Protein AF-0000000074484016 (afdb_homodimer)

Radius of gyration: 25.8 Å; Cα contacts (8 Å, |Δi|>4): 922; chains: 2; bounding box: 66×77×49 Å

Solvent-accessible surface area (backbone atoms only — not comparable to full-atom values): 30500 Å² total; per-residue (Å²): 128,86,54,65,68,58,22,50,50,40,34,50,52,52,45,61,74,54,37,78,45,64,72,58,32,52,52,45,52,52,47,50,52,52,46,57,72,77,42,86,49,60,53,10,48,40,12,19,45,34,20,42,73,56,28,94,66,66,83,58,30,49,55,48,12,16,20,46,39,34,34,49,49,16,49,50,49,50,48,40,62,68,56,61,40,65,56,92,44,71,57,68,70,39,58,68,61,57,36,49,52,42,22,54,44,28,43,40,46,18,52,38,50,53,57,65,46,99,59,62,38,57,27,40,31,49,20,49,42,43,45,35,53,22,50,37,37,18,50,43,14,46,50,47,52,76,66,47,71,57,84,45,69,70,49,39,49,52,33,34,31,27,30,39,4,23,49,42,27,26,25,36,44,36,13,22,23,62,30,67,42,62,90,50,46,66,58,48,42,54,22,22,28,26,42,17,36,18,52,49,44,51,48,52,57,52,39,66,75,36,54,89,39,38,39,49,68,82,66,55,45,57,45,68,39,51,47,50,52,60,68,42,89,60,89,51,66,64,45,34,39,79,67,62,74,40,52,66,71,60,48,58,75,38,44,68,57,46,52,49,51,34,55,75,73,36,22,58,57,52,42,51,51,51,22,49,52,27,42,50,51,18,52,57,42,49,68,67,52,92,62,64,63,71,57,47,51,52,54,47,59,72,73,105,129,85,54,66,68,59,24,52,50,42,36,50,52,53,45,62,74,55,36,77,44,65,72,59,32,52,52,45,53,52,46,51,53,53,47,57,73,76,41,87,49,62,53,10,48,42,12,19,47,33,20,43,74,55,27,94,65,65,84,56,30,48,54,47,12,16,20,44,39,35,35,50,49,16,48,51,50,49,48,40,63,67,55,62,41,64,55,93,44,71,56,70,70,40,57,70,62,56,36,49,52,42,22,54,44,28,44,39,44,16,51,39,52,53,57,66,45,98,59,62,38,55,27,41,30,49,19,48,42,44,44,35,54,22,51,37,39,18,50,41,15,45,51,48,52,76,67,48,72,56,84,46,69,68,49,38,51,54,32,33,31,27,30,40,4,23,50,42,25,27,25,36,43,36,12,22,22,62,30,69,44,61,88,48,48,67,57,47,41,53,22,22,27,25,43,18,36,20,51,48,46,51,48,50,56,51,39,66,75,35,52,90,39,37,39,48,68,82,65,56,43,59,45,68,38,52,46,49,52,60,68,44,91,60,89,52,65,64,46,34,39,79,68,63,74,39,51,65,70,61,48,60,74,38,45,69,58,47,52,49,50,36,54,75,73,35,21,58,56,50,40,50,50,51,24,49,50,28,43,50,50,17,52,56,42,50,69,68,52,94,64,63,63,72,57,47,52,52,54,46,59,70,74,105

InterPro domains:
  IPR000092 Polyprenyl synthetase-like [PF00348] (51-244)
  IPR008949 Isoprenoid synthase domain superfamily [G3DSA:1.10.600.10] (2-304)
  IPR008949 Isoprenoid synthase domain superfamily [SSF48576] (42-303)
  IPR033965 Tryptophan prenyltransferase ComQ [SFLDG01211] (3-303)

Organism: Parageobacillus thermoglucosidasius (NCBI:txid1426)

Secondary structure (DSSP, 8-state):
---HHHHHHHHHHHHHHH--SHHHHHHHHHHHHHHHHH---HHHHHHHHHHHHH-S--TTHHHHHHHHHHHHHHHHHHHHHHHT-----HHHHS-HHHHHHHHHHHHHHHHHHHHTSSS-HHHHHHHHHHHHHHHHHHHHHHHHHHTT---SHHHHHHHHIIIIIHHHHHHHHHHHHHTT-GGGHHHHHHHHHHHHHHHHHHHHHHHHHTTTT--TTTTT---HHHHHHHT-SS--HHHHHHTTSS-HHHHHHTHHHHHHHHHHHTHHHHHHHHHHHHHHHHHHHHTTS-S-HHHHHHHHHHH-/---HHHHHHHHHHHHHHH--SHHHHHHHHHHHHHHHHH---HHHHHHHHHHHHH-S--TTHHHHHHHHHHHHHHHHHHHHHHHT-----HHHHS-HHHHHHHHHHHHHHHHHHHHTSSS-HHHHHHHHHHHHHHHHHHHHHHHHHHTT---SHHHHHHHHIIIIIHHHHHHHHHHHHHTT-GGGHHHHHHHHHHHHHHHHHHHHHHHHHTTTT--TTTTT---HHHHHHHT-SS--HHHHHHTTSS-HHHHHHTHHHHHHHHHHHTHHHHHHHHHHHHHHHHHHHHTTS-S-HHHHHHHHHHH-

pLDDT: mean 94.8, std 5.14, range [60.5, 98.88]

Structure (mmCIF, N/CA/C/O backbone):
data_AF-0000000074484016-model_v1
#
loop_
_entity.id
_entity.type
_entity.pdbx_description
1 polymer 'Polyprenyl synthetase'
#
loop_
_atom_site.group_PDB
_atom_site.id
_atom_site.type_symbol
_atom_site.label_atom_id
_atom_site.label_alt_id
_atom_site.label_comp_id
_atom_site.label_asym_id
_atom_site.label_entity_id
_atom_site.label_seq_id
_atom_site.pdbx_PDB_ins_code
_atom_site.Cartn_x
_atom_site.Cartn_y
_atom_site.Cartn_z
_atom_site.occupancy
_atom_site.B_iso_or_equiv
_atom_site.auth_seq_id
_atom_site.auth_comp_id
_atom_site.auth_asym_id
_atom_site.auth_atom_id
_atom_site.pdbx_PDB_model_num
ATOM 1 N N . MET A 1 1 ? 3.537 28.281 -13.789 1 60.5 1 MET A N 1
ATOM 2 C CA . MET A 1 1 ? 2.729 27.234 -13.164 1 60.5 1 MET A CA 1
ATOM 3 C C . MET A 1 1 ? 2.682 26 -14.047 1 60.5 1 MET A C 1
ATOM 5 O O . MET A 1 1 ? 2.686 26.094 -15.273 1 60.5 1 MET A O 1
ATOM 9 N N . MET A 1 2 ? 2.928 24.891 -13.398 1 76.56 2 MET A N 1
ATOM 10 C CA . MET A 1 2 ? 2.932 23.641 -14.156 1 76.56 2 MET A CA 1
ATOM 11 C C . MET A 1 2 ? 1.596 23.422 -14.859 1 76.56 2 MET A C 1
ATOM 13 O O . MET A 1 2 ? 0.542 23.734 -14.305 1 76.56 2 MET A O 1
ATOM 17 N N . GLU A 1 3 ? 1.635 23.094 -16.109 1 84.88 3 GLU A N 1
ATOM 18 C CA . GLU A 1 3 ? 0.415 22.859 -16.875 1 84.88 3 GLU A CA 1
ATOM 19 C C . GLU A 1 3 ? -0.27 21.562 -16.422 1 84.88 3 GLU A C 1
ATOM 21 O O . GLU A 1 3 ? 0.321 20.484 -16.5 1 84.88 3 GLU A O 1
ATOM 26 N N . LYS A 1 4 ? -1.465 21.75 -16 1 91.88 4 LYS A N 1
ATOM 27 C CA . LYS A 1 4 ? -2.244 20.625 -15.477 1 91.88 4 LYS A CA 1
ATOM 28 C C . LYS A 1 4 ? -2.336 19.5 -16.5 1 91.88 4 LYS A C 1
ATOM 30 O O . LYS A 1 4 ? -2.217 18.328 -16.141 1 91.88 4 LYS A O 1
ATOM 35 N N . GLU A 1 5 ? -2.48 19.906 -17.75 1 94.38 5 GLU A N 1
ATOM 36 C CA . GLU A 1 5 ? -2.623 18.906 -18.797 1 94.38 5 GLU A CA 1
ATOM 37 C C . GLU A 1 5 ? -1.345 18.078 -18.953 1 94.38 5 GLU A C 1
ATOM 39 O O . GLU A 1 5 ? -1.399 16.891 -19.234 1 94.38 5 GLU A O 1
ATOM 44 N N . THR A 1 6 ? -0.254 18.719 -18.828 1 95.75 6 THR A N 1
ATOM 45 C CA . THR A 1 6 ? 1.024 18.031 -18.953 1 95.75 6 THR A CA 1
ATOM 46 C C . THR A 1 6 ? 1.216 17.047 -17.797 1 95.75 6 THR A C 1
ATOM 48 O O . THR A 1 6 ? 1.682 15.922 -18 1 95.75 6 THR A O 1
ATOM 51 N N . VAL A 1 7 ? 0.88 17.469 -16.609 1 97 7 VAL A N 1
ATOM 52 C CA . VAL A 1 7 ? 0.979 16.609 -15.43 1 97 7 VAL A CA 1
ATOM 53 C C . VAL A 1 7 ? 0.065 15.391 -15.609 1 97 7 VAL A C 1
ATOM 55 O O . VAL A 1 7 ? 0.462 14.266 -15.32 1 97 7 VAL A O 1
ATOM 58 N N . LYS A 1 8 ? -1.169 15.609 -16.125 1 97.56 8 LYS A N 1
ATOM 59 C CA . LYS A 1 8 ? -2.115 14.531 -16.391 1 97.56 8 LYS A CA 1
ATOM 60 C C . LYS A 1 8 ? -1.543 13.516 -17.375 1 97.56 8 LYS A C 1
ATOM 62 O O . LYS A 1 8 ? -1.675 12.305 -17.188 1 97.56 8 LYS A O 1
ATOM 67 N N . MET A 1 9 ? -0.909 14.016 -18.391 1 97.62 9 MET A N 1
ATOM 68 C CA . MET A 1 9 ? -0.308 13.148 -19.406 1 97.62 9 MET A CA 1
ATOM 69 C C . MET A 1 9 ? 0.804 12.305 -18.797 1 97.62 9 MET A C 1
ATOM 71 O O . MET A 1 9 ? 0.935 11.117 -19.125 1 97.62 9 MET A O 1
ATOM 75 N N . LYS A 1 10 ? 1.601 12.93 -17.953 1 98 10 LYS A N 1
ATOM 76 C CA . LYS A 1 10 ? 2.662 12.188 -17.281 1 98 10 LYS A CA 1
ATOM 77 C C . LYS A 1 10 ? 2.086 11.125 -16.344 1 98 10 LYS A C 1
ATOM 79 O O . LYS A 1 10 ? 2.65 10.039 -16.219 1 98 10 LYS A O 1
ATOM 84 N N . MET A 1 11 ? 0.996 11.469 -15.688 1 98.56 11 MET A N 1
ATOM 85 C CA . MET A 1 11 ? 0.323 10.469 -14.852 1 98.56 11 MET A CA 1
ATOM 86 C C . MET A 1 11 ? -0.096 9.266 -15.68 1 98.56 11 MET A C 1
ATOM 88 O O . MET A 1 11 ? 0.131 8.117 -15.281 1 98.56 11 MET A O 1
ATOM 92 N N . ARG A 1 12 ? -0.662 9.5 -16.828 1 98.5 12 ARG A N 1
ATOM 93 C CA . ARG A 1 12 ? -1.106 8.422 -17.719 1 98.5 12 ARG A CA 1
ATOM 94 C C . ARG A 1 12 ? 0.065 7.551 -18.156 1 98.5 12 ARG A C 1
ATOM 96 O O . ARG A 1 12 ? -0.053 6.324 -18.203 1 98.5 12 ARG A O 1
ATOM 103 N N . GLU A 1 13 ? 1.125 8.18 -18.422 1 98.62 13 GLU A N 1
ATOM 104 C CA . GLU A 1 13 ? 2.316 7.449 -18.844 1 98.62 13 GLU A CA 1
ATOM 105 C C . GLU A 1 13 ? 2.809 6.516 -17.75 1 98.62 13 GLU A C 1
ATOM 107 O O . GLU A 1 13 ? 3.172 5.371 -18.016 1 98.62 13 GLU A O 1
ATOM 112 N N . ILE A 1 14 ? 2.836 7.027 -16.547 1 98.62 14 ILE A N 1
ATOM 113 C CA . ILE A 1 14 ? 3.279 6.23 -15.406 1 98.62 14 ILE A CA 1
ATOM 114 C C . ILE A 1 14 ? 2.336 5.047 -15.203 1 98.62 14 ILE A C 1
ATOM 116 O O . ILE A 1 14 ? 2.783 3.916 -15 1 98.62 14 ILE A O 1
ATOM 120 N N . VAL A 1 15 ? 1.062 5.281 -15.312 1 98.75 15 VAL A N 1
ATOM 121 C CA . VAL A 1 15 ? 0.054 4.246 -15.117 1 98.75 15 VAL A CA 1
ATOM 122 C C . VAL A 1 15 ? 0.233 3.148 -16.156 1 98.75 15 VAL A C 1
ATOM 124 O O . VAL A 1 15 ? 0.24 1.961 -15.828 1 98.75 15 VAL A O 1
ATOM 127 N N . LYS A 1 16 ? 0.42 3.514 -17.375 1 98.38 16 LYS A N 1
ATOM 128 C CA . LYS A 1 16 ? 0.553 2.551 -18.469 1 98.38 16 LYS A CA 1
ATOM 129 C C . LYS A 1 16 ? 1.811 1.702 -18.312 1 98.38 16 LYS A C 1
ATOM 131 O O . LYS A 1 16 ? 1.838 0.538 -18.703 1 98.38 16 LYS A O 1
ATOM 136 N N . SER A 1 17 ? 2.762 2.234 -17.656 1 98.12 17 SER A N 1
ATOM 137 C CA . SER A 1 17 ? 4.02 1.518 -17.484 1 98.12 17 SER A CA 1
ATOM 138 C C . SER A 1 17 ? 3.961 0.597 -16.266 1 98.12 17 SER A C 1
ATOM 140 O O . SER A 1 17 ? 4.805 -0.288 -16.109 1 98.12 17 SER A O 1
ATOM 142 N N . CYS A 1 18 ? 2.98 0.743 -15.406 1 98.31 18 CYS A N 1
ATOM 143 C CA . CYS A 1 18 ? 2.982 0.023 -14.133 1 98.31 18 CYS A CA 1
ATOM 144 C C . CYS A 1 18 ? 1.834 -0.978 -14.078 1 98.31 18 CYS A C 1
ATOM 146 O O . CYS A 1 18 ? 1.891 -1.947 -13.32 1 98.31 18 CYS A O 1
ATOM 148 N N . PHE A 1 19 ? 0.792 -0.709 -14.781 1 98.12 19 PHE A N 1
ATOM 149 C CA . PHE A 1 19 ? -0.392 -1.56 -14.789 1 98.12 19 PHE A CA 1
ATOM 150 C C . PHE A 1 19 ? -0.544 -2.264 -16.125 1 98.12 19 PHE A C 1
ATOM 152 O O . PHE A 1 19 ? -0.818 -1.622 -17.141 1 98.12 19 PHE A O 1
ATOM 159 N N . PHE A 1 20 ? -0.499 -3.625 -16.078 1 95.12 20 PHE A N 1
ATOM 160 C CA . PHE A 1 20 ? -0.406 -4.34 -17.344 1 95.12 20 PHE A CA 1
ATOM 161 C C . PHE A 1 20 ? -1.658 -5.176 -17.594 1 95.12 20 PHE A C 1
ATOM 163 O O . PHE A 1 20 ? -1.855 -5.699 -18.688 1 95.12 20 PHE A O 1
ATOM 170 N N . VAL A 1 21 ? -2.436 -5.367 -16.594 1 95.62 21 VAL A N 1
ATOM 171 C CA . VAL A 1 21 ? -3.721 -6.035 -16.766 1 95.62 21 VAL A CA 1
ATOM 172 C C . VAL A 1 21 ? -4.742 -5.047 -17.328 1 95.62 21 VAL A C 1
ATOM 174 O O . VAL A 1 21 ? -5.074 -4.055 -16.672 1 95.62 21 VAL A O 1
ATOM 177 N N . PRO A 1 22 ? -5.262 -5.285 -18.484 1 95.12 22 PRO A N 1
ATOM 178 C CA . PRO A 1 22 ? -6.07 -4.289 -19.188 1 95.12 22 PRO A CA 1
ATOM 179 C C . PRO A 1 22 ? -7.219 -3.754 -18.344 1 95.12 22 PRO A C 1
ATOM 181 O O . PRO A 1 22 ? -7.438 -2.541 -18.281 1 95.12 22 PRO A O 1
ATOM 184 N N . SER A 1 23 ? -7.988 -4.586 -17.688 1 93.75 23 SER A N 1
ATOM 185 C CA . SER A 1 23 ? -9.133 -4.148 -16.891 1 93.75 23 SER A CA 1
ATOM 186 C C . SER A 1 23 ? -8.688 -3.232 -15.75 1 93.75 23 SER A C 1
ATOM 188 O O . SER A 1 23 ? -9.344 -2.227 -15.469 1 93.75 23 SER A O 1
ATOM 190 N N . LEU A 1 24 ? -7.586 -3.586 -15.148 1 96.75 24 LEU A N 1
ATOM 191 C CA . LEU A 1 24 ? -7.066 -2.775 -14.055 1 96.75 24 LEU A CA 1
ATOM 192 C C . LEU A 1 24 ? -6.5 -1.458 -14.578 1 96.75 24 LEU A C 1
ATOM 194 O O . LEU A 1 24 ? -6.734 -0.4 -13.984 1 96.75 24 LEU A O 1
ATOM 198 N N . GLN A 1 25 ? -5.742 -1.538 -15.672 1 98 25 GLN A N 1
ATOM 199 C CA . GLN A 1 25 ? -5.172 -0.334 -16.266 1 98 25 GLN A CA 1
ATOM 200 C C . GLN A 1 25 ? -6.262 0.665 -16.641 1 98 25 GLN A C 1
ATOM 202 O O . GLN A 1 25 ? -6.133 1.861 -16.375 1 98 25 GLN A O 1
ATOM 207 N N . GLU A 1 26 ? -7.297 0.165 -17.25 1 97.38 26 GLU A N 1
ATOM 208 C CA . GLU A 1 26 ? -8.406 1.023 -17.656 1 97.38 26 GLU A CA 1
ATOM 209 C C . GLU A 1 26 ? -9.086 1.666 -16.453 1 97.38 26 GLU A C 1
ATOM 211 O O . GLU A 1 26 ? -9.453 2.842 -16.5 1 97.38 26 GLU A O 1
ATOM 216 N N . ALA A 1 27 ? -9.273 0.874 -15.438 1 97.25 27 ALA A N 1
ATOM 217 C CA . ALA A 1 27 ? -9.891 1.394 -14.219 1 97.25 27 ALA A CA 1
ATOM 218 C C . ALA A 1 27 ? -9.047 2.51 -13.609 1 97.25 27 ALA A C 1
ATOM 220 O O . ALA A 1 27 ? -9.578 3.535 -13.18 1 97.25 27 ALA A O 1
ATOM 221 N N . VAL A 1 28 ? -7.707 2.336 -13.586 1 98.44 28 VAL A N 1
ATOM 222 C CA . VAL A 1 28 ? -6.809 3.328 -13.008 1 98.44 28 VAL A CA 1
ATOM 223 C C . VAL A 1 28 ? -6.797 4.586 -13.867 1 98.44 28 VAL A C 1
ATOM 225 O O . VAL A 1 28 ? -6.836 5.703 -13.352 1 98.44 28 VAL A O 1
ATOM 228 N N . LEU A 1 29 ? -6.746 4.402 -15.18 1 98.38 29 LEU A N 1
ATOM 229 C CA . LEU A 1 29 ? -6.742 5.543 -16.078 1 98.38 29 LEU A CA 1
ATOM 230 C C . LEU A 1 29 ? -8.023 6.359 -15.938 1 98.38 29 LEU A C 1
ATOM 232 O O . LEU A 1 29 ? -7.988 7.59 -15.961 1 98.38 29 LEU A O 1
ATOM 236 N N . THR A 1 30 ? -9.156 5.672 -15.797 1 97.81 30 THR A N 1
ATOM 237 C CA . THR A 1 30 ? -10.43 6.352 -15.578 1 97.81 30 THR A CA 1
ATOM 238 C C . THR A 1 30 ? -10.391 7.16 -14.281 1 97.81 30 THR A C 1
ATOM 240 O O . THR A 1 30 ? -10.875 8.297 -14.242 1 97.81 30 THR A O 1
ATOM 243 N N . SER A 1 31 ? -9.805 6.578 -13.273 1 97 31 SER A N 1
ATOM 244 C CA . SER A 1 31 ? -9.711 7.266 -11.984 1 97 31 SER A CA 1
ATOM 245 C C . SER A 1 31 ? -8.797 8.484 -12.078 1 97 31 SER A C 1
ATOM 247 O O . SER A 1 31 ? -9.031 9.492 -11.406 1 97 31 SER A O 1
ATOM 249 N N . VAL A 1 32 ? -7.734 8.414 -12.875 1 97.75 32 VAL A N 1
ATOM 250 C CA . VAL A 1 32 ? -6.844 9.539 -13.102 1 97.75 32 VAL A CA 1
ATOM 251 C C . VAL A 1 32 ? -7.602 10.672 -13.797 1 97.75 32 VAL A C 1
ATOM 253 O O . VAL A 1 32 ? -7.445 11.844 -13.445 1 97.75 32 VAL A O 1
ATOM 256 N N . GLU A 1 33 ? -8.398 10.328 -14.758 1 97 33 GLU A N 1
ATOM 257 C CA . GLU A 1 33 ? -9.203 11.32 -15.461 1 97 33 GLU A CA 1
ATOM 258 C C . GLU A 1 33 ? -10.172 12.023 -14.508 1 97 33 GLU A C 1
ATOM 260 O O . GLU A 1 33 ? -10.32 13.25 -14.555 1 97 33 GLU A O 1
ATOM 265 N N . GLU A 1 34 ? -10.812 11.242 -13.719 1 95.44 34 GLU A N 1
ATOM 266 C CA . GLU A 1 34 ? -11.742 11.797 -12.742 1 95.44 34 GLU A CA 1
ATOM 267 C C . GLU A 1 34 ? -11.023 12.695 -11.742 1 95.44 34 GLU A C 1
ATOM 269 O O . GLU A 1 34 ? -11.531 13.758 -11.375 1 95.44 34 GLU A O 1
ATOM 274 N N . HIS A 1 35 ? -9.875 12.25 -11.297 1 94.56 35 HIS A N 1
ATOM 275 C CA . HIS A 1 35 ? -9.055 13.039 -10.383 1 94.56 35 HIS A CA 1
ATOM 276 C C . HIS A 1 35 ? -8.656 14.367 -11.016 1 94.56 35 HIS A C 1
ATOM 278 O O . HIS A 1 35 ? -8.695 15.406 -10.352 1 94.56 35 HIS A O 1
ATOM 284 N N . ALA A 1 36 ? -8.297 14.352 -12.211 1 94.56 36 ALA A N 1
ATOM 285 C CA . ALA A 1 36 ? -7.875 15.555 -12.922 1 94.56 36 ALA A CA 1
ATOM 286 C C . ALA A 1 36 ? -9.031 16.531 -13.078 1 94.56 36 ALA A C 1
ATOM 288 O O . ALA A 1 36 ? -8.836 17.75 -13.062 1 94.56 36 ALA A O 1
ATOM 289 N N . GLU A 1 37 ? -10.227 16.016 -13.188 1 92.25 37 GLU A N 1
ATOM 290 C CA . GLU A 1 37 ? -11.406 16.859 -13.344 1 92.25 37 GLU A CA 1
ATOM 291 C C . GLU A 1 37 ? -11.773 17.547 -12.031 1 92.25 37 GLU A C 1
ATOM 293 O O . GLU A 1 37 ? -12.289 18.656 -12.031 1 92.25 37 GLU A O 1
ATOM 298 N N . ARG A 1 38 ? -11.492 16.938 -10.914 1 88 38 ARG A N 1
ATOM 299 C CA . ARG A 1 38 ? -11.984 17.406 -9.625 1 88 38 ARG A CA 1
ATOM 300 C C . ARG A 1 38 ? -10.883 18.125 -8.852 1 88 38 ARG A C 1
ATOM 302 O O . ARG A 1 38 ? -11.156 18.812 -7.863 1 88 38 ARG A O 1
ATOM 309 N N . SER A 1 39 ? -9.703 17.969 -9.352 1 88.81 39 SER A N 1
ATOM 310 C CA . SER A 1 39 ? -8.57 18.469 -8.578 1 88.81 39 SER A CA 1
ATOM 311 C C . SER A 1 39 ? -7.766 19.5 -9.367 1 88.81 39 SER A C 1
ATOM 313 O O . SER A 1 39 ? -7.707 19.422 -10.594 1 88.81 39 SER A O 1
ATOM 315 N N . ASP A 1 40 ? -7.188 20.406 -8.688 1 88.88 40 ASP A N 1
ATOM 316 C CA . ASP A 1 40 ? -6.273 21.375 -9.305 1 88.88 40 ASP A CA 1
ATOM 317 C C . ASP A 1 40 ? -4.824 20.906 -9.18 1 88.88 40 ASP A C 1
ATOM 319 O O . ASP A 1 40 ? -3.895 21.672 -9.438 1 88.88 40 ASP A O 1
ATOM 323 N N . PHE A 1 41 ? -4.617 19.703 -8.773 1 94.38 41 PHE A N 1
ATOM 324 C CA . PHE A 1 41 ? -3.312 19.062 -8.633 1 94.38 41 PHE A CA 1
ATOM 325 C C . PHE A 1 41 ? -2.42 19.859 -7.691 1 94.38 41 PHE A C 1
ATOM 327 O O . PHE A 1 41 ? -1.261 20.141 -8.008 1 94.38 41 PHE A O 1
ATOM 334 N N . LEU A 1 42 ? -3.045 20.266 -6.609 1 93.06 42 LEU A N 1
ATOM 335 C CA . LEU A 1 42 ? -2.357 21.125 -5.648 1 93.06 42 LEU A CA 1
ATOM 336 C C . LEU A 1 42 ? -1.101 20.453 -5.117 1 93.06 42 LEU A C 1
ATOM 338 O O . LEU A 1 42 ? -0.053 21.078 -4.988 1 93.06 42 LEU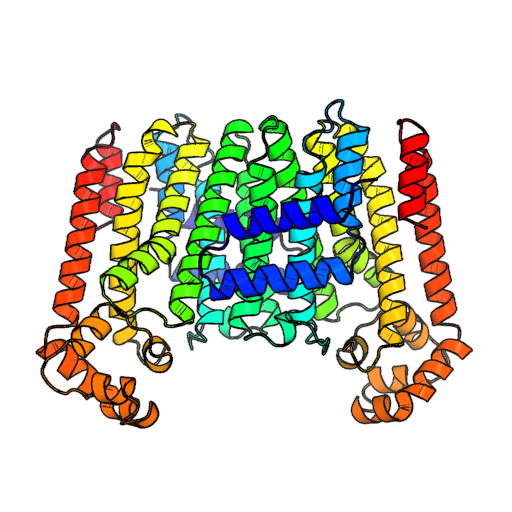 A O 1
ATOM 342 N N . PHE A 1 43 ? -1.135 19.219 -4.805 1 96.38 43 PHE A N 1
ATOM 343 C CA . PHE A 1 43 ? -0.007 18.516 -4.211 1 96.38 43 PHE A CA 1
ATOM 344 C C . PHE A 1 43 ? 1.114 18.344 -5.227 1 96.38 43 PHE A C 1
ATOM 346 O O . PHE A 1 43 ? 2.289 18.531 -4.906 1 96.38 43 PHE A O 1
ATOM 353 N N . GLY A 1 44 ? 0.712 17.922 -6.438 1 96.62 44 GLY A N 1
ATOM 354 C CA . GLY A 1 44 ? 1.702 17.875 -7.5 1 96.62 44 GLY A CA 1
ATOM 355 C C . GLY A 1 44 ? 2.385 19.203 -7.746 1 96.62 44 GLY A C 1
ATOM 356 O O . GLY A 1 44 ? 3.604 19.266 -7.93 1 96.62 44 GLY A O 1
ATOM 357 N N . CYS A 1 45 ? 1.601 20.25 -7.738 1 94 45 CYS A N 1
ATOM 358 C CA . CYS A 1 45 ? 2.135 21.594 -7.938 1 94 45 CYS A CA 1
ATOM 359 C C . CYS A 1 45 ? 3.119 21.953 -6.832 1 94 45 CYS A C 1
ATOM 361 O O . CYS A 1 45 ? 4.176 22.531 -7.102 1 94 45 CYS A O 1
ATOM 363 N N . LEU A 1 46 ? 2.768 21.641 -5.652 1 95.62 46 LEU A N 1
ATOM 364 C CA . LEU A 1 46 ? 3.654 21.922 -4.527 1 95.62 46 LEU A CA 1
ATOM 365 C C . LEU A 1 46 ? 4.98 21.172 -4.688 1 95.62 46 LEU A C 1
ATOM 367 O O . LEU A 1 46 ? 6.047 21.75 -4.469 1 95.62 46 LEU A O 1
ATOM 371 N N . ALA A 1 47 ? 4.922 19.922 -5.062 1 96.81 47 ALA A N 1
ATOM 372 C CA . ALA A 1 47 ? 6.137 19.141 -5.254 1 96.81 47 ALA A CA 1
ATOM 373 C C . ALA A 1 47 ? 7.004 19.719 -6.367 1 96.81 47 ALA A C 1
ATOM 375 O O . ALA A 1 47 ? 8.203 19.938 -6.184 1 96.81 47 ALA A O 1
ATOM 376 N N . GLY A 1 48 ? 6.355 19.938 -7.516 1 94.88 48 GLY A N 1
ATOM 377 C CA . GLY A 1 48 ? 7.078 20.5 -8.648 1 94.88 48 GLY A CA 1
ATOM 378 C C . GLY A 1 48 ? 7.684 21.859 -8.352 1 94.88 48 GLY A C 1
ATOM 379 O O . GLY A 1 48 ? 8.82 22.141 -8.742 1 94.88 48 GLY A O 1
ATOM 380 N N . MET A 1 49 ? 6.953 22.672 -7.699 1 92.88 49 MET A N 1
ATOM 381 C CA . MET A 1 49 ? 7.406 24.016 -7.391 1 92.88 49 MET A CA 1
ATOM 382 C C . MET A 1 49 ? 8.594 23.984 -6.438 1 92.88 49 MET A C 1
ATOM 384 O O . MET A 1 49 ? 9.555 24.75 -6.609 1 92.88 49 MET A O 1
ATOM 388 N N . HIS A 1 50 ? 8.562 23.203 -5.391 1 95.38 50 HIS A N 1
ATOM 389 C CA . HIS A 1 50 ? 9.68 23.109 -4.449 1 95.38 50 HIS A CA 1
ATOM 390 C C . HIS A 1 50 ? 10.93 22.578 -5.129 1 95.38 50 HIS A C 1
ATOM 392 O O . HIS A 1 50 ? 12.047 22.953 -4.773 1 95.38 50 HIS A O 1
ATOM 398 N N . TYR A 1 51 ? 10.727 21.641 -6.066 1 95.69 51 TYR A N 1
ATOM 399 C CA . TYR A 1 51 ? 11.859 21.203 -6.871 1 95.69 51 TYR A CA 1
ATOM 400 C C . TYR A 1 51 ? 12.438 22.359 -7.676 1 95.69 51 TYR A C 1
ATOM 402 O O . TYR A 1 51 ? 13.656 22.547 -7.719 1 95.69 51 TYR A O 1
ATOM 410 N N . GLN A 1 52 ? 11.562 23.172 -8.234 1 91.81 52 GLN A N 1
ATOM 411 C CA . GLN A 1 52 ? 11.977 24.281 -9.086 1 91.81 52 GLN A CA 1
ATOM 412 C C . GLN A 1 52 ? 12.633 25.391 -8.266 1 91.81 52 GLN A C 1
ATOM 414 O O . GLN A 1 52 ? 13.578 26.016 -8.719 1 91.81 52 GLN A O 1
ATOM 419 N N . ILE A 1 53 ? 12.148 25.609 -7.141 1 90 53 ILE A N 1
ATOM 420 C CA . ILE A 1 53 ? 12.625 26.672 -6.266 1 90 53 ILE A CA 1
ATOM 421 C C . ILE A 1 53 ? 14.086 26.422 -5.898 1 90 53 ILE A C 1
ATOM 423 O O . ILE A 1 53 ? 14.891 27.344 -5.82 1 90 53 ILE A O 1
ATOM 427 N N . PHE A 1 54 ? 14.422 25.172 -5.734 1 90.69 54 PHE A N 1
ATOM 428 C CA . PHE A 1 54 ? 15.719 24.875 -5.137 1 90.69 54 PHE A CA 1
ATOM 429 C C . PHE A 1 54 ? 16.656 24.25 -6.168 1 90.69 54 PHE A C 1
ATOM 431 O O . PHE A 1 54 ? 17.812 23.953 -5.863 1 90.69 54 PHE A O 1
ATOM 438 N N . SER A 1 55 ? 16.109 23.953 -7.27 1 87.44 55 SER A N 1
ATOM 439 C CA . SER A 1 55 ? 16.938 23.359 -8.312 1 87.44 55 SER A CA 1
ATOM 440 C C . SER A 1 55 ? 17.141 24.344 -9.477 1 87.44 55 SER A C 1
ATOM 442 O O . SER A 1 55 ? 16.266 25.188 -9.734 1 87.44 55 SER A O 1
ATOM 444 N N . GLU A 1 56 ? 18.297 24.172 -10.133 1 79 56 GLU A N 1
ATOM 445 C CA . GLU A 1 56 ? 18.547 24.953 -11.344 1 79 56 GLU A CA 1
ATOM 446 C C . GLU A 1 56 ? 17.906 24.281 -12.562 1 79 56 GLU A C 1
ATOM 448 O O . GLU A 1 56 ? 17.641 24.938 -13.562 1 79 56 GLU A O 1
ATOM 453 N N . GLU A 1 57 ? 17.672 22.984 -12.453 1 73.12 57 GLU A N 1
ATOM 454 C CA . GLU A 1 57 ? 17.125 22.188 -13.547 1 73.12 57 GLU A CA 1
ATOM 455 C C . GLU A 1 57 ? 15.609 22.047 -13.43 1 73.12 57 GLU A C 1
ATOM 457 O O . GLU A 1 57 ? 15.094 21.812 -12.336 1 73.12 57 GLU A O 1
ATOM 462 N N . VAL A 1 58 ? 14.867 22.328 -14.438 1 74.25 58 VAL A N 1
ATOM 463 C CA . VAL A 1 58 ? 13.406 22.359 -14.414 1 74.25 58 VAL A CA 1
ATOM 464 C C . VAL A 1 58 ? 12.859 21.172 -15.211 1 74.25 58 VAL A C 1
ATOM 466 O O . VAL A 1 58 ? 11.648 20.922 -15.203 1 74.25 58 VAL A O 1
ATOM 469 N N . LYS A 1 59 ? 13.656 20.203 -15.594 1 84.69 59 LYS A N 1
ATOM 470 C CA . LYS A 1 59 ? 13.18 19.25 -16.578 1 84.69 59 LYS A CA 1
ATOM 471 C C . LYS A 1 59 ? 12.352 18.141 -15.93 1 84.69 59 LYS A C 1
ATOM 473 O O . LYS A 1 59 ? 11.531 17.516 -16.578 1 84.69 59 LYS A O 1
ATOM 478 N N . GLU A 1 60 ? 12.383 17.859 -14.688 1 92.75 60 GLU A N 1
ATOM 479 C CA . GLU A 1 60 ? 11.703 16.719 -14.102 1 92.75 60 GLU A CA 1
ATOM 480 C C . GLU A 1 60 ? 10.5 17.141 -13.266 1 92.75 60 GLU A C 1
ATOM 482 O O . GLU A 1 60 ? 9.82 16.312 -12.672 1 92.75 60 GLU A O 1
ATOM 487 N N . SER A 1 61 ? 10.141 18.422 -13.32 1 94.88 61 SER A N 1
ATOM 488 C CA . SER A 1 61 ? 9.141 18.984 -12.414 1 94.88 61 SER A CA 1
ATOM 489 C C . SER A 1 61 ? 7.766 18.359 -12.664 1 94.88 61 SER A C 1
ATOM 491 O O . SER A 1 61 ? 7.039 18.047 -11.719 1 94.88 61 SER A O 1
ATOM 493 N N . GLU A 1 62 ? 7.422 18.172 -13.953 1 95.69 62 GLU A N 1
ATOM 494 C CA . GLU A 1 62 ? 6.102 17.641 -14.281 1 95.69 62 GLU A CA 1
ATOM 495 C C . GLU A 1 62 ? 5.984 16.172 -13.883 1 95.69 62 GLU A C 1
ATOM 497 O O . GLU A 1 62 ? 4.918 15.719 -13.453 1 95.69 62 GLU A O 1
ATOM 502 N N . ARG A 1 63 ? 7.008 15.422 -14.086 1 96.94 63 ARG A N 1
ATOM 503 C CA . ARG A 1 63 ? 7.012 14.023 -13.695 1 96.94 63 ARG A CA 1
ATOM 504 C C . ARG A 1 63 ? 6.941 13.875 -12.18 1 96.94 63 ARG A C 1
ATOM 506 O O . ARG A 1 63 ? 6.281 12.969 -11.664 1 96.94 63 ARG A O 1
ATOM 513 N N . ILE A 1 64 ? 7.688 14.797 -11.516 1 98.12 64 ILE A N 1
ATOM 514 C CA . ILE A 1 64 ? 7.641 14.812 -10.055 1 98.12 64 ILE A CA 1
ATOM 515 C C . ILE A 1 64 ? 6.219 15.109 -9.586 1 98.12 64 ILE A C 1
ATOM 517 O O . ILE A 1 64 ? 5.688 14.414 -8.719 1 98.12 64 ILE A O 1
ATOM 521 N N . ALA A 1 65 ? 5.641 16.094 -10.188 1 97.75 65 ALA A N 1
ATOM 522 C CA . ALA A 1 65 ? 4.266 16.469 -9.859 1 97.75 65 ALA A CA 1
ATOM 523 C C . ALA A 1 65 ? 3.311 15.305 -10.117 1 97.75 65 ALA A C 1
ATOM 525 O O . ALA A 1 65 ? 2.439 15.016 -9.289 1 97.75 65 ALA A O 1
ATOM 526 N N . ALA A 1 66 ? 3.473 14.633 -11.25 1 98.56 66 ALA A N 1
ATOM 527 C CA . ALA A 1 66 ? 2.617 13.508 -11.609 1 98.56 66 ALA A CA 1
ATOM 528 C C . ALA A 1 66 ? 2.732 12.383 -10.594 1 98.56 66 ALA A C 1
ATOM 530 O O . ALA A 1 66 ? 1.725 11.789 -10.188 1 98.56 66 ALA A O 1
ATOM 531 N N . ALA A 1 67 ? 3.941 12.078 -10.219 1 98.81 67 ALA A N 1
ATOM 532 C CA . ALA A 1 67 ? 4.184 11.016 -9.242 1 98.81 67 ALA A CA 1
ATOM 533 C C . ALA A 1 67 ? 3.463 11.297 -7.93 1 98.81 67 ALA A C 1
ATOM 535 O O . ALA A 1 67 ? 2.795 10.422 -7.379 1 98.81 67 ALA A O 1
ATOM 536 N N . VAL A 1 68 ? 3.555 12.516 -7.461 1 98.69 68 VAL A N 1
ATOM 537 C CA . VAL A 1 68 ? 2.947 12.898 -6.188 1 98.69 68 VAL A CA 1
ATOM 538 C C . VAL A 1 68 ? 1.427 12.875 -6.312 1 98.69 68 VAL A C 1
ATOM 540 O O . VAL A 1 68 ? 0.729 12.438 -5.395 1 98.69 68 VAL A O 1
ATOM 543 N N . GLU A 1 69 ? 0.919 13.289 -7.406 1 98.62 69 GLU A N 1
ATOM 544 C CA . GLU A 1 69 ? -0.528 13.266 -7.602 1 98.62 69 GLU A CA 1
ATOM 545 C C . GLU A 1 69 ? -1.059 11.836 -7.613 1 98.62 69 GLU A C 1
ATOM 547 O O . GLU A 1 69 ? -2.176 11.578 -7.16 1 98.62 69 GLU A O 1
ATOM 552 N N . LEU A 1 70 ? -0.303 10.961 -8.188 1 98.81 70 LEU A N 1
ATOM 553 C CA . LEU A 1 70 ? -0.718 9.562 -8.141 1 98.81 70 LEU A CA 1
ATOM 554 C C . LEU A 1 70 ? -0.781 9.062 -6.703 1 98.81 70 LEU A C 1
ATOM 556 O O . LEU A 1 70 ? -1.684 8.297 -6.348 1 98.81 70 LEU A O 1
ATOM 560 N N . LEU A 1 71 ? 0.189 9.445 -5.867 1 98.81 71 LEU A N 1
ATOM 561 C CA . LEU A 1 71 ? 0.159 9.086 -4.453 1 98.81 71 LEU A CA 1
ATOM 562 C C . LEU A 1 71 ? -1.084 9.656 -3.777 1 98.81 71 LEU A C 1
ATOM 564 O O . LEU A 1 71 ? -1.716 8.977 -2.963 1 98.81 71 LEU A O 1
ATOM 568 N N . MET A 1 72 ? -1.42 10.875 -4.121 1 97.94 72 MET A N 1
ATOM 569 C CA . MET A 1 72 ? -2.596 11.508 -3.529 1 97.94 72 MET A CA 1
ATOM 570 C C . MET A 1 72 ? -3.873 10.797 -3.963 1 97.94 72 MET A C 1
ATOM 572 O O . MET A 1 72 ? -4.793 10.625 -3.162 1 97.94 72 MET A O 1
ATOM 576 N N . LEU A 1 73 ? -3.934 10.461 -5.211 1 97.88 73 LEU A N 1
ATOM 577 C CA . LEU A 1 73 ? -5.09 9.719 -5.707 1 97.88 73 LEU A CA 1
ATOM 578 C C . LEU A 1 73 ? -5.25 8.406 -4.957 1 97.88 73 LEU A C 1
ATOM 580 O O . LEU A 1 73 ? -6.371 8.008 -4.629 1 97.88 73 LEU A O 1
ATOM 584 N N . ALA A 1 74 ? -4.113 7.703 -4.762 1 97.94 74 ALA A N 1
ATOM 585 C CA . ALA A 1 74 ? -4.164 6.488 -3.953 1 97.94 74 ALA A CA 1
ATOM 586 C C . ALA A 1 74 ? -4.789 6.762 -2.588 1 97.94 74 ALA A C 1
ATOM 588 O O . ALA A 1 74 ? -5.629 5.992 -2.119 1 97.94 74 ALA A O 1
ATOM 589 N N . GLY A 1 75 ? -4.309 7.828 -1.953 1 95.81 75 GLY A N 1
ATOM 590 C CA . GLY A 1 75 ? -4.852 8.203 -0.658 1 95.81 75 GLY A CA 1
ATOM 591 C C . GLY A 1 75 ? -6.344 8.484 -0.694 1 95.81 75 GLY A C 1
ATOM 592 O O . GLY A 1 75 ? -7.074 8.094 0.216 1 95.81 75 GLY A O 1
ATOM 593 N N . ASP A 1 76 ? -6.805 9.18 -1.71 1 93.44 76 ASP A N 1
ATOM 594 C CA . ASP A 1 76 ? -8.219 9.5 -1.857 1 93.44 76 ASP A CA 1
ATOM 595 C C . ASP A 1 76 ? -9.062 8.227 -1.969 1 93.44 76 ASP A C 1
ATOM 597 O O . ASP A 1 76 ? -10.125 8.117 -1.353 1 93.44 76 ASP A O 1
ATOM 601 N N . ILE A 1 77 ? -8.625 7.312 -2.793 1 95.06 77 ILE A N 1
ATOM 602 C CA . ILE A 1 77 ? -9.344 6.059 -2.98 1 95.06 77 ILE A CA 1
ATOM 603 C C . ILE A 1 77 ? -9.422 5.301 -1.656 1 95.06 77 ILE A C 1
ATOM 605 O O . ILE A 1 77 ? -10.484 4.816 -1.27 1 95.06 77 ILE A O 1
ATOM 609 N N . LEU A 1 78 ? -8.305 5.23 -0.972 1 93.31 78 LEU A N 1
ATOM 610 C CA . LEU A 1 78 ? -8.242 4.52 0.302 1 93.31 78 LEU A CA 1
ATOM 611 C C . LEU A 1 78 ? -9.164 5.172 1.329 1 93.31 78 LEU A C 1
ATOM 613 O O . LEU A 1 78 ? -9.875 4.477 2.061 1 93.31 78 LEU A O 1
ATOM 617 N N . ASP A 1 79 ? -9.117 6.473 1.346 1 90.5 79 ASP A N 1
ATOM 618 C CA . ASP A 1 79 ? -9.977 7.207 2.271 1 90.5 79 ASP A CA 1
ATOM 619 C C . ASP A 1 79 ? -11.453 6.945 1.981 1 90.5 79 ASP A C 1
ATOM 621 O O . ASP A 1 79 ? -12.242 6.723 2.902 1 90.5 79 ASP A O 1
ATOM 625 N N . ASP A 1 80 ? -11.828 7.031 0.764 1 90.06 80 ASP A N 1
ATOM 626 C CA . ASP A 1 80 ? -13.219 6.801 0.374 1 90.06 80 ASP A CA 1
ATOM 627 C C . ASP A 1 80 ? -13.672 5.395 0.756 1 90.06 80 ASP A C 1
ATOM 629 O O . ASP A 1 80 ? -14.812 5.195 1.177 1 90.06 80 ASP A O 1
ATOM 633 N N . LEU A 1 81 ? -12.812 4.449 0.576 1 88.19 81 LEU A N 1
ATOM 634 C CA . LEU A 1 81 ? -13.133 3.062 0.903 1 88.19 81 LEU A CA 1
ATOM 635 C C . LEU A 1 81 ? -13.32 2.889 2.406 1 88.19 81 LEU A C 1
ATOM 637 O O . LEU A 1 81 ? -14.234 2.188 2.844 1 88.19 81 LEU A O 1
ATOM 641 N N . MET A 1 82 ? -12.508 3.549 3.186 1 87.5 82 MET A N 1
ATOM 642 C CA . MET A 1 82 ? -12.516 3.381 4.637 1 87.5 82 MET A CA 1
ATOM 643 C C . MET A 1 82 ? -13.703 4.109 5.258 1 87.5 82 MET A C 1
ATOM 645 O O . MET A 1 82 ? -14.281 3.639 6.238 1 87.5 82 MET A O 1
ATOM 649 N N . ASP A 1 83 ? -13.992 5.238 4.605 1 85.38 83 ASP A N 1
ATOM 650 C CA . ASP A 1 83 ? -15.078 6.062 5.129 1 85.38 83 ASP A CA 1
ATOM 651 C C . ASP A 1 83 ? -16.438 5.582 4.605 1 85.38 83 ASP A C 1
ATOM 653 O O . ASP A 1 83 ? -17.484 5.996 5.109 1 85.38 83 ASP A O 1
ATOM 657 N N . GLN A 1 84 ? -16.422 4.637 3.693 1 82.94 84 GLN A N 1
ATOM 658 C CA . GLN A 1 84 ? -17.641 4.133 3.074 1 82.94 84 GLN A CA 1
ATOM 659 C C . GLN A 1 84 ? -18.516 5.273 2.561 1 82.94 84 GLN A C 1
ATOM 661 O O . GLN A 1 84 ? -19.703 5.32 2.838 1 82.94 84 GLN A O 1
ATOM 666 N N . ASP A 1 85 ? -17.859 6.227 2.012 1 84.62 85 ASP A N 1
ATOM 667 C CA . ASP A 1 85 ? -18.578 7.367 1.449 1 84.62 85 ASP A CA 1
ATOM 668 C C . ASP A 1 85 ? -19.406 6.957 0.235 1 84.62 85 ASP A C 1
ATOM 670 O O . ASP A 1 85 ? -19.109 5.949 -0.411 1 84.62 85 ASP A O 1
ATOM 674 N N . SER A 1 86 ? -20.422 7.68 -0.083 1 75.94 86 SER A N 1
ATOM 675 C CA . SER A 1 86 ? -21.328 7.383 -1.197 1 75.94 86 SER A CA 1
ATOM 676 C C . SER A 1 86 ? -21.031 8.281 -2.395 1 75.94 86 SER A C 1
ATOM 678 O O . SER A 1 86 ? -21.938 8.578 -3.188 1 75.94 86 SER A O 1
ATOM 680 N N . LEU A 1 87 ? -19.828 8.695 -2.473 1 78.19 87 LEU A N 1
ATOM 681 C CA . LEU A 1 87 ? -19.453 9.516 -3.623 1 78.19 87 LEU A CA 1
ATOM 682 C C . LEU A 1 87 ? -19.562 8.719 -4.918 1 78.19 87 LEU A C 1
ATOM 684 O O . LEU A 1 87 ? -19.203 7.535 -4.953 1 78.19 87 LEU A O 1
ATOM 688 N N . GLU A 1 88 ? -20.156 9.266 -5.906 1 80.81 88 GLU A N 1
ATOM 689 C CA . GLU A 1 88 ? -20.297 8.625 -7.211 1 80.81 88 GLU A CA 1
ATOM 690 C C . GLU A 1 88 ? -19.016 8.719 -8.023 1 80.81 88 GLU A C 1
ATOM 692 O O . GLU A 1 88 ? -18.938 9.5 -8.977 1 80.81 88 GLU A O 1
ATOM 697 N N . THR A 1 89 ? -18.047 7.973 -7.656 1 85.94 89 THR A N 1
ATOM 698 C CA . THR A 1 89 ? -16.797 7.863 -8.406 1 85.94 89 THR A CA 1
ATOM 699 C C . THR A 1 89 ? -16.688 6.484 -9.062 1 85.94 89 THR A C 1
ATOM 701 O O . THR A 1 89 ? -17.406 5.555 -8.688 1 85.94 89 THR A O 1
ATOM 704 N N . SER A 1 90 ? -15.781 6.449 -10.016 1 87.75 90 SER A N 1
ATOM 705 C CA . SER A 1 90 ? -15.57 5.176 -10.695 1 87.75 90 SER A CA 1
ATOM 706 C C . SER A 1 90 ? -15.062 4.109 -9.727 1 87.75 90 SER A C 1
ATOM 708 O O . SER A 1 90 ? -15.453 2.943 -9.828 1 87.75 90 SER A O 1
ATOM 710 N N . TRP A 1 91 ? -14.258 4.477 -8.781 1 89 91 TRP A N 1
ATOM 711 C CA . TRP A 1 91 ? -13.695 3.471 -7.887 1 89 91 TRP A CA 1
ATOM 712 C C . TRP A 1 91 ? -14.703 3.072 -6.816 1 89 91 TRP A C 1
ATOM 714 O O . TRP A 1 91 ? -14.633 1.966 -6.273 1 89 91 TRP A O 1
ATOM 724 N N . SER A 1 92 ? -15.656 3.939 -6.52 1 87.75 92 SER A N 1
ATOM 725 C CA . SER A 1 92 ? -16.703 3.555 -5.578 1 87.75 92 SER A CA 1
ATOM 726 C C . SER A 1 92 ? -17.688 2.574 -6.215 1 87.75 92 SER A C 1
ATOM 728 O O . SER A 1 92 ? -18.359 1.829 -5.512 1 87.75 92 SER A O 1
ATOM 730 N N . LYS A 1 93 ? -17.734 2.576 -7.586 1 90.56 93 LYS A N 1
ATOM 731 C CA . LYS A 1 93 ? -18.641 1.708 -8.32 1 90.56 93 LYS A CA 1
ATOM 732 C C . LYS A 1 93 ? -17.953 0.412 -8.734 1 90.56 93 LYS A C 1
ATOM 734 O O . LYS A 1 93 ? -18.609 -0.554 -9.117 1 90.56 93 LYS A O 1
ATOM 739 N N . ALA A 1 94 ? -16.641 0.408 -8.617 1 91.69 94 ALA A N 1
ATOM 740 C CA . ALA A 1 94 ? -15.875 -0.781 -8.992 1 91.69 94 ALA A CA 1
ATOM 741 C C . ALA A 1 94 ? -15.953 -1.845 -7.898 1 91.69 94 ALA A C 1
ATOM 743 O O . ALA A 1 94 ? -16.25 -1.535 -6.742 1 91.69 94 ALA A O 1
ATOM 744 N N . PRO A 1 95 ? -15.734 -3.111 -8.32 1 91.5 95 PRO A N 1
ATOM 745 C CA . PRO A 1 95 ? -15.57 -4.125 -7.273 1 91.5 95 PRO A CA 1
ATOM 746 C C . PRO A 1 95 ? -14.508 -3.744 -6.242 1 91.5 95 PRO A C 1
ATOM 748 O O . PRO A 1 95 ? -13.484 -3.16 -6.598 1 91.5 95 PRO A O 1
ATOM 751 N N . LEU A 1 96 ? -14.789 -4.102 -4.988 1 90.38 96 LEU A N 1
ATOM 752 C CA . LEU A 1 96 ? -13.891 -3.748 -3.895 1 90.38 96 LEU A CA 1
ATOM 753 C C . LEU A 1 96 ? -12.461 -4.188 -4.199 1 90.38 96 LEU A C 1
ATOM 755 O O . LEU A 1 96 ? -11.508 -3.453 -3.932 1 90.38 96 LEU A O 1
ATOM 759 N N . THR A 1 97 ? -12.289 -5.344 -4.797 1 91.94 97 THR A N 1
ATOM 760 C CA . THR A 1 97 ? -10.984 -5.883 -5.148 1 91.94 97 THR A CA 1
ATOM 761 C C . THR A 1 97 ? -10.258 -4.953 -6.113 1 91.94 97 THR A C 1
ATOM 763 O O . THR A 1 97 ? -9.07 -4.668 -5.938 1 91.94 97 THR A O 1
ATOM 766 N N . THR A 1 98 ? -10.938 -4.504 -7.086 1 95.06 98 THR A N 1
ATOM 767 C CA . THR A 1 98 ? -10.352 -3.619 -8.086 1 95.06 98 THR A CA 1
ATOM 768 C C . THR A 1 98 ? -9.953 -2.287 -7.457 1 95.06 98 THR A C 1
ATOM 770 O O . THR A 1 98 ? -8.859 -1.78 -7.711 1 95.06 98 THR A O 1
ATOM 773 N N . SER A 1 99 ? -10.836 -1.775 -6.613 1 94.81 99 SER A N 1
ATOM 774 C CA . SER A 1 99 ? -10.547 -0.502 -5.965 1 94.81 99 SER A CA 1
ATOM 775 C C . SER A 1 99 ? -9.32 -0.607 -5.062 1 94.81 99 SER A C 1
ATOM 777 O O . SER A 1 99 ? -8.5 0.311 -5.016 1 94.81 99 SER A O 1
ATOM 779 N N . PHE A 1 100 ? -9.164 -1.697 -4.441 1 94 100 PHE A N 1
ATOM 780 C CA . PHE A 1 100 ? -8.016 -1.927 -3.576 1 94 100 PHE A CA 1
ATOM 781 C C . PHE A 1 100 ? -6.734 -2.029 -4.395 1 94 100 PHE A C 1
ATOM 783 O O . PHE A 1 100 ? -5.723 -1.413 -4.051 1 94 100 PHE A O 1
ATOM 790 N N . HIS A 1 101 ? -6.762 -2.828 -5.418 1 96.81 101 HIS A N 1
ATOM 791 C CA . HIS A 1 101 ? -5.594 -2.986 -6.273 1 96.81 101 HIS A CA 1
ATOM 792 C C . HIS A 1 101 ? -5.188 -1.656 -6.902 1 96.81 101 HIS A C 1
ATOM 794 O O . HIS A 1 101 ? -3.996 -1.382 -7.066 1 96.81 101 HIS A O 1
ATOM 800 N N . MET A 1 102 ? -6.23 -0.875 -7.246 1 97.44 102 MET A N 1
ATOM 801 C CA . MET A 1 102 ? -5.945 0.448 -7.793 1 97.44 102 MET A CA 1
ATOM 802 C C . MET A 1 102 ? -5.188 1.304 -6.785 1 97.44 102 MET A C 1
ATOM 804 O O . MET A 1 102 ? -4.156 1.892 -7.113 1 97.44 102 MET A O 1
ATOM 808 N N . ALA A 1 103 ? -5.699 1.328 -5.594 1 97.19 103 ALA A N 1
ATOM 809 C CA . ALA A 1 103 ? -5.121 2.188 -4.566 1 97.19 103 ALA A CA 1
ATOM 810 C C . ALA A 1 103 ? -3.688 1.771 -4.246 1 97.19 103 ALA A C 1
ATOM 812 O O . ALA A 1 103 ? -2.783 2.609 -4.215 1 97.19 103 ALA A O 1
ATOM 813 N N . ILE A 1 104 ? -3.463 0.497 -4.062 1 97.94 104 ILE A N 1
ATOM 814 C CA . ILE A 1 104 ? -2.135 -0.01 -3.736 1 97.94 104 ILE A CA 1
ATOM 815 C C . ILE A 1 104 ? -1.201 0.187 -4.926 1 97.94 104 ILE A C 1
ATOM 817 O O . ILE A 1 104 ? -0.048 0.592 -4.758 1 97.94 104 ILE A O 1
ATOM 821 N N . GLY A 1 105 ? -1.698 -0.126 -6.09 1 98.56 105 GLY A N 1
ATOM 822 C CA . GLY A 1 105 ? -0.895 0.067 -7.289 1 98.56 105 GLY A CA 1
ATOM 823 C C . GLY A 1 105 ? -0.457 1.506 -7.488 1 98.56 105 GLY A C 1
ATOM 824 O O . GLY A 1 105 ? 0.687 1.765 -7.867 1 98.56 105 GLY A O 1
ATOM 825 N N . LEU A 1 106 ? -1.389 2.387 -7.281 1 98.81 106 LEU A N 1
ATOM 826 C CA . LEU A 1 106 ? -1.074 3.803 -7.422 1 98.81 106 LEU A CA 1
ATOM 827 C C . LEU A 1 106 ? -0.047 4.238 -6.383 1 98.81 106 LEU A C 1
ATOM 829 O O . LEU A 1 106 ? 0.845 5.035 -6.68 1 98.81 106 LEU A O 1
ATOM 833 N N . LEU A 1 107 ? -0.195 3.744 -5.176 1 98.69 107 LEU A N 1
ATOM 834 C CA . LEU A 1 107 ? 0.768 4.02 -4.113 1 98.69 107 LEU A CA 1
ATOM 835 C C . LEU A 1 107 ? 2.168 3.574 -4.52 1 98.69 107 LEU A C 1
ATOM 837 O O . LEU A 1 107 ? 3.143 4.301 -4.312 1 98.69 107 LEU A O 1
ATOM 841 N N . LEU A 1 108 ? 2.256 2.432 -5.102 1 98.81 108 LEU A N 1
ATOM 842 C CA . LEU A 1 108 ? 3.533 1.885 -5.551 1 98.81 108 LEU A CA 1
ATOM 843 C C . LEU A 1 108 ? 4.031 2.613 -6.793 1 98.81 108 LEU A C 1
ATOM 845 O O . LEU A 1 108 ? 5.219 2.924 -6.902 1 98.81 108 LEU A O 1
ATOM 849 N N . ALA A 1 109 ? 3.146 2.896 -7.711 1 98.88 109 ALA A N 1
ATOM 850 C CA . ALA A 1 109 ? 3.508 3.514 -8.984 1 98.88 109 ALA A CA 1
ATOM 851 C C . ALA A 1 109 ? 4.062 4.922 -8.773 1 98.88 109 ALA A C 1
ATOM 853 O O . ALA A 1 109 ? 5.027 5.32 -9.43 1 98.88 109 ALA A O 1
ATOM 854 N N . GLY A 1 110 ? 3.389 5.656 -7.906 1 98.88 110 GLY A N 1
ATOM 855 C CA . GLY A 1 110 ? 3.904 6.98 -7.594 1 98.88 110 GLY A CA 1
ATOM 856 C C . GLY A 1 110 ? 5.316 6.953 -7.035 1 98.88 110 GLY A C 1
ATOM 857 O O . GLY A 1 110 ? 6.164 7.75 -7.445 1 98.88 110 GLY A O 1
ATOM 858 N N . GLN A 1 111 ? 5.578 6.043 -6.16 1 98.88 111 GLN A N 1
ATOM 859 C CA . GLN A 1 111 ? 6.91 5.895 -5.586 1 98.88 111 GLN A CA 1
ATOM 860 C C . GLN A 1 111 ? 7.922 5.457 -6.641 1 98.88 111 GLN A C 1
ATOM 862 O O . GLN A 1 111 ? 9.055 5.941 -6.664 1 98.88 111 GLN A O 1
ATOM 867 N N . LYS A 1 112 ? 7.523 4.531 -7.484 1 98.75 112 LYS A N 1
ATOM 868 C CA . LYS A 1 112 ? 8.414 4.039 -8.531 1 98.75 112 LYS A CA 1
ATOM 869 C C . LYS A 1 112 ? 8.797 5.156 -9.5 1 98.75 112 LYS A C 1
ATOM 871 O O . LYS A 1 112 ? 9.938 5.219 -9.961 1 98.75 112 LYS A O 1
ATOM 876 N N . ALA A 1 113 ? 7.84 5.965 -9.805 1 98.62 113 ALA A N 1
ATOM 877 C CA . ALA A 1 113 ? 8.102 7.086 -10.711 1 98.62 113 ALA A CA 1
ATOM 878 C C . ALA A 1 113 ? 9.195 7.988 -10.156 1 98.62 113 ALA A C 1
ATOM 880 O O . ALA A 1 113 ? 10.016 8.523 -10.914 1 98.62 113 ALA A O 1
ATOM 881 N N . ILE A 1 114 ? 9.211 8.203 -8.852 1 98.5 114 ILE A N 1
ATOM 882 C CA . ILE A 1 114 ? 10.25 9 -8.211 1 98.5 114 ILE A CA 1
ATOM 883 C C . ILE A 1 114 ? 11.578 8.242 -8.242 1 98.5 114 ILE A C 1
ATOM 885 O O . ILE A 1 114 ? 12.617 8.82 -8.555 1 98.5 114 ILE A O 1
ATOM 889 N N . ALA A 1 115 ? 11.516 6.945 -7.957 1 97.62 115 ALA A N 1
ATOM 890 C CA . ALA A 1 115 ? 12.719 6.109 -7.922 1 97.62 115 ALA A CA 1
ATOM 891 C C . ALA A 1 115 ? 13.383 6.051 -9.289 1 97.62 115 ALA A C 1
ATOM 893 O O . ALA A 1 115 ? 14.594 5.848 -9.391 1 97.62 115 ALA A O 1
ATOM 894 N N . ASP A 1 116 ? 12.656 6.262 -10.344 1 96.62 116 ASP A N 1
ATOM 895 C CA . ASP A 1 116 ? 13.148 6.078 -11.703 1 96.62 116 ASP A CA 1
ATOM 896 C C . ASP A 1 116 ? 13.625 7.402 -12.297 1 96.62 116 ASP A C 1
ATOM 898 O O . ASP A 1 116 ? 14.094 7.441 -13.438 1 96.62 116 ASP A O 1
ATOM 902 N N . LEU A 1 117 ? 13.516 8.484 -11.555 1 97 117 LEU A N 1
ATOM 903 C CA . LEU A 1 117 ? 13.938 9.781 -12.07 1 97 117 LEU A CA 1
ATOM 904 C C . LEU A 1 117 ? 15.438 9.773 -12.375 1 97 117 LEU A C 1
ATOM 906 O O . LEU A 1 117 ? 16.219 9.156 -11.648 1 97 117 LEU A O 1
ATOM 910 N N . PRO A 1 118 ? 15.812 10.422 -13.492 1 96 118 PRO A N 1
ATOM 911 C CA . PRO A 1 118 ? 17.234 10.594 -13.781 1 96 118 PRO A CA 1
ATOM 912 C C . PRO A 1 118 ? 17.891 11.664 -12.914 1 96 118 PRO A C 1
ATOM 914 O O . PRO A 1 118 ? 18.438 12.641 -13.445 1 96 118 PRO A O 1
ATOM 917 N N . ILE A 1 119 ? 17.766 11.562 -11.633 1 95.69 119 ILE A N 1
ATOM 918 C CA . ILE A 1 119 ? 18.328 12.422 -10.594 1 95.69 119 ILE A CA 1
ATOM 919 C C . ILE A 1 119 ? 19.25 11.609 -9.695 1 95.69 119 ILE A C 1
ATOM 921 O O . ILE A 1 119 ? 19.219 10.375 -9.695 1 95.69 119 ILE A O 1
ATOM 925 N N . ASP A 1 120 ? 20.188 12.258 -9.039 1 96.38 120 ASP A N 1
ATOM 926 C CA . ASP A 1 120 ? 21.188 11.594 -8.203 1 96.38 120 ASP A CA 1
ATOM 927 C C . ASP A 1 120 ? 20.516 10.656 -7.199 1 96.38 120 ASP A C 1
ATOM 929 O O . ASP A 1 120 ? 19.5 10.992 -6.605 1 96.38 120 ASP A O 1
ATOM 933 N N . ASP A 1 121 ? 21.141 9.5 -6.949 1 97.31 121 ASP A N 1
ATOM 934 C CA . ASP A 1 121 ? 20.578 8.445 -6.121 1 97.31 121 ASP A CA 1
ATOM 935 C C . ASP A 1 121 ? 20.422 8.906 -4.672 1 97.31 121 ASP A C 1
ATOM 937 O O . ASP A 1 121 ? 19.484 8.492 -3.984 1 97.31 121 ASP A O 1
ATOM 941 N N . ASP A 1 122 ? 21.328 9.68 -4.195 1 97.06 122 ASP A N 1
ATOM 942 C CA . ASP A 1 122 ? 21.25 10.156 -2.816 1 97.06 122 ASP A CA 1
ATOM 943 C C . ASP A 1 122 ? 20 11.023 -2.613 1 97.06 122 ASP A C 1
ATOM 945 O O . ASP A 1 122 ? 19.359 10.953 -1.568 1 97.06 122 ASP A O 1
ATOM 949 N N . LYS A 1 123 ? 19.688 11.859 -3.652 1 96.75 123 LYS A N 1
ATOM 950 C CA . LYS A 1 123 ? 18.5 12.703 -3.594 1 96.75 123 LYS A CA 1
ATOM 951 C C . LYS A 1 123 ? 17.219 11.867 -3.672 1 96.75 123 LYS A C 1
ATOM 953 O O . LYS A 1 123 ? 16.266 12.102 -2.922 1 96.75 123 LYS A O 1
ATOM 958 N N . LYS A 1 124 ? 17.25 10.875 -4.559 1 97.75 124 LYS A N 1
ATOM 959 C CA . LYS A 1 124 ? 16.094 9.984 -4.68 1 97.75 124 LYS A CA 1
ATOM 960 C C . LYS A 1 124 ? 15.875 9.195 -3.393 1 97.75 124 LYS A C 1
ATOM 962 O O . LYS A 1 124 ? 14.734 8.984 -2.977 1 97.75 124 LYS A O 1
ATOM 967 N N . ALA A 1 125 ? 16.922 8.734 -2.783 1 97.62 125 ALA A N 1
ATOM 968 C CA . ALA A 1 125 ? 16.812 7.992 -1.531 1 97.62 125 ALA A CA 1
ATOM 969 C C . ALA A 1 125 ? 16.188 8.844 -0.431 1 97.62 125 ALA A C 1
ATOM 971 O O . ALA A 1 125 ? 15.352 8.367 0.33 1 97.62 125 ALA A O 1
ATOM 972 N N . LYS A 1 126 ? 16.609 10.094 -0.37 1 97.25 126 LYS A N 1
ATOM 973 C CA . LYS A 1 126 ? 16.047 11.008 0.619 1 97.25 126 LYS A CA 1
ATOM 974 C C . LYS A 1 126 ? 14.562 11.273 0.348 1 97.25 126 LYS A C 1
ATOM 976 O O . LYS A 1 126 ? 13.75 11.273 1.273 1 97.25 126 LYS A O 1
ATOM 981 N N . ALA A 1 127 ? 14.25 11.5 -0.93 1 98.06 127 ALA A N 1
ATOM 982 C CA . ALA A 1 127 ? 12.852 11.703 -1.304 1 98.06 127 ALA A CA 1
ATOM 983 C C . ALA A 1 127 ? 11.992 10.508 -0.891 1 98.06 127 ALA A C 1
ATOM 985 O O . ALA A 1 127 ? 10.898 10.68 -0.348 1 98.06 127 ALA A O 1
ATOM 986 N N . GLN A 1 128 ? 12.508 9.312 -1.12 1 98.5 128 GLN A N 1
ATOM 987 C CA . GLN A 1 128 ? 11.773 8.102 -0.758 1 98.5 128 GLN A CA 1
ATOM 988 C C . GLN A 1 128 ? 11.578 8.008 0.752 1 98.5 128 GLN A C 1
ATOM 990 O O . GLN A 1 128 ? 10.516 7.59 1.222 1 98.5 128 GLN A O 1
ATOM 995 N N . SER A 1 129 ? 12.578 8.344 1.471 1 97.81 129 SER A N 1
ATOM 996 C CA . SER A 1 129 ? 12.477 8.336 2.926 1 97.81 129 SER A CA 1
ATOM 997 C C . SER A 1 129 ? 11.367 9.266 3.41 1 97.81 129 SER A C 1
ATOM 999 O O . SER A 1 129 ? 10.594 8.898 4.293 1 97.81 129 SER A O 1
ATOM 1001 N N . TYR A 1 130 ? 11.305 10.438 2.832 1 97.94 130 TYR A N 1
ATOM 1002 C CA . TYR A 1 130 ? 10.266 11.391 3.203 1 97.94 130 TYR A CA 1
ATOM 1003 C C . TYR A 1 130 ? 8.891 10.875 2.805 1 97.94 130 TYR A C 1
ATOM 1005 O O . TYR A 1 130 ? 7.926 11 3.568 1 97.94 130 TYR A O 1
ATOM 1013 N N . ILE A 1 131 ? 8.789 10.32 1.584 1 98.75 131 ILE A N 1
ATOM 1014 C CA . ILE A 1 131 ? 7.516 9.773 1.122 1 98.75 131 ILE A CA 1
ATOM 1015 C C . ILE A 1 131 ? 7.016 8.727 2.109 1 98.75 131 ILE A C 1
ATOM 1017 O O . ILE A 1 131 ? 5.895 8.82 2.611 1 98.75 131 ILE A O 1
ATOM 1021 N N . LEU A 1 132 ? 7.867 7.809 2.445 1 98.75 132 LEU A N 1
ATOM 1022 C CA . LEU A 1 132 ? 7.484 6.684 3.291 1 98.75 132 LEU A CA 1
ATOM 1023 C C . LEU A 1 132 ? 7.133 7.156 4.699 1 98.75 132 LEU A C 1
ATOM 1025 O O . LEU A 1 132 ? 6.121 6.734 5.262 1 98.75 132 LEU A O 1
ATOM 1029 N N . SER A 1 133 ? 7.918 8.055 5.234 1 98.25 133 SER A N 1
ATOM 1030 C CA . SER A 1 133 ? 7.68 8.539 6.586 1 98.25 133 SER A CA 1
ATOM 1031 C C . SER A 1 133 ? 6.363 9.305 6.676 1 98.25 133 SER A C 1
ATOM 1033 O O . SER A 1 133 ? 5.605 9.133 7.633 1 98.25 133 SER A O 1
ATOM 1035 N N . ARG A 1 134 ? 6.102 10.094 5.703 1 98.5 134 ARG A N 1
ATOM 1036 C CA . ARG A 1 134 ? 4.918 10.938 5.777 1 98.5 134 ARG A CA 1
ATOM 1037 C C . ARG A 1 134 ? 3.66 10.164 5.406 1 98.5 134 ARG A C 1
ATOM 1039 O O . ARG A 1 134 ? 2.58 10.422 5.941 1 98.5 134 ARG A O 1
ATOM 1046 N N . LEU A 1 135 ? 3.773 9.203 4.484 1 98.69 135 LEU A N 1
ATOM 1047 C CA . LEU A 1 135 ? 2.637 8.328 4.223 1 98.69 135 LEU A CA 1
ATOM 1048 C C . LEU A 1 135 ? 2.281 7.512 5.457 1 98.69 135 LEU A C 1
ATOM 1050 O O . LEU A 1 135 ? 1.102 7.309 5.754 1 98.69 135 LEU A O 1
ATOM 1054 N N . LEU A 1 136 ? 3.287 6.992 6.164 1 98.69 136 LEU A N 1
ATOM 1055 C CA . LEU A 1 136 ? 3.035 6.25 7.395 1 98.69 136 LEU A CA 1
ATOM 1056 C C . LEU A 1 136 ? 2.365 7.141 8.438 1 98.69 136 LEU A C 1
ATOM 1058 O O . LEU A 1 136 ? 1.45 6.703 9.141 1 98.69 136 LEU A O 1
ATOM 1062 N N . GLN A 1 137 ? 2.84 8.359 8.523 1 98.31 137 GLN A N 1
ATOM 1063 C CA . GLN A 1 137 ? 2.215 9.297 9.438 1 98.31 137 GLN A CA 1
ATOM 1064 C C . GLN A 1 137 ? 0.756 9.547 9.062 1 98.31 137 GLN A C 1
ATOM 1066 O O . GLN A 1 137 ? -0.117 9.586 9.938 1 98.31 137 GLN A O 1
ATOM 1071 N N . SER A 1 138 ? 0.542 9.75 7.793 1 98.31 138 SER A N 1
ATOM 1072 C CA . SER A 1 138 ? -0.819 9.977 7.316 1 98.31 138 SER A CA 1
ATOM 1073 C C . SER A 1 138 ? -1.716 8.781 7.621 1 98.31 138 SER A C 1
ATOM 1075 O O . SER A 1 138 ? -2.883 8.945 7.98 1 98.31 138 SER A O 1
ATOM 1077 N N . LEU A 1 139 ? -1.188 7.602 7.445 1 97.75 139 LEU A N 1
ATOM 1078 C CA . LEU A 1 139 ? -1.937 6.387 7.742 1 97.75 139 LEU A CA 1
ATOM 1079 C C . LEU A 1 139 ? -2.336 6.34 9.211 1 97.75 139 LEU A C 1
ATOM 1081 O O . LEU A 1 139 ? -3.471 5.988 9.539 1 97.75 139 LEU A O 1
ATOM 1085 N N . ASN A 1 140 ? -1.391 6.633 10.062 1 97.56 140 ASN A N 1
ATOM 1086 C CA . ASN A 1 140 ? -1.704 6.699 11.492 1 97.56 140 ASN A CA 1
ATOM 1087 C C . ASN A 1 140 ? -2.801 7.723 11.773 1 97.56 140 ASN A C 1
ATOM 1089 O O . ASN A 1 140 ? -3.729 7.445 12.539 1 97.56 140 ASN A O 1
ATOM 1093 N N . GLY A 1 141 ? -2.658 8.914 11.156 1 96.94 141 GLY A N 1
ATOM 1094 C CA . GLY A 1 141 ? -3.688 9.93 11.305 1 96.94 141 GLY A CA 1
ATOM 1095 C C . GLY A 1 141 ? -5.051 9.477 10.812 1 96.94 141 GLY A C 1
ATOM 1096 O O . GLY A 1 141 ? -6.066 9.727 11.461 1 96.94 141 GLY A O 1
ATOM 1097 N N . GLN A 1 142 ? -5.055 8.852 9.664 1 95.81 142 GLN A N 1
ATOM 1098 C CA . GLN A 1 142 ? -6.305 8.336 9.117 1 95.81 142 GLN A CA 1
ATOM 1099 C C . GLN A 1 142 ? -6.93 7.301 10.055 1 95.81 142 GLN A C 1
ATOM 1101 O O . GLN A 1 142 ? -8.148 7.273 10.227 1 95.81 142 GLN A O 1
ATOM 1106 N N . HIS A 1 143 ? -6.105 6.434 10.602 1 96.25 143 HIS A N 1
ATOM 1107 C CA . HIS A 1 143 ? -6.625 5.426 11.523 1 96.25 143 HIS A CA 1
ATOM 1108 C C . HIS A 1 143 ? -7.211 6.074 12.766 1 96.25 143 HIS A C 1
ATOM 1110 O O . HIS A 1 143 ? -8.234 5.621 13.281 1 96.25 143 HIS A O 1
ATOM 1116 N N . MET A 1 144 ? -6.566 7.082 13.305 1 95.25 144 MET A N 1
ATOM 1117 C CA . MET A 1 144 ? -7.117 7.848 14.422 1 95.25 144 MET A CA 1
ATOM 1118 C C . MET A 1 144 ? -8.5 8.398 14.078 1 95.25 144 MET A C 1
ATOM 1120 O O . MET A 1 144 ? -9.414 8.328 14.898 1 95.25 144 MET A O 1
ATOM 1124 N N . ASP A 1 145 ? -8.602 8.859 12.867 1 94.38 145 ASP A N 1
ATOM 1125 C CA . ASP A 1 145 ? -9.836 9.484 12.414 1 94.38 145 ASP A CA 1
ATOM 1126 C C . ASP A 1 145 ? -10.977 8.477 12.344 1 94.38 145 ASP A C 1
ATOM 1128 O O . ASP A 1 145 ? -12.07 8.727 12.859 1 94.38 145 ASP A O 1
ATOM 1132 N N . VAL A 1 146 ? -10.727 7.277 11.789 1 92.75 146 VAL A N 1
ATOM 1133 C CA . VAL A 1 146 ? -11.812 6.352 11.484 1 92.75 146 VAL A CA 1
ATOM 1134 C C . VAL A 1 146 ? -12.156 5.531 12.727 1 92.75 146 VAL A C 1
ATOM 1136 O O . VAL A 1 146 ? -13.227 4.93 12.797 1 92.75 146 VAL A O 1
ATOM 1139 N N . THR A 1 147 ? -11.266 5.508 13.719 1 89.94 147 THR A N 1
ATOM 1140 C CA . THR A 1 147 ? -11.586 4.781 14.938 1 89.94 147 THR A CA 1
ATOM 1141 C C . THR A 1 147 ? -12.281 5.695 15.945 1 89.94 147 THR A C 1
ATOM 1143 O O . THR A 1 147 ? -12.648 5.258 17.031 1 89.94 147 THR A O 1
ATOM 1146 N N . ASN A 1 148 ? -12.508 6.934 15.586 1 78.69 148 ASN A N 1
ATOM 1147 C CA . ASN A 1 148 ? -13.344 7.918 16.266 1 78.69 148 ASN A CA 1
ATOM 1148 C C . ASN A 1 148 ? -12.953 8.086 17.734 1 78.69 148 ASN A C 1
ATOM 1150 O O . ASN A 1 148 ? -13.812 8.125 18.609 1 78.69 148 ASN A O 1
ATOM 1154 N N . GLY A 1 149 ? -11.656 8.188 17.922 1 85.25 149 GLY A N 1
ATOM 1155 C CA . GLY A 1 149 ? -11.195 8.32 19.297 1 85.25 149 GLY A CA 1
ATOM 1156 C C . GLY A 1 149 ? -10.938 9.758 19.703 1 85.25 149 GLY A C 1
ATOM 1157 O O . GLY A 1 149 ? -10.539 10.031 20.844 1 85.25 149 GLY A O 1
ATOM 1158 N N . ILE A 1 150 ? -11.32 10.695 18.891 1 94.62 150 ILE A N 1
ATOM 1159 C CA . ILE A 1 150 ? -11.023 12.102 19.125 1 94.62 150 ILE A CA 1
ATOM 1160 C C . ILE A 1 150 ? -12.047 12.688 20.094 1 94.62 150 ILE A C 1
ATOM 1162 O O . ILE A 1 150 ? -13.258 12.57 19.875 1 94.62 150 ILE A O 1
ATOM 1166 N N . GLN A 1 151 ? -11.539 13.406 21.141 1 94.81 151 GLN A N 1
ATOM 1167 C CA . GLN A 1 151 ? -12.445 13.93 22.156 1 94.81 151 GLN A CA 1
ATOM 1168 C C . GLN A 1 151 ? -12.281 15.438 22.328 1 94.81 151 GLN A C 1
ATOM 1170 O O . GLN A 1 151 ? -13.188 16.109 22.812 1 94.81 151 GLN A O 1
ATOM 1175 N N . THR A 1 152 ? -11.117 15.938 21.938 1 97.12 152 THR A N 1
ATOM 1176 C CA . THR A 1 152 ? -10.82 17.344 22.172 1 97.12 152 THR A CA 1
ATOM 1177 C C . THR A 1 152 ? -10.344 18.016 20.891 1 97.12 152 THR A C 1
ATOM 1179 O O . THR A 1 152 ? -9.961 17.328 19.938 1 97.12 152 THR A O 1
ATOM 1182 N N . GLU A 1 153 ? -10.375 19.312 20.891 1 97.5 153 GLU A N 1
ATOM 1183 C CA . GLU A 1 153 ? -9.852 20.078 19.766 1 97.5 153 GLU A CA 1
ATOM 1184 C C . GLU A 1 153 ? -8.359 19.812 19.562 1 97.5 153 GLU A C 1
ATOM 1186 O O . GLU A 1 153 ? -7.891 19.719 18.422 1 97.5 153 GLU A O 1
ATOM 1191 N N . ALA A 1 154 ? -7.641 19.719 20.672 1 97.62 154 ALA A N 1
ATOM 1192 C CA . ALA A 1 154 ? -6.211 19.438 20.594 1 97.62 154 ALA A CA 1
ATOM 1193 C C . ALA A 1 154 ? -5.953 18.094 19.906 1 97.62 154 ALA A C 1
ATOM 1195 O O . ALA A 1 154 ? -5.035 17.984 19.094 1 97.62 154 ALA A O 1
ATOM 1196 N N . GLU A 1 155 ? -6.727 17.094 20.234 1 97.31 155 GLU A N 1
ATOM 1197 C CA . GLU A 1 155 ? -6.602 15.789 19.609 1 97.31 155 GLU A CA 1
ATOM 1198 C C . GLU A 1 155 ? -6.969 15.844 18.125 1 97.31 155 GLU A C 1
ATOM 1200 O O . GLU A 1 155 ? -6.348 15.18 17.297 1 97.31 155 GLU A O 1
ATOM 1205 N N . TYR A 1 156 ? -8.023 16.656 17.891 1 98.31 156 TYR A N 1
ATOM 1206 C CA . TYR A 1 156 ? -8.422 16.844 16.5 1 98.31 156 TYR A CA 1
ATOM 1207 C C . TYR A 1 156 ? -7.281 17.438 15.68 1 98.31 156 TYR A C 1
ATOM 1209 O O . TYR A 1 156 ? -6.973 16.969 14.586 1 98.31 156 TYR A O 1
ATOM 1217 N N . ILE A 1 157 ? -6.66 18.438 16.203 1 98.38 157 ILE A N 1
ATOM 1218 C CA . ILE A 1 157 ? -5.586 19.125 15.484 1 98.38 157 ILE A CA 1
ATOM 1219 C C . ILE A 1 157 ? -4.41 18.172 15.289 1 98.38 157 ILE A C 1
ATOM 1221 O O . ILE A 1 157 ? -3.803 18.141 14.219 1 98.38 157 ILE A O 1
ATOM 1225 N N . GLU A 1 158 ? -4.09 17.406 16.266 1 97.25 158 GLU A N 1
ATOM 1226 C CA . GLU A 1 158 ? -3.014 16.422 16.141 1 97.25 158 GLU A CA 1
ATOM 1227 C C . GLU A 1 158 ? -3.328 15.383 15.078 1 97.25 158 GLU A C 1
ATOM 1229 O O . GLU A 1 158 ? -2.459 15.023 14.273 1 97.25 158 GLU A O 1
ATOM 1234 N N . MET A 1 159 ? -4.527 14.906 15.086 1 97.81 159 MET A N 1
ATOM 1235 C CA . MET A 1 159 ? -4.965 13.938 14.086 1 97.81 159 MET A CA 1
ATOM 1236 C C . MET A 1 159 ? -4.871 14.516 12.68 1 97.81 159 MET A C 1
ATOM 1238 O O . MET A 1 159 ? -4.34 13.875 11.773 1 97.81 159 MET A O 1
ATOM 1242 N N . VAL A 1 160 ? -5.289 15.734 12.523 1 98.12 160 VAL A N 1
ATOM 1243 C CA . VAL A 1 160 ? -5.305 16.375 11.211 1 98.12 160 VAL A CA 1
ATOM 1244 C C . VAL A 1 160 ? -3.875 16.641 10.742 1 98.12 160 VAL A C 1
ATOM 1246 O O . VAL A 1 160 ? -3.57 16.5 9.555 1 98.12 160 VAL A O 1
ATOM 1249 N N . LYS A 1 161 ? -3.057 17.047 11.68 1 97.69 161 LYS A N 1
ATOM 1250 C CA . LYS A 1 161 ? -1.646 17.234 11.344 1 97.69 161 LYS A CA 1
ATOM 1251 C C . LYS A 1 161 ? -1.048 15.938 10.781 1 97.69 161 LYS A C 1
ATOM 1253 O O . LYS A 1 161 ? -0.346 15.969 9.766 1 97.69 161 LYS A O 1
ATOM 1258 N N . LYS A 1 162 ? -1.317 14.859 11.406 1 97.38 162 LYS A N 1
ATOM 1259 C CA . LYS A 1 162 ? -0.801 13.57 10.969 1 97.38 162 LYS A CA 1
ATOM 1260 C C . LYS A 1 162 ? -1.465 13.125 9.664 1 97.38 162 LYS A C 1
ATOM 1262 O O . LYS A 1 162 ? -0.816 12.523 8.805 1 97.38 162 LYS A O 1
ATOM 1267 N N . LYS A 1 163 ? -2.738 13.32 9.586 1 97.19 163 LYS A N 1
ATOM 1268 C CA . LYS A 1 163 ? -3.521 12.844 8.445 1 97.19 163 LYS A CA 1
ATOM 1269 C C . LYS A 1 163 ? -3.264 13.695 7.211 1 97.19 163 LYS A C 1
ATOM 1271 O O . LYS A 1 163 ? -2.746 13.203 6.207 1 97.19 163 LYS A O 1
ATOM 1276 N N . SER A 1 164 ? -3.549 15 7.285 1 97.38 164 SER A N 1
ATOM 1277 C CA . SER A 1 164 ? -3.508 15.883 6.129 1 97.38 164 SER A CA 1
ATOM 1278 C C . SER A 1 164 ? -2.217 16.703 6.094 1 97.38 164 SER A C 1
ATOM 1280 O O . SER A 1 164 ? -1.629 16.891 5.031 1 97.38 164 SER A O 1
ATOM 1282 N N . GLY A 1 165 ? -1.746 17.188 7.262 1 97.88 165 GLY A N 1
ATOM 1283 C CA . GLY A 1 165 ? -0.496 17.938 7.324 1 97.88 165 GLY A CA 1
ATOM 1284 C C . GLY A 1 165 ? 0.684 17.156 6.762 1 97.88 165 GLY A C 1
ATOM 1285 O O . GLY A 1 165 ? 1.508 17.719 6.035 1 97.88 165 GLY A O 1
ATOM 1286 N N . SER A 1 166 ? 0.703 15.906 7.102 1 98.06 166 SER A N 1
ATOM 1287 C CA . SER A 1 166 ? 1.808 15.062 6.66 1 98.06 166 SER A CA 1
ATOM 1288 C C . SER A 1 166 ? 1.812 14.906 5.145 1 98.06 166 SER A C 1
ATOM 1290 O O . SER A 1 166 ? 2.875 14.805 4.527 1 98.06 166 SER A O 1
ATOM 1292 N N . LEU A 1 167 ? 0.663 14.883 4.5 1 98.25 167 LEU A N 1
ATOM 1293 C CA . LEU A 1 167 ? 0.586 14.727 3.053 1 98.25 167 LEU A CA 1
ATOM 1294 C C . LEU A 1 167 ? 1.07 15.992 2.348 1 98.25 167 LEU A C 1
ATOM 1296 O O . LEU A 1 167 ? 1.742 15.914 1.316 1 98.25 167 LEU A O 1
ATOM 1300 N N . VAL A 1 168 ? 0.724 17.156 2.869 1 97.88 168 VAL A N 1
ATOM 1301 C CA . VAL A 1 168 ? 1.238 18.406 2.312 1 97.88 168 VAL A CA 1
ATOM 1302 C C . VAL A 1 168 ? 2.756 18.453 2.48 1 97.88 168 VAL A C 1
ATOM 1304 O O . VAL A 1 168 ? 3.477 18.812 1.547 1 97.88 168 VAL A O 1
ATOM 1307 N N . ALA A 1 169 ? 3.174 18.094 3.684 1 98.25 169 ALA A N 1
ATOM 1308 C CA . ALA A 1 169 ? 4.609 18.047 3.936 1 98.25 169 ALA A CA 1
ATOM 1309 C C . ALA A 1 169 ? 5.309 17.109 2.965 1 98.25 169 ALA A C 1
ATOM 1311 O O . ALA A 1 169 ? 6.375 17.422 2.436 1 98.25 169 ALA A O 1
ATOM 1312 N N . MET A 1 170 ? 4.738 15.969 2.758 1 98.44 170 MET A N 1
ATOM 1313 C CA . MET A 1 170 ? 5.297 14.992 1.828 1 98.44 170 MET A CA 1
ATOM 1314 C C . MET A 1 170 ? 5.516 15.609 0.453 1 98.44 170 MET A C 1
ATOM 1316 O O . MET A 1 170 ? 6.609 15.516 -0.108 1 98.44 170 MET A O 1
ATOM 1320 N N . ALA A 1 171 ? 4.473 16.219 -0.05 1 98.06 171 ALA A N 1
ATOM 1321 C CA . ALA A 1 171 ? 4.555 16.828 -1.373 1 98.06 171 ALA A CA 1
ATOM 1322 C C . ALA A 1 171 ? 5.695 17.844 -1.442 1 98.06 171 ALA A C 1
ATOM 1324 O O . ALA A 1 171 ? 6.508 17.797 -2.371 1 98.06 171 ALA A O 1
ATOM 1325 N N . CYS A 1 172 ? 5.832 18.688 -0.469 1 97.62 172 CYS A N 1
ATOM 1326 C CA . CYS A 1 172 ? 6.875 19.703 -0.427 1 97.62 172 CYS A CA 1
ATOM 1327 C C . CYS A 1 172 ? 8.25 19.078 -0.297 1 97.62 172 CYS A C 1
ATOM 1329 O O . CYS A 1 172 ? 9.195 19.484 -0.977 1 97.62 172 CYS A O 1
ATOM 1331 N N . PHE A 1 173 ? 8.344 18.078 0.591 1 98.19 173 PHE A N 1
ATOM 1332 C CA . PHE A 1 173 ? 9.625 17.438 0.888 1 98.19 173 PHE A CA 1
ATOM 1333 C C . PHE A 1 173 ? 10.156 16.688 -0.33 1 98.19 173 PHE A C 1
ATOM 1335 O O . PHE A 1 173 ? 11.367 16.641 -0.551 1 98.19 173 PHE A O 1
ATOM 1342 N N . VAL A 1 174 ? 9.289 16.078 -1.125 1 98.19 174 VAL A N 1
ATOM 1343 C CA . VAL A 1 174 ? 9.727 15.344 -2.311 1 98.19 174 VAL A CA 1
ATOM 1344 C C . VAL A 1 174 ? 10.492 16.281 -3.242 1 98.19 174 VAL A C 1
ATOM 1346 O O . VAL A 1 174 ? 11.633 15.992 -3.629 1 98.19 174 VAL A O 1
ATOM 1349 N N . GLY A 1 175 ? 9.883 17.438 -3.588 1 96.81 175 GLY A N 1
ATOM 1350 C CA . GLY A 1 175 ? 10.57 18.406 -4.43 1 96.81 175 GLY A CA 1
ATOM 1351 C C . GLY A 1 175 ? 11.852 18.938 -3.809 1 96.81 175 GLY A C 1
ATOM 1352 O O . GLY A 1 175 ? 12.875 19.062 -4.488 1 96.81 175 GLY A O 1
ATOM 1353 N N . THR A 1 176 ? 11.82 19.234 -2.518 1 96.88 176 THR A N 1
ATOM 1354 C CA . THR A 1 176 ? 12.953 19.797 -1.79 1 96.88 176 THR A CA 1
ATOM 1355 C C . THR A 1 176 ? 14.125 18.812 -1.768 1 96.88 176 THR A C 1
ATOM 1357 O O . THR A 1 176 ? 15.266 19.203 -2.012 1 96.88 176 THR A O 1
ATOM 1360 N N . ALA A 1 177 ? 13.82 17.547 -1.484 1 97.06 177 ALA A N 1
ATOM 1361 C CA . ALA A 1 177 ? 14.859 16.516 -1.416 1 97.06 177 ALA A CA 1
ATOM 1362 C C . ALA A 1 177 ? 15.492 16.281 -2.785 1 97.06 177 ALA A C 1
ATOM 1364 O O . ALA A 1 177 ? 16.703 16.141 -2.895 1 97.06 177 ALA A O 1
ATOM 1365 N N . LEU A 1 178 ? 14.68 16.203 -3.811 1 97.12 178 LEU A N 1
ATOM 1366 C CA . LEU A 1 178 ? 15.172 15.945 -5.16 1 97.12 178 LEU A CA 1
ATOM 1367 C C . LEU A 1 178 ? 16.031 17.109 -5.652 1 97.12 178 LEU A C 1
ATOM 1369 O O . LEU A 1 178 ? 16.859 16.938 -6.551 1 97.12 178 LEU A O 1
ATOM 1373 N N . ALA A 1 179 ? 15.852 18.266 -5.031 1 95.75 179 ALA A N 1
ATOM 1374 C CA . ALA A 1 179 ? 16.656 19.453 -5.363 1 95.75 179 ALA A CA 1
ATOM 1375 C C . ALA A 1 179 ? 17.875 19.547 -4.465 1 95.75 179 ALA A C 1
ATOM 1377 O O . ALA A 1 179 ? 18.719 20.438 -4.645 1 95.75 179 ALA A O 1
ATOM 1378 N N . GLY A 1 180 ? 18.016 18.703 -3.473 1 94.75 180 GLY A N 1
ATOM 1379 C CA . GLY A 1 180 ? 19.141 18.719 -2.564 1 94.75 180 GLY A CA 1
ATOM 1380 C C . GLY A 1 180 ? 19.109 19.875 -1.579 1 94.75 180 GLY A C 1
ATOM 1381 O O . GLY A 1 180 ? 20.156 20.422 -1.218 1 94.75 180 GLY A O 1
ATOM 1382 N N . ALA A 1 181 ? 17.953 20.344 -1.192 1 94.31 181 ALA A N 1
ATOM 1383 C CA . ALA A 1 181 ? 17.812 21.531 -0.353 1 94.31 181 ALA A CA 1
ATOM 1384 C C . ALA A 1 181 ? 17.188 21.188 0.995 1 94.31 181 ALA A C 1
ATOM 1386 O O . ALA A 1 181 ? 16.328 21.906 1.5 1 94.31 181 ALA A O 1
ATOM 1387 N N . GLU A 1 182 ? 17.609 20.109 1.634 1 91.31 182 GLU A N 1
ATOM 1388 C CA . GLU A 1 182 ? 17 19.562 2.842 1 91.31 182 GLU A CA 1
ATOM 1389 C C . GLU A 1 182 ? 17.172 20.516 4.023 1 91.31 182 GLU A C 1
ATOM 1391 O O . GLU A 1 182 ? 16.469 20.391 5.031 1 91.31 182 GLU A O 1
ATOM 1396 N N . LYS A 1 183 ? 18.094 21.5 3.965 1 91.25 183 LYS A N 1
ATOM 1397 C CA . LYS A 1 183 ? 18.297 22.469 5.047 1 91.25 183 LYS A CA 1
ATOM 1398 C C . LYS A 1 183 ? 17.031 23.281 5.309 1 91.25 183 LYS A C 1
ATOM 1400 O O . LYS A 1 183 ? 16.859 23.844 6.395 1 91.25 183 LYS A O 1
ATOM 1405 N N . ASN A 1 184 ? 16.078 23.281 4.375 1 91.81 184 ASN A N 1
ATOM 1406 C CA . ASN A 1 184 ? 14.867 24.094 4.461 1 91.81 184 ASN A CA 1
ATOM 1407 C C . ASN A 1 184 ? 13.711 23.281 5.047 1 91.81 184 ASN A C 1
ATOM 1409 O O . ASN A 1 184 ? 12.609 23.812 5.227 1 91.81 184 ASN A O 1
ATOM 1413 N N . THR A 1 185 ? 13.883 22.031 5.379 1 93.38 185 THR A N 1
ATOM 1414 C CA . THR A 1 185 ? 12.789 21.125 5.695 1 93.38 185 THR A CA 1
ATOM 1415 C C . THR A 1 185 ? 12.078 21.562 6.973 1 93.38 185 THR A C 1
ATOM 1417 O O . THR A 1 185 ? 10.867 21.359 7.117 1 93.38 185 THR A O 1
ATOM 1420 N N . VAL A 1 186 ? 12.758 22.234 7.867 1 94.62 186 VAL A N 1
ATOM 1421 C CA . VAL A 1 186 ? 12.156 22.625 9.141 1 94.62 186 VAL A CA 1
ATOM 1422 C C . VAL A 1 186 ? 11.102 23.703 8.898 1 94.62 186 VAL A C 1
ATOM 1424 O O . VAL A 1 186 ? 9.969 23.594 9.391 1 94.62 186 VAL A O 1
ATOM 1427 N N . ILE A 1 187 ? 11.445 24.719 8.156 1 95.38 187 ILE A N 1
ATOM 1428 C CA . ILE A 1 187 ? 10.516 25.797 7.852 1 95.38 187 ILE A CA 1
ATOM 1429 C C . ILE A 1 187 ? 9.383 25.281 6.977 1 95.38 187 ILE A C 1
ATOM 1431 O O . ILE A 1 187 ? 8.219 25.656 7.164 1 95.38 187 ILE A O 1
ATOM 1435 N N . ILE A 1 188 ? 9.68 24.391 6.066 1 96.62 188 ILE A N 1
ATOM 1436 C CA . ILE A 1 188 ? 8.695 23.828 5.152 1 96.62 188 ILE A CA 1
ATOM 1437 C C . ILE A 1 188 ? 7.684 23 5.934 1 96.62 188 ILE A C 1
ATOM 1439 O O . ILE A 1 188 ? 6.477 23.078 5.688 1 96.62 188 ILE A O 1
ATOM 1443 N N . GLU A 1 189 ? 8.148 22.234 6.82 1 97.25 189 GLU A N 1
ATOM 1444 C CA . GLU A 1 189 ? 7.266 21.391 7.617 1 97.25 189 GLU A CA 1
ATOM 1445 C C . GLU A 1 189 ? 6.234 22.219 8.375 1 97.25 189 GLU A C 1
ATOM 1447 O O . GLU A 1 189 ? 5.074 21.828 8.492 1 97.25 189 GLU A O 1
ATOM 1452 N N . LYS A 1 190 ? 6.688 23.312 8.914 1 97.31 190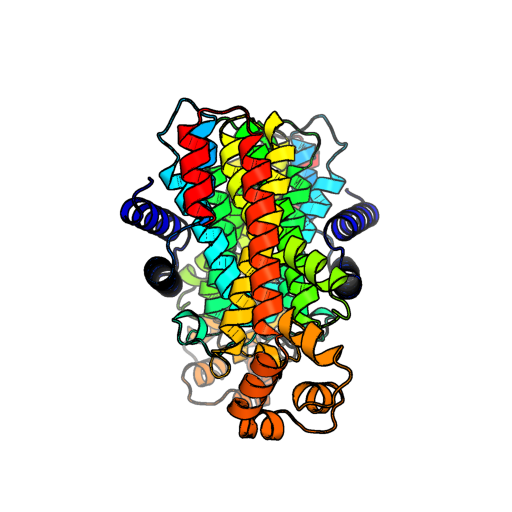 LYS A N 1
ATOM 1453 C CA . LYS A 1 190 ? 5.797 24.172 9.703 1 97.31 190 LYS A CA 1
ATOM 1454 C C . LYS A 1 190 ? 4.641 24.688 8.859 1 97.31 190 LYS A C 1
ATOM 1456 O O . LYS A 1 190 ? 3.475 24.516 9.219 1 97.31 190 LYS A O 1
ATOM 1461 N N . TYR A 1 191 ? 4.996 25.328 7.711 1 97.12 191 TYR A N 1
ATOM 1462 C CA . TYR A 1 191 ? 3.881 25.875 6.945 1 97.12 191 TYR A CA 1
ATOM 1463 C C . TYR A 1 191 ? 3.104 24.766 6.242 1 97.12 191 TYR A C 1
ATOM 1465 O O . TYR A 1 191 ? 1.898 24.906 6.008 1 97.12 191 TYR A O 1
ATOM 1473 N N . ALA A 1 192 ? 3.738 23.656 5.879 1 97.5 192 ALA A N 1
ATOM 1474 C CA . ALA A 1 192 ? 3.014 22.547 5.285 1 97.5 192 ALA A CA 1
ATOM 1475 C C . ALA A 1 192 ? 1.966 21.984 6.25 1 97.5 192 ALA A C 1
ATOM 1477 O O . ALA A 1 192 ? 0.833 21.703 5.852 1 97.5 192 ALA A O 1
ATOM 1478 N N . ASN A 1 193 ? 2.367 21.797 7.523 1 97.88 193 ASN A N 1
ATOM 1479 C CA . ASN A 1 193 ? 1.429 21.328 8.539 1 97.88 193 ASN A CA 1
ATOM 1480 C C . ASN A 1 193 ? 0.25 22.297 8.695 1 97.88 193 ASN A C 1
ATOM 1482 O O . ASN A 1 193 ? -0.901 21.859 8.766 1 97.88 193 ASN A O 1
ATOM 1486 N N . ASP A 1 194 ? 0.578 23.562 8.758 1 98 194 ASP A N 1
ATOM 1487 C CA . ASP A 1 194 ? -0.477 24.562 8.906 1 98 194 ASP A CA 1
ATOM 1488 C C . ASP A 1 194 ? -1.419 24.547 7.707 1 98 194 ASP A C 1
ATOM 1490 O O . ASP A 1 194 ? -2.637 24.656 7.863 1 98 194 ASP A O 1
ATOM 1494 N N . ILE A 1 195 ? -0.869 24.438 6.543 1 97.5 195 ILE A N 1
ATOM 1495 C CA . ILE A 1 195 ? -1.673 24.375 5.328 1 97.5 195 ILE A CA 1
ATOM 1496 C C . ILE A 1 195 ? -2.572 23.141 5.375 1 97.5 195 ILE A C 1
ATOM 1498 O O . ILE A 1 195 ? -3.76 23.219 5.055 1 97.5 195 ILE A O 1
ATOM 1502 N N . GLY A 1 196 ? -2.008 22.016 5.742 1 97.44 196 GLY A N 1
ATOM 1503 C CA . GLY A 1 196 ? -2.775 20.797 5.836 1 97.44 196 GLY A CA 1
ATOM 1504 C C . GLY A 1 196 ? -3.914 20.875 6.836 1 97.44 196 GLY A C 1
ATOM 1505 O O . GLY A 1 196 ? -5.012 20.375 6.574 1 97.44 196 GLY A O 1
ATOM 1506 N N . ILE A 1 197 ? -3.631 21.453 7.965 1 98.12 197 ILE A N 1
ATOM 1507 C CA . ILE A 1 197 ? -4.656 21.625 8.992 1 98.12 197 ILE A CA 1
ATOM 1508 C C . ILE A 1 197 ? -5.797 22.484 8.453 1 98.12 197 ILE A C 1
ATOM 1510 O O . ILE A 1 197 ? -6.965 22.109 8.562 1 98.12 197 ILE A O 1
ATOM 1514 N N . ALA A 1 198 ? -5.461 23.641 7.859 1 97.88 198 ALA A N 1
ATOM 1515 C CA . ALA A 1 198 ? -6.469 24.531 7.301 1 97.88 198 ALA A CA 1
ATOM 1516 C C . ALA A 1 198 ? -7.312 23.828 6.246 1 97.88 198 ALA A C 1
ATOM 1518 O O . ALA A 1 198 ? -8.539 23.938 6.242 1 97.88 198 ALA A O 1
ATOM 1519 N N . ALA A 1 199 ? -6.652 23.078 5.387 1 96.31 199 ALA A N 1
ATOM 1520 C CA . ALA A 1 199 ? -7.34 22.375 4.301 1 96.31 199 ALA A CA 1
ATOM 1521 C C . ALA A 1 199 ? -8.328 21.359 4.852 1 96.31 199 ALA A C 1
ATOM 1523 O O . ALA A 1 199 ? -9.43 21.203 4.328 1 96.31 199 ALA A O 1
ATOM 1524 N N . GLN A 1 200 ? -7.898 20.641 5.855 1 97 200 GLN A N 1
ATOM 1525 C CA . GLN A 1 200 ? -8.789 19.625 6.414 1 97 200 GLN A CA 1
ATOM 1526 C C . GLN A 1 200 ? -9.992 20.266 7.102 1 97 200 GLN A C 1
ATOM 1528 O O . GLN A 1 200 ? -11.109 19.75 7.02 1 97 200 GLN A O 1
ATOM 1533 N N . ILE A 1 201 ? -9.766 21.359 7.82 1 98.12 201 ILE A N 1
ATOM 1534 C CA . ILE A 1 201 ? -10.875 22.062 8.453 1 98.12 201 ILE A CA 1
ATOM 1535 C C . ILE A 1 201 ? -11.891 22.484 7.391 1 98.12 201 ILE A C 1
ATOM 1537 O O . ILE A 1 201 ? -13.094 22.281 7.559 1 98.12 201 ILE A O 1
ATOM 1541 N N . ASP A 1 202 ? -11.422 23.047 6.34 1 97.12 202 ASP A N 1
ATOM 1542 C CA . ASP A 1 202 ? -12.305 23.453 5.254 1 97.12 202 ASP A CA 1
ATOM 1543 C C . ASP A 1 202 ? -13.07 22.266 4.68 1 97.12 202 ASP A C 1
ATOM 1545 O O . ASP A 1 202 ? -14.266 22.359 4.402 1 97.12 202 ASP A O 1
ATOM 1549 N N . ASN A 1 203 ? -12.367 21.203 4.5 1 94.88 203 ASN A N 1
ATOM 1550 C CA . ASN A 1 203 ? -13.023 20 4.004 1 94.88 203 ASN A CA 1
ATOM 1551 C C . ASN A 1 203 ? -14.094 19.5 4.969 1 94.88 203 ASN A C 1
ATOM 1553 O O . ASN A 1 203 ? -15.141 19 4.539 1 94.88 203 ASN A O 1
ATOM 1557 N N . ASP A 1 204 ? -13.812 19.562 6.219 1 96.62 204 ASP A N 1
ATOM 1558 C CA . ASP A 1 204 ? -14.773 19.125 7.223 1 96.62 204 ASP A CA 1
ATOM 1559 C C . ASP A 1 204 ? -16.031 19.984 7.195 1 96.62 204 ASP A C 1
ATOM 1561 O O . ASP A 1 204 ? -17.141 19.484 7.375 1 96.62 204 ASP A O 1
ATOM 1565 N N . ILE A 1 205 ? -15.828 21.281 7.043 1 97.31 205 ILE A N 1
ATOM 1566 C CA . ILE A 1 205 ? -16.969 22.188 6.918 1 97.31 205 ILE A CA 1
ATOM 1567 C C . ILE A 1 205 ? -17.797 21.781 5.703 1 97.31 205 ILE A C 1
ATOM 1569 O O . ILE A 1 205 ? -19.016 21.641 5.801 1 97.31 205 ILE A O 1
ATOM 1573 N N . ASP A 1 206 ? -17.156 21.562 4.59 1 95.62 206 ASP A N 1
ATOM 1574 C CA . ASP A 1 206 ? -17.828 21.188 3.348 1 95.62 206 ASP A CA 1
ATOM 1575 C C . ASP A 1 206 ? -18.594 19.891 3.508 1 95.62 206 ASP A C 1
ATOM 1577 O O . ASP A 1 206 ? -19.703 19.734 2.982 1 95.62 206 ASP A O 1
ATOM 1581 N N . ALA A 1 207 ? -18.016 18.969 4.23 1 93.94 207 ALA A N 1
ATOM 1582 C CA . ALA A 1 207 ? -18.625 17.656 4.422 1 93.94 207 ALA A CA 1
ATOM 1583 C C . ALA A 1 207 ? -19.938 17.766 5.176 1 93.94 207 ALA A C 1
ATOM 1585 O O . ALA A 1 207 ? -20.875 17 4.926 1 93.94 207 ALA A O 1
ATOM 1586 N N . LEU A 1 208 ? -20.047 18.688 6.047 1 95 208 LEU A N 1
ATOM 1587 C CA . LEU A 1 208 ? -21.25 18.859 6.84 1 95 208 LEU A CA 1
ATOM 1588 C C . LEU A 1 208 ? -22.391 19.422 5.984 1 95 208 LEU A C 1
ATOM 1590 O O . LEU A 1 208 ? -23.562 19.172 6.27 1 95 208 LEU A O 1
ATOM 1594 N N . TYR A 1 209 ? -22.062 20.094 4.898 1 93.25 209 TYR A N 1
ATOM 1595 C CA . TYR A 1 209 ? -23.062 20.578 3.961 1 93.25 209 TYR A CA 1
ATOM 1596 C C . TYR A 1 209 ? -23.406 19.516 2.922 1 93.25 209 TYR A C 1
ATOM 1598 O O . TYR A 1 209 ? -24.375 19.656 2.188 1 93.25 209 TYR A O 1
ATOM 1606 N N . ARG A 1 210 ? -22.594 18.5 2.834 1 91.56 210 ARG A N 1
ATOM 1607 C CA . ARG A 1 210 ? -22.781 17.391 1.903 1 91.56 210 ARG A CA 1
ATOM 1608 C C . ARG A 1 210 ? -23.125 16.094 2.645 1 91.56 210 ARG A C 1
ATOM 1610 O O . ARG A 1 210 ? -22.609 15.031 2.305 1 91.56 210 ARG A O 1
ATOM 1617 N N . TRP A 1 211 ? -24 16.328 3.52 1 87.75 211 TRP A N 1
ATOM 1618 C CA . TRP A 1 211 ? -24.406 15.289 4.465 1 87.75 211 TRP A CA 1
ATOM 1619 C C . TRP A 1 211 ? -24.859 14.031 3.732 1 87.75 211 TRP A C 1
ATOM 1621 O O . TRP A 1 211 ? -24.672 12.914 4.219 1 87.75 211 TRP A O 1
ATOM 1631 N N . ASP A 1 212 ? -25.344 14.039 2.58 1 88.94 212 ASP A N 1
ATOM 1632 C CA . ASP A 1 212 ? -25.906 12.922 1.826 1 88.94 212 ASP A CA 1
ATOM 1633 C C . ASP A 1 212 ? -24.797 12.125 1.129 1 88.94 212 ASP A C 1
ATOM 1635 O O . ASP A 1 212 ? -25 10.961 0.783 1 88.94 212 ASP A O 1
ATOM 1639 N N . GLU A 1 213 ? -23.641 12.734 0.972 1 90.19 213 GLU A N 1
ATOM 1640 C CA . GLU A 1 213 ? -22.516 12.109 0.269 1 90.19 213 GLU A CA 1
ATOM 1641 C C . GLU A 1 213 ? -21.469 11.602 1.249 1 90.19 213 GLU A C 1
ATOM 1643 O O . GLU A 1 213 ? -20.766 10.625 0.963 1 90.19 213 GLU A O 1
ATOM 1648 N N . LYS A 1 214 ? -21.391 12.344 2.355 1 91 214 LYS A N 1
ATOM 1649 C CA . LYS A 1 214 ? -20.328 12.055 3.328 1 91 214 LYS A CA 1
ATOM 1650 C C . LYS A 1 214 ? -20.906 11.375 4.566 1 91 214 LYS A C 1
ATOM 1652 O O . LYS A 1 214 ? -21.969 11.758 5.059 1 91 214 LYS A O 1
ATOM 1657 N N . ASN A 1 215 ? -20.172 10.438 5.086 1 90.81 215 ASN A N 1
ATOM 1658 C CA . ASN A 1 215 ? -20.688 9.633 6.191 1 90.81 215 ASN A CA 1
ATOM 1659 C C . ASN A 1 215 ? -20.047 10.047 7.52 1 90.81 215 ASN A C 1
ATOM 1661 O O . ASN A 1 215 ? -20.078 9.281 8.484 1 90.81 215 ASN A O 1
ATOM 1665 N N . ASP A 1 216 ? -19.547 11.195 7.578 1 92.38 216 ASP A N 1
ATOM 1666 C CA . ASP A 1 216 ? -18.797 11.641 8.75 1 92.38 216 ASP A CA 1
ATOM 1667 C C . ASP A 1 216 ? -19.688 11.695 9.984 1 92.38 216 ASP A C 1
ATOM 1669 O O . ASP A 1 216 ? -19.297 11.242 11.062 1 92.38 216 ASP A O 1
ATOM 1673 N N . ILE A 1 217 ? -20.844 12.25 9.797 1 93.81 217 ILE A N 1
ATOM 1674 C CA . ILE A 1 217 ? -21.75 12.352 10.93 1 93.81 217 ILE A CA 1
ATOM 1675 C C . ILE A 1 217 ? -22.25 10.961 11.328 1 93.81 217 ILE A C 1
ATOM 1677 O O . ILE A 1 217 ? -22.297 10.633 12.516 1 93.81 217 ILE A O 1
ATOM 1681 N N . LYS A 1 218 ? -22.625 10.188 10.266 1 93.69 218 LYS A N 1
ATOM 1682 C CA . LYS A 1 218 ? -23.078 8.82 10.531 1 93.69 218 LYS A CA 1
ATOM 1683 C C . LYS A 1 218 ? -22.016 8.039 11.312 1 93.69 218 LYS A C 1
ATOM 1685 O O . LYS A 1 218 ? -22.359 7.273 12.219 1 93.69 218 LYS A O 1
ATOM 1690 N N . ALA A 1 219 ? -20.812 8.273 10.961 1 92.69 219 ALA A N 1
ATOM 1691 C CA . ALA A 1 219 ? -19.688 7.566 11.57 1 92.69 219 ALA A CA 1
ATOM 1692 C C . ALA A 1 219 ? -19.297 8.203 12.898 1 92.69 219 ALA A C 1
ATOM 1694 O O . ALA A 1 219 ? -18.359 7.742 13.57 1 92.69 219 ALA A O 1
ATOM 1695 N N . LYS A 1 220 ? -19.969 9.32 13.273 1 94.62 220 LYS A N 1
ATOM 1696 C CA . LYS A 1 220 ? -19.766 10.047 14.531 1 94.62 220 LYS A CA 1
ATOM 1697 C C . LYS A 1 220 ? -18.344 10.625 14.609 1 94.62 220 LYS A C 1
ATOM 1699 O O . LYS A 1 220 ? -17.719 10.602 15.664 1 94.62 220 LYS A O 1
ATOM 1704 N N . LYS A 1 221 ? -17.859 10.969 13.461 1 94.44 221 LYS A N 1
ATOM 1705 C CA . LYS A 1 221 ? -16.594 11.703 13.469 1 94.44 221 LYS A CA 1
ATOM 1706 C C . LYS A 1 221 ? -16.75 13.055 14.156 1 94.44 221 LYS A C 1
ATOM 1708 O O . LYS A 1 221 ? -17.75 13.75 13.953 1 94.44 221 LYS A O 1
ATOM 1713 N N . LYS A 1 222 ? -15.781 13.406 14.977 1 96.88 222 LYS A N 1
ATOM 1714 C CA . LYS A 1 222 ? -15.844 14.664 15.719 1 96.88 222 LYS A CA 1
ATOM 1715 C C . LYS A 1 222 ? -14.898 15.703 15.117 1 96.88 222 LYS A C 1
ATOM 1717 O O . LYS A 1 222 ? -13.859 16.016 15.695 1 96.88 222 LYS A O 1
ATOM 1722 N N . SER A 1 223 ? -15.375 16.25 13.984 1 97.19 223 SER A N 1
ATOM 1723 C CA . SER A 1 223 ? -14.648 17.359 13.375 1 97.19 223 SER A CA 1
ATOM 1724 C C . SER A 1 223 ? -14.719 18.609 14.242 1 97.19 223 SER A C 1
ATOM 1726 O O . SER A 1 223 ? -15.43 18.641 15.25 1 97.19 223 SER A O 1
ATOM 1728 N N . LEU A 1 224 ? -14.047 19.641 13.828 1 98.06 224 LEU A N 1
ATOM 1729 C CA . LEU A 1 224 ? -13.914 20.828 14.648 1 98.06 224 LEU A CA 1
ATOM 1730 C C . LEU A 1 224 ? -15.281 21.469 14.906 1 98.06 224 LEU A C 1
ATOM 1732 O O . LEU A 1 224 ? -15.617 21.781 16.047 1 98.06 224 LEU A O 1
ATOM 1736 N N . PRO A 1 225 ? -16.141 21.625 13.852 1 98 225 PRO A N 1
ATOM 1737 C CA . PRO A 1 225 ? -17.469 22.172 14.133 1 98 225 PRO A CA 1
ATOM 1738 C C . PRO A 1 225 ? -18.312 21.281 15.039 1 98 225 PRO A C 1
ATOM 1740 O O . PRO A 1 225 ? -19.094 21.766 15.852 1 98 225 PRO A O 1
ATOM 1743 N N . VAL A 1 226 ? -18.172 20 14.875 1 97.81 226 VAL A N 1
ATOM 1744 C CA . VAL A 1 226 ? -18.922 19.047 15.695 1 97.81 226 VAL A CA 1
ATOM 1745 C C . VAL A 1 226 ? -18.453 19.125 17.141 1 97.81 226 VAL A C 1
ATOM 1747 O O . VAL A 1 226 ? -19.266 19.156 18.062 1 97.81 226 VAL A O 1
ATOM 1750 N N . LEU A 1 227 ? -17.156 19.156 17.328 1 98.12 227 LEU A N 1
ATOM 1751 C CA . LEU A 1 227 ? -16.609 19.297 18.688 1 98.12 227 LEU A CA 1
ATOM 1752 C C . LEU A 1 227 ? -17.125 20.578 19.344 1 98.12 227 LEU A C 1
ATOM 1754 O O . LEU A 1 227 ? -17.422 20.578 20.547 1 98.12 227 LEU A O 1
ATOM 1758 N N . TYR A 1 228 ? -17.203 21.625 18.594 1 97.94 228 TYR A N 1
ATOM 1759 C CA . TYR A 1 228 ? -17.719 22.906 19.078 1 97.94 228 TYR A CA 1
ATOM 1760 C C . TYR A 1 228 ? -19.156 22.75 19.594 1 97.94 228 TYR A C 1
ATOM 1762 O O . TYR A 1 228 ? -19.484 23.234 20.672 1 97.94 228 TYR A O 1
ATOM 1770 N N . MET A 1 229 ? -20.016 22.062 18.844 1 98.06 229 MET A N 1
ATOM 1771 C CA . MET A 1 229 ? -21.406 21.859 19.219 1 98.06 229 MET A CA 1
ATOM 1772 C C . MET A 1 229 ? -21.516 20.984 20.453 1 98.06 229 MET A C 1
ATOM 1774 O O . MET A 1 229 ? -22.391 21.219 21.312 1 98.06 229 MET A O 1
ATOM 1778 N N . LEU A 1 230 ? -20.672 19.984 20.516 1 97.31 230 LEU A N 1
ATOM 1779 C CA . LEU A 1 230 ? -20.719 19.047 21.641 1 97.31 230 LEU A CA 1
ATOM 1780 C C . LEU A 1 230 ? -20.281 19.734 22.922 1 97.31 230 LEU A C 1
ATOM 1782 O O . LEU A 1 230 ? -20.672 19.297 24.016 1 97.31 230 LEU A O 1
ATOM 1786 N N . ALA A 1 231 ? -19.5 20.766 22.797 1 96.12 231 ALA A N 1
ATOM 1787 C CA . ALA A 1 231 ? -19 21.484 23.969 1 96.12 231 ALA A CA 1
ATOM 1788 C C . ALA A 1 231 ? -20 22.547 24.406 1 96.12 231 ALA A C 1
ATOM 1790 O O . ALA A 1 231 ? -19.859 23.125 25.5 1 96.12 231 ALA A O 1
ATOM 1791 N N . SER A 1 232 ? -21.062 22.766 23.625 1 94.19 232 SER A N 1
ATOM 1792 C CA . SER A 1 232 ? -22.062 23.781 23.938 1 94.19 232 SER A CA 1
ATOM 1793 C C . SER A 1 232 ? -22.75 23.5 25.266 1 94.19 232 SER A C 1
ATOM 1795 O O . SER A 1 232 ? -22.953 22.344 25.625 1 94.19 232 SER A O 1
ATOM 1797 N N . LYS A 1 233 ? -23.156 24.562 25.891 1 92.19 233 LYS A N 1
ATOM 1798 C CA . LYS A 1 233 ? -23.938 24.422 27.125 1 92.19 233 LYS A CA 1
ATOM 1799 C C . LYS A 1 233 ? -25.406 24.141 26.812 1 92.19 233 LYS A C 1
ATOM 1801 O O . LYS A 1 233 ? -26.141 23.641 27.672 1 92.19 233 LYS A O 1
ATOM 1806 N N . ARG A 1 234 ? -25.781 24.516 25.672 1 92.94 234 ARG A N 1
ATOM 1807 C CA . ARG A 1 234 ? -27.156 24.281 25.234 1 92.94 234 ARG A CA 1
ATOM 1808 C C . ARG A 1 234 ? -27.312 22.891 24.625 1 92.94 234 ARG A C 1
ATOM 1810 O O . ARG A 1 234 ? -26.406 22.391 23.969 1 92.94 234 ARG A O 1
ATOM 1817 N N . ASP A 1 235 ? -28.453 22.344 24.891 1 94.31 235 ASP A N 1
ATOM 1818 C CA . ASP A 1 235 ? -28.75 21.078 24.234 1 94.31 235 ASP A CA 1
ATOM 1819 C C . ASP A 1 235 ? -29 21.281 22.734 1 94.31 235 ASP A C 1
ATOM 1821 O O . ASP A 1 235 ? -29.469 22.344 22.328 1 94.31 235 ASP A O 1
ATOM 1825 N N . ASN A 1 236 ? -28.625 20.359 21.969 1 97.31 236 ASN A N 1
ATOM 1826 C CA . ASN A 1 236 ? -28.844 20.359 20.531 1 97.31 236 ASN A CA 1
ATOM 1827 C C . ASN A 1 236 ? -28.922 18.953 19.953 1 97.31 236 ASN A C 1
ATOM 1829 O O . ASN A 1 236 ? -28.656 17.984 20.672 1 97.31 236 ASN A O 1
ATOM 1833 N N . LEU A 1 237 ? -29.188 18.828 18.719 1 97.75 237 LEU A N 1
ATOM 1834 C CA . LEU A 1 237 ? -29.469 17.531 18.094 1 97.75 237 LEU A CA 1
ATOM 1835 C C . LEU A 1 237 ? -28.203 16.688 18 1 97.75 237 LEU A C 1
ATOM 1837 O O . LEU A 1 237 ? -28.266 15.461 18.109 1 97.75 237 LEU A O 1
ATOM 1841 N N . LEU A 1 238 ? -27.078 17.281 17.781 1 97.88 238 LEU A N 1
ATOM 1842 C CA . LEU A 1 238 ? -25.828 16.547 17.688 1 97.88 238 LEU A CA 1
ATOM 1843 C C . LEU A 1 238 ? -25.469 15.922 19.047 1 97.88 238 LEU A C 1
ATOM 1845 O O . LEU A 1 238 ? -25.031 14.773 19.109 1 97.88 238 LEU A O 1
ATOM 1849 N N . LYS A 1 239 ? -25.688 16.688 20.062 1 97.56 239 LYS A N 1
ATOM 1850 C CA . LYS A 1 239 ? -25.438 16.156 21.406 1 97.56 239 LYS A CA 1
ATOM 1851 C C . LYS A 1 239 ? -26.328 14.953 21.688 1 97.56 239 LYS A C 1
ATOM 1853 O O . LYS A 1 239 ? -25.875 13.953 22.25 1 97.56 239 LYS A O 1
ATOM 1858 N N . GLN A 1 240 ? -27.531 15.047 21.281 1 97.69 240 GLN A N 1
ATOM 1859 C CA . GLN A 1 240 ? -28.484 13.953 21.484 1 97.69 240 GLN A CA 1
ATOM 1860 C C . GLN A 1 240 ? -28.047 12.711 20.703 1 97.69 240 GLN A C 1
ATOM 1862 O O . GLN A 1 240 ? -28.141 11.594 21.203 1 97.69 240 GLN A O 1
ATOM 1867 N N . TYR A 1 241 ? -27.594 12.938 19.516 1 98.06 241 TYR A N 1
ATOM 1868 C CA . TYR A 1 241 ? -27.141 11.836 18.672 1 98.06 241 TYR A CA 1
ATOM 1869 C C . TYR A 1 241 ? -25.875 11.195 19.234 1 98.06 241 TYR A C 1
ATOM 1871 O O . TYR A 1 241 ? -25.812 9.969 19.375 1 98.06 241 TYR A O 1
ATOM 1879 N N . PHE A 1 242 ? -24.891 12.016 19.609 1 96.5 242 PHE A N 1
ATOM 1880 C CA . PHE A 1 242 ? -23.609 11.508 20.078 1 96.5 242 PHE A CA 1
ATOM 1881 C C . PHE A 1 242 ? -23.734 10.875 21.469 1 96.5 242 PHE A C 1
ATOM 1883 O O . PHE A 1 242 ? -22.906 10.062 21.859 1 96.5 242 PHE A O 1
ATOM 1890 N N . SER A 1 243 ? -24.812 11.188 22.156 1 96.06 243 SER A N 1
ATOM 1891 C CA . SER A 1 243 ? -25.094 10.562 23.453 1 96.06 243 SER A CA 1
ATOM 1892 C C . SER A 1 243 ? -26.062 9.406 23.297 1 96.06 243 SER A C 1
ATOM 1894 O O . SER A 1 243 ? -26.531 8.852 24.297 1 96.06 243 SER A O 1
ATOM 1896 N N . ASN A 1 244 ? -26.469 9.086 22.109 1 96.5 244 ASN A N 1
ATOM 1897 C CA . ASN A 1 244 ? -27.281 7.938 21.75 1 96.5 244 ASN A CA 1
ATOM 1898 C C . ASN A 1 244 ? -28.734 8.109 22.219 1 96.5 244 ASN A C 1
ATOM 1900 O O . ASN A 1 244 ? -29.422 7.121 22.469 1 96.5 244 ASN A O 1
ATOM 1904 N N . HIS A 1 245 ? -29.094 9.328 22.453 1 97.12 245 HIS A N 1
ATOM 1905 C CA . HIS A 1 245 ? -30.484 9.586 22.781 1 97.12 245 HIS A CA 1
ATOM 1906 C C . HIS A 1 245 ? -31.375 9.461 21.547 1 97.12 245 HIS A C 1
ATOM 1908 O O . HIS A 1 245 ? -32.562 9.156 21.672 1 97.12 245 HIS A O 1
ATOM 1914 N N . ILE A 1 246 ? -30.844 9.758 20.391 1 97.31 246 ILE A N 1
ATOM 1915 C CA . ILE A 1 246 ? -31.531 9.531 19.125 1 97.31 246 ILE A CA 1
ATOM 1916 C C . ILE A 1 246 ? -30.594 8.758 18.172 1 97.31 246 ILE A C 1
ATOM 1918 O O . ILE A 1 246 ? -29.375 8.766 18.359 1 97.31 246 ILE A O 1
ATOM 1922 N N . ASP A 1 247 ? -31.156 8.078 17.234 1 97.25 247 ASP A N 1
ATOM 1923 C CA . ASP A 1 247 ? -30.328 7.344 16.297 1 97.25 247 ASP A CA 1
ATOM 1924 C C . ASP A 1 247 ? -30.078 8.156 15.031 1 97.25 247 ASP A C 1
ATOM 1926 O O . ASP A 1 247 ? -30.531 9.297 14.914 1 97.25 247 ASP A O 1
ATOM 1930 N N . TYR A 1 248 ? -29.266 7.617 14.242 1 96.38 248 TYR A N 1
ATOM 1931 C CA . TYR A 1 248 ? -28.859 8.359 13.055 1 96.38 248 TYR A CA 1
ATOM 1932 C C . TYR A 1 248 ? -30.062 8.695 12.18 1 96.38 248 TYR A C 1
ATOM 1934 O O . TYR A 1 248 ? -30.125 9.773 11.578 1 96.38 248 TYR A O 1
ATOM 1942 N N . ASN A 1 249 ? -30.984 7.77 11.992 1 96.88 249 ASN A N 1
ATOM 1943 C CA . ASN A 1 249 ? -32.156 8.023 11.172 1 96.88 249 ASN A CA 1
ATOM 1944 C C . ASN A 1 249 ? -32.969 9.219 11.688 1 96.88 249 ASN A C 1
ATOM 1946 O O . ASN A 1 249 ? -33.438 10.031 10.898 1 96.88 249 ASN A O 1
ATOM 1950 N N . GLU A 1 250 ? -33.062 9.305 12.984 1 97.44 250 GLU A N 1
ATOM 1951 C CA . GLU A 1 250 ? -33.781 10.43 13.609 1 97.44 250 GLU A CA 1
ATOM 1952 C C . GLU A 1 250 ? -33.031 11.742 13.375 1 97.44 250 GLU A C 1
ATOM 1954 O O . GLU A 1 250 ? -33.625 12.773 13.094 1 97.44 250 GLU A O 1
ATOM 1959 N N . LEU A 1 251 ? -31.766 11.68 13.547 1 97.56 251 LEU A N 1
ATOM 1960 C CA . LEU A 1 251 ? -30.953 12.875 13.312 1 97.56 251 LEU A CA 1
ATOM 1961 C C . LEU A 1 251 ? -31.047 13.32 11.859 1 97.56 251 LEU A C 1
ATOM 1963 O O . LEU A 1 251 ? -31.234 14.508 11.578 1 97.56 251 LEU A O 1
ATOM 1967 N N . TYR A 1 252 ? -30.906 12.344 10.961 1 96.25 252 TYR A N 1
ATOM 1968 C CA . TYR A 1 252 ? -30.906 12.625 9.531 1 96.25 252 TYR A CA 1
ATOM 1969 C C . TYR A 1 252 ? -32.219 13.266 9.102 1 96.25 252 TYR A C 1
ATOM 1971 O O . TYR A 1 252 ? -32.219 14.141 8.234 1 96.25 252 TYR A O 1
ATOM 1979 N N . ALA A 1 253 ? -33.25 12.82 9.711 1 96.69 253 ALA A N 1
ATOM 1980 C CA . ALA A 1 253 ? -34.562 13.383 9.414 1 96.69 253 ALA A CA 1
ATOM 1981 C C . ALA A 1 253 ? -34.625 14.867 9.758 1 96.69 253 ALA A C 1
ATOM 1983 O O . ALA A 1 253 ? -35.438 15.617 9.195 1 96.69 253 ALA A O 1
ATOM 1984 N N . GLN A 1 254 ? -33.75 15.305 10.633 1 97.38 254 GLN A N 1
ATOM 1985 C CA . GLN A 1 254 ? -33.719 16.703 11.078 1 97.38 254 GLN A CA 1
ATOM 1986 C C . GLN A 1 254 ? -32.406 17.375 10.641 1 97.38 254 GLN A C 1
ATOM 1988 O O . GLN A 1 254 ? -31.906 18.266 11.328 1 97.38 254 GLN A O 1
ATOM 1993 N N . LYS A 1 255 ? -31.859 16.938 9.594 1 96.38 255 LYS A N 1
ATOM 1994 C CA . LYS A 1 255 ? -30.531 17.406 9.164 1 96.38 255 LYS A CA 1
ATOM 1995 C C . LYS A 1 255 ? -30.531 18.922 8.961 1 96.38 255 LYS A C 1
ATOM 1997 O O . LYS A 1 255 ? -29.547 19.594 9.297 1 96.38 255 LYS A O 1
ATOM 2002 N N . GLU A 1 256 ? -31.609 19.5 8.414 1 96.31 256 GLU A N 1
ATOM 2003 C CA . GLU A 1 256 ? -31.672 20.938 8.203 1 96.31 256 GLU A CA 1
ATOM 2004 C C . GLU A 1 256 ? -31.625 21.703 9.523 1 96.31 256 GLU A C 1
ATOM 2006 O O . GLU A 1 256 ? -30.984 22.75 9.633 1 96.31 256 GLU A O 1
ATOM 2011 N N . LYS A 1 257 ? -32.344 21.156 10.461 1 97.62 257 LYS A N 1
ATOM 2012 C CA . LYS A 1 257 ? -32.344 21.75 11.789 1 97.62 257 LYS A CA 1
ATOM 2013 C C . LYS A 1 257 ? -30.969 21.672 12.43 1 97.62 257 LYS A C 1
ATOM 2015 O O . LYS A 1 257 ? -30.562 22.594 13.141 1 97.62 257 LYS A O 1
ATOM 2020 N N . VAL A 1 258 ? -30.312 20.594 12.25 1 97.75 258 VAL A N 1
ATOM 2021 C CA . VAL A 1 258 ? -28.969 20.438 12.766 1 97.75 258 VAL A CA 1
ATOM 2022 C C . VAL A 1 258 ? -28.062 21.531 12.203 1 97.75 258 VAL A C 1
ATOM 2024 O O . VAL A 1 258 ? -27.328 22.188 12.945 1 97.75 258 VAL A O 1
ATOM 2027 N N . ILE A 1 259 ? -28.125 21.734 10.898 1 96.94 259 ILE A N 1
ATOM 2028 C CA . ILE A 1 259 ? -27.297 22.734 10.219 1 96.94 259 ILE A CA 1
ATOM 2029 C C . ILE A 1 259 ? -27.641 24.125 10.75 1 96.94 259 ILE A C 1
ATOM 2031 O O . ILE A 1 259 ? -26.734 24.938 11 1 96.94 259 ILE A O 1
ATOM 2035 N N . GLN A 1 260 ? -28.891 24.359 10.906 1 97.25 260 GLN A N 1
ATOM 2036 C CA . GLN A 1 260 ? -29.328 25.641 11.43 1 97.25 260 GLN A CA 1
ATOM 2037 C C . GLN A 1 260 ? -28.781 25.891 12.836 1 97.25 260 GLN A C 1
ATOM 2039 O O . GLN A 1 260 ? -28.344 26.984 13.148 1 97.25 260 GLN A O 1
ATOM 2044 N N . GLN A 1 261 ? -28.906 24.859 13.656 1 97.69 261 GLN A N 1
ATOM 2045 C CA . GLN A 1 261 ? -28.375 24.969 15.008 1 97.69 261 GLN A CA 1
ATOM 2046 C C . GLN A 1 261 ? -26.875 25.266 14.992 1 97.69 261 GLN A C 1
ATOM 2048 O O . GLN A 1 261 ? -26.391 26.094 15.766 1 97.69 261 GLN A O 1
ATOM 2053 N N . MET A 1 262 ? -26.172 24.641 14.117 1 97.44 262 MET A N 1
ATOM 2054 C CA . MET A 1 262 ? -24.719 24.828 14.016 1 97.44 262 MET A CA 1
ATOM 2055 C C . MET A 1 262 ? -24.391 26.234 13.547 1 97.44 262 MET A C 1
ATOM 2057 O O . MET A 1 262 ? -23.438 26.844 14.039 1 97.44 262 MET A O 1
ATOM 2061 N N . GLU A 1 263 ? -25.141 26.781 12.633 1 97.12 263 GLU A N 1
ATOM 2062 C CA . GLU A 1 263 ? -24.938 28.141 12.148 1 97.12 263 GLU A CA 1
ATOM 2063 C C . GLU A 1 263 ? -25.25 29.156 13.242 1 97.12 263 GLU A C 1
ATOM 2065 O O . GLU A 1 263 ? -24.469 30.078 13.477 1 97.12 263 GLU A O 1
ATOM 2070 N N . GLN A 1 264 ? -26.375 28.922 13.883 1 96.94 264 GLN A N 1
ATOM 2071 C CA . GLN A 1 264 ? -26.828 29.859 14.898 1 96.94 264 GLN A CA 1
ATOM 2072 C C . GLN A 1 264 ? -25.875 29.906 16.078 1 96.94 264 GLN A C 1
ATOM 2074 O O . GLN A 1 264 ? -25.656 30.969 16.672 1 96.94 264 GLN A O 1
ATOM 2079 N N . GLU A 1 265 ? -25.359 28.766 16.375 1 97 265 GLU A N 1
ATOM 2080 C CA . GLU A 1 265 ? -24.469 28.703 17.531 1 97 265 GLU A CA 1
ATOM 2081 C C . GLU A 1 265 ? -23.047 29.109 17.156 1 97 265 GLU A C 1
ATOM 2083 O O . GLU A 1 265 ? -22.188 29.25 18.031 1 97 265 GLU A O 1
ATOM 2088 N N . GLY A 1 266 ? -22.734 29.188 15.867 1 97.25 266 GLY A N 1
ATOM 2089 C CA . GLY A 1 266 ? -21.453 29.719 15.422 1 97.25 266 GLY A CA 1
ATOM 2090 C C . GLY A 1 266 ? -20.406 28.656 15.164 1 97.25 266 GLY A C 1
ATOM 2091 O O . GLY A 1 266 ? -19.219 28.938 15.094 1 97.25 266 GLY A O 1
ATOM 2092 N N . ALA A 1 267 ? -20.844 27.406 15.094 1 97.94 267 ALA A N 1
ATOM 2093 C CA . ALA A 1 267 ? -19.906 26.297 14.906 1 97.94 267 ALA A CA 1
ATOM 2094 C C . ALA A 1 267 ? -19.156 26.422 13.594 1 97.94 267 ALA A C 1
ATOM 2096 O O . ALA A 1 267 ? -17.938 26.234 13.547 1 97.94 267 ALA A O 1
ATOM 2097 N N . PHE A 1 268 ? -19.828 26.766 12.5 1 97.88 268 PHE A N 1
ATOM 2098 C CA . PHE A 1 268 ? -19.203 26.922 11.195 1 97.88 268 PHE A CA 1
ATOM 2099 C C . PHE A 1 268 ? -18.281 28.141 11.172 1 97.88 268 PHE A C 1
ATOM 2101 O O . PHE A 1 268 ? -17.203 28.094 10.602 1 97.88 268 PHE A O 1
ATOM 2108 N N . TYR A 1 269 ? -18.75 29.172 11.789 1 98.06 269 TYR A N 1
ATOM 2109 C CA . TYR A 1 269 ? -17.938 30.391 11.844 1 98.06 269 TYR A CA 1
ATOM 2110 C C . TYR A 1 269 ? -16.641 30.141 12.602 1 98.06 269 TYR A C 1
ATOM 2112 O O . TYR A 1 269 ? -15.562 30.547 12.156 1 98.06 269 TYR A O 1
ATOM 2120 N N . TYR A 1 270 ? -16.781 29.5 13.719 1 98.19 270 TYR A N 1
ATOM 2121 C CA . TYR A 1 270 ? -15.602 29.188 14.508 1 98.19 270 TYR A CA 1
ATOM 2122 C C . TYR A 1 270 ? -14.594 28.391 13.688 1 98.19 270 TYR A C 1
ATOM 2124 O O . TYR A 1 270 ? -13.406 28.719 13.664 1 98.19 270 TYR A O 1
ATOM 2132 N N . ALA A 1 271 ? -15.047 27.312 13.031 1 98.44 271 ALA A N 1
ATOM 2133 C CA . ALA A 1 271 ? -14.172 26.469 12.219 1 98.44 271 ALA A CA 1
ATOM 2134 C C . ALA A 1 271 ? -13.523 27.281 11.094 1 98.44 271 ALA A C 1
ATOM 2136 O O . ALA A 1 271 ? -12.336 27.094 10.805 1 98.44 271 ALA A O 1
ATOM 2137 N N . LYS A 1 272 ? -14.266 28.188 10.477 1 98.25 272 LYS A N 1
ATOM 2138 C CA . LYS A 1 272 ? -13.734 29.016 9.406 1 98.25 272 LYS A CA 1
ATOM 2139 C C . LYS A 1 272 ? -12.633 29.938 9.922 1 98.25 272 LYS A C 1
ATOM 2141 O O . LYS A 1 272 ? -11.617 30.141 9.25 1 98.25 272 LYS A O 1
ATOM 2146 N N . VAL A 1 273 ? -12.883 30.5 11.047 1 98.5 273 VAL A N 1
ATOM 2147 C CA . VAL A 1 273 ? -11.891 31.375 11.656 1 98.5 273 VAL A CA 1
ATOM 2148 C C . VAL A 1 273 ? -10.625 30.578 11.969 1 98.5 273 VAL A C 1
ATOM 2150 O O . VAL A 1 273 ? -9.516 31.062 11.734 1 98.5 273 VAL A O 1
ATOM 2153 N N . MET A 1 274 ? -10.797 29.391 12.523 1 98.38 274 MET A N 1
ATOM 2154 C CA . MET A 1 274 ? -9.648 28.547 12.828 1 98.38 274 MET A CA 1
ATOM 2155 C C . MET A 1 274 ? -8.867 28.219 11.555 1 98.38 274 MET A C 1
ATOM 2157 O O . MET A 1 274 ? -7.637 28.266 11.555 1 98.38 274 MET A O 1
ATOM 2161 N N . SER A 1 275 ? -9.586 27.828 10.484 1 98.19 275 SER A N 1
ATOM 2162 C CA . SER A 1 275 ? -8.93 27.578 9.203 1 98.19 275 SER A CA 1
ATOM 2163 C C . SER A 1 275 ? -8.109 28.781 8.766 1 98.19 275 SER A C 1
ATOM 2165 O O . SER A 1 275 ? -6.965 28.641 8.328 1 98.19 275 SER A O 1
ATOM 2167 N N . HIS A 1 276 ? -8.672 30.016 8.93 1 98.06 276 HIS A N 1
ATOM 2168 C CA . HIS A 1 276 ? -8 31.25 8.531 1 98.06 276 HIS A CA 1
ATOM 2169 C C . HIS A 1 276 ? -6.758 31.5 9.383 1 98.06 276 HIS A C 1
ATOM 2171 O O . HIS A 1 276 ? -5.746 32 8.891 1 98.06 276 HIS A O 1
ATOM 2177 N N . ILE A 1 277 ? -6.879 31.203 10.625 1 98.31 277 ILE A N 1
ATOM 2178 C CA . ILE A 1 277 ? -5.742 31.375 11.531 1 98.31 277 ILE A CA 1
ATOM 2179 C C . ILE A 1 277 ? -4.582 30.5 11.062 1 98.31 277 ILE A C 1
ATOM 2181 O O . ILE A 1 277 ? -3.441 30.969 10.984 1 98.31 277 ILE A O 1
ATOM 2185 N N . TYR A 1 278 ? -4.836 29.234 10.75 1 98.06 278 TYR A N 1
ATOM 2186 C CA . TYR A 1 278 ? -3.783 28.344 10.289 1 98.06 278 TYR A CA 1
ATOM 2187 C C . TYR A 1 278 ? -3.238 28.781 8.938 1 98.06 278 TYR A C 1
ATOM 2189 O O . TYR A 1 278 ? -2.043 28.641 8.664 1 98.06 278 TYR A O 1
ATOM 2197 N N . LYS A 1 279 ? -4.086 29.312 8.055 1 97.75 279 LYS A N 1
ATOM 2198 C CA . LYS A 1 279 ? -3.615 29.859 6.781 1 97.75 279 LYS A CA 1
ATOM 2199 C C . LYS A 1 279 ? -2.66 31.031 7.008 1 97.75 279 LYS A C 1
ATOM 2201 O O . LYS A 1 279 ? -1.615 31.109 6.359 1 97.75 279 LYS A O 1
ATOM 2206 N N . GLU A 1 280 ? -3.045 31.906 7.945 1 97.56 280 GLU A N 1
ATOM 2207 C CA . GLU A 1 280 ? -2.201 33.062 8.25 1 97.56 280 GLU A CA 1
ATOM 2208 C C . GLU A 1 280 ? -0.86 32.625 8.828 1 97.56 280 GLU A C 1
ATOM 2210 O O . GLU A 1 280 ? 0.179 33.188 8.523 1 97.56 280 GLU A O 1
ATOM 2215 N N . LYS A 1 281 ? -0.92 31.656 9.719 1 97.56 281 LYS A N 1
ATOM 2216 C CA . LYS A 1 281 ? 0.32 31.094 10.258 1 97.56 281 LYS A CA 1
ATOM 2217 C C . LYS A 1 281 ? 1.218 30.578 9.133 1 97.56 281 LYS A C 1
ATOM 2219 O O . LYS A 1 281 ? 2.43 30.797 9.148 1 97.56 281 LYS A O 1
ATOM 2224 N N . ALA A 1 282 ? 0.616 29.812 8.211 1 97.56 282 ALA A N 1
ATOM 2225 C CA . ALA A 1 282 ? 1.369 29.281 7.082 1 97.56 282 ALA A CA 1
ATOM 2226 C C . ALA A 1 282 ? 2.004 30.406 6.27 1 97.56 282 ALA A C 1
ATOM 2228 O O . ALA A 1 282 ? 3.166 30.312 5.867 1 97.56 282 ALA A O 1
ATOM 2229 N N . LEU A 1 283 ? 1.239 31.516 5.992 1 96.81 283 LEU A N 1
ATOM 2230 C CA . LEU A 1 283 ? 1.721 32.656 5.215 1 96.81 283 LEU A CA 1
ATOM 2231 C C . LEU A 1 283 ? 2.916 33.312 5.898 1 96.81 283 LEU A C 1
ATOM 2233 O O . LEU A 1 283 ? 3.895 33.656 5.234 1 96.81 283 LEU A O 1
ATOM 2237 N N . GLN A 1 284 ? 2.846 33.438 7.199 1 96.69 284 GLN A N 1
ATOM 2238 C CA . GLN A 1 284 ? 3.938 34.031 7.965 1 96.69 284 GLN A CA 1
ATOM 2239 C C . GLN A 1 284 ? 5.191 33.188 7.895 1 96.69 284 GLN A C 1
ATOM 2241 O O . GLN A 1 284 ? 6.305 33.688 7.777 1 96.69 284 GLN A O 1
ATOM 2246 N N . GLU A 1 285 ? 5.004 31.875 7.996 1 96.06 285 GLU A N 1
ATOM 2247 C CA . GLU A 1 285 ? 6.141 30.969 7.93 1 96.06 285 GLU A CA 1
ATOM 2248 C C . GLU A 1 285 ? 6.785 30.984 6.547 1 96.06 285 GLU A C 1
ATOM 2250 O O . GLU A 1 285 ? 8.008 30.859 6.422 1 96.06 285 GLU A O 1
ATOM 2255 N N . ILE A 1 286 ? 5.98 31.031 5.488 1 95.75 286 ILE A N 1
ATOM 2256 C CA . ILE A 1 286 ? 6.473 31.047 4.113 1 95.75 286 ILE A CA 1
ATOM 2257 C C . ILE A 1 286 ? 7.387 32.25 3.912 1 95.75 286 ILE A C 1
ATOM 2259 O O . ILE A 1 286 ? 8.391 32.188 3.199 1 95.75 286 ILE A O 1
ATOM 2263 N N . GLU A 1 287 ? 7.074 33.375 4.586 1 94.94 287 GLU A N 1
ATOM 2264 C CA . GLU A 1 287 ? 7.859 34.594 4.465 1 94.94 287 GLU A CA 1
ATOM 2265 C C . GLU A 1 287 ? 9.289 34.406 4.961 1 94.94 287 GLU A C 1
ATOM 2267 O O . GLU A 1 287 ? 10.203 35.125 4.566 1 94.94 287 GLU A O 1
ATOM 2272 N N . LYS A 1 288 ? 9.469 33.406 5.793 1 93.94 288 LYS A N 1
ATOM 2273 C CA . LYS A 1 288 ? 10.781 33.156 6.387 1 93.94 288 LYS A CA 1
ATOM 2274 C C .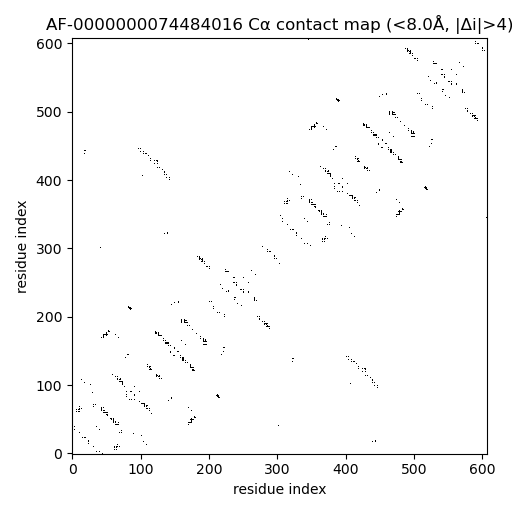 LYS A 1 288 ? 11.664 32.344 5.434 1 93.94 288 LYS A C 1
ATOM 2276 O O . LYS A 1 288 ? 12.875 32.219 5.652 1 93.94 288 LYS A O 1
ATOM 2281 N N . LEU A 1 289 ? 11.07 31.766 4.398 1 91.81 289 LEU A N 1
ATOM 2282 C CA . LEU A 1 289 ? 11.852 31.016 3.424 1 91.81 289 LEU A CA 1
ATOM 2283 C C . LEU A 1 289 ? 12.875 31.906 2.732 1 91.81 289 LEU A C 1
ATOM 2285 O O . LEU A 1 289 ? 12.555 33.031 2.34 1 91.81 289 LEU A O 1
ATOM 2289 N N . ASP A 1 290 ? 14.117 31.469 2.635 1 89 290 ASP A N 1
ATOM 2290 C CA . ASP A 1 290 ? 15.172 32.219 1.977 1 89 290 ASP A CA 1
ATOM 2291 C C . ASP A 1 290 ? 15.211 31.938 0.479 1 89 290 ASP A C 1
ATOM 2293 O O . ASP A 1 290 ? 16.172 31.344 -0.018 1 89 290 ASP A O 1
ATOM 2297 N N . VAL A 1 291 ? 14.258 32.312 -0.23 1 90.81 291 VAL A N 1
ATOM 2298 C CA . VAL A 1 291 ? 14.148 32.125 -1.674 1 90.81 291 VAL A CA 1
ATOM 2299 C C . VAL A 1 291 ? 13.602 33.406 -2.312 1 90.81 291 VAL A C 1
ATOM 2301 O O . VAL A 1 291 ? 13.258 34.344 -1.611 1 90.81 291 VAL A O 1
ATOM 2304 N N . ASP A 1 292 ? 13.633 33.438 -3.621 1 90.56 292 ASP A N 1
ATOM 2305 C CA . ASP A 1 292 ? 13.117 34.594 -4.359 1 90.56 292 ASP A CA 1
ATOM 2306 C C . ASP A 1 292 ? 11.648 34.844 -4.02 1 90.56 292 ASP A C 1
ATOM 2308 O O . ASP A 1 292 ? 10.867 33.875 -3.881 1 90.56 292 ASP A O 1
ATOM 2312 N N . ASP A 1 293 ? 11.227 36.062 -3.988 1 91.81 293 ASP A N 1
ATOM 2313 C CA . ASP A 1 293 ? 9.883 36.469 -3.602 1 91.81 293 ASP A CA 1
ATOM 2314 C C . ASP A 1 293 ? 8.836 35.938 -4.586 1 91.81 293 ASP A C 1
ATOM 2316 O O . ASP A 1 293 ? 7.684 35.719 -4.215 1 91.81 293 ASP A O 1
ATOM 2320 N N . ARG A 1 294 ? 9.305 35.844 -5.762 1 90.12 294 ARG A N 1
ATOM 2321 C CA . ARG A 1 294 ? 8.367 35.312 -6.754 1 90.12 294 ARG A CA 1
ATOM 2322 C C . ARG A 1 294 ? 7.836 33.938 -6.336 1 90.12 294 ARG A C 1
ATOM 2324 O O . ARG A 1 294 ? 6.66 33.625 -6.547 1 90.12 294 ARG A O 1
ATOM 2331 N N . TYR A 1 295 ? 8.688 33.125 -5.762 1 88.5 295 TYR A N 1
ATOM 2332 C CA . TYR A 1 295 ? 8.289 31.797 -5.332 1 88.5 295 TYR A CA 1
ATOM 2333 C C . TYR A 1 295 ? 7.402 31.859 -4.09 1 88.5 295 TYR A C 1
ATOM 2335 O O . TYR A 1 295 ? 6.453 31.094 -3.953 1 88.5 295 TYR A O 1
ATOM 2343 N N . LYS A 1 296 ? 7.684 32.781 -3.234 1 92.62 296 LYS A N 1
ATOM 2344 C CA . LYS A 1 296 ? 6.844 32.969 -2.057 1 92.62 296 LYS A CA 1
ATOM 2345 C C . LYS A 1 296 ? 5.43 33.406 -2.455 1 92.62 296 LYS A C 1
ATOM 2347 O O . LYS A 1 296 ? 4.449 32.938 -1.874 1 92.62 296 LYS A O 1
ATOM 2352 N N . SER A 1 297 ? 5.316 34.219 -3.436 1 92 297 SER A N 1
ATOM 2353 C CA . SER A 1 297 ? 4.02 34.688 -3.924 1 92 297 SER A CA 1
ATOM 2354 C C . SER A 1 297 ? 3.205 33.531 -4.5 1 92 297 SER A C 1
ATOM 2356 O O . SER A 1 297 ? 1.994 33.469 -4.285 1 92 297 SER A O 1
ATOM 2358 N N . VAL A 1 298 ? 3.824 32.75 -5.195 1 87.88 298 VAL A N 1
ATOM 2359 C CA . VAL A 1 298 ? 3.145 31.594 -5.785 1 87.88 298 VAL A CA 1
ATOM 2360 C C . VAL A 1 298 ? 2.643 30.672 -4.684 1 87.88 298 VAL A C 1
ATOM 2362 O O . VAL A 1 298 ? 1.502 30.203 -4.73 1 87.88 298 VAL A O 1
ATOM 2365 N N . LEU A 1 299 ? 3.52 30.391 -3.711 1 91.06 299 LEU A N 1
ATOM 2366 C CA . LEU A 1 299 ? 3.141 29.531 -2.596 1 91.06 299 LEU A CA 1
ATOM 2367 C C . LEU A 1 299 ? 1.955 30.109 -1.835 1 91.06 299 LEU A C 1
ATOM 2369 O O . LEU A 1 299 ? 1.046 29.375 -1.436 1 91.06 299 LEU A O 1
ATOM 2373 N N . LYS A 1 300 ? 1.986 31.391 -1.696 1 91.81 300 LYS A N 1
ATOM 2374 C CA . LYS A 1 300 ? 0.902 32.062 -0.994 1 91.81 300 LYS A CA 1
ATOM 2375 C C . LYS A 1 300 ? -0.399 32 -1.787 1 91.81 300 LYS A C 1
ATOM 2377 O O . LYS A 1 300 ? -1.479 31.875 -1.208 1 91.81 300 LYS A O 1
ATOM 2382 N N . THR A 1 301 ? -0.337 32 -3.055 1 87.12 301 THR A N 1
ATOM 2383 C CA . THR A 1 301 ? -1.512 31.906 -3.914 1 87.12 301 THR A CA 1
ATOM 2384 C C . THR A 1 301 ? -2.141 30.531 -3.83 1 87.12 301 THR A C 1
ATOM 2386 O O . THR A 1 301 ? -3.365 30.391 -3.887 1 87.12 301 THR A O 1
ATOM 2389 N N . ILE A 1 302 ? -1.318 29.578 -3.631 1 80.44 302 ILE A N 1
ATOM 2390 C CA . ILE A 1 302 ? -1.804 28.219 -3.543 1 80.44 302 ILE A CA 1
ATOM 2391 C C . ILE A 1 302 ? -2.568 28.016 -2.236 1 80.44 302 ILE A C 1
ATOM 2393 O O . ILE A 1 302 ? -3.553 27.281 -2.189 1 80.44 302 ILE A O 1
ATOM 2397 N N . ILE A 1 303 ? -2.172 28.688 -1.201 1 80.81 303 ILE A N 1
ATOM 2398 C CA . ILE A 1 303 ? -2.738 28.531 0.135 1 80.81 303 ILE A CA 1
ATOM 2399 C C . ILE A 1 303 ? -4.059 29.297 0.22 1 80.81 303 ILE A C 1
ATOM 2401 O O . ILE A 1 303 ? -4.988 28.875 0.911 1 80.81 303 ILE A O 1
ATOM 2405 N N . LEU A 1 304 ? -4.109 30.453 -0.428 1 73.81 304 LEU A N 1
ATOM 2406 C CA . LEU A 1 304 ? -5.281 31.328 -0.33 1 73.81 304 LEU A CA 1
ATOM 2407 C C . LEU A 1 304 ? -6.402 30.812 -1.23 1 73.81 304 LEU A C 1
ATOM 2409 O O . LEU A 1 304 ? -7.582 30.922 -0.876 1 73.81 304 LEU A O 1
ATOM 2413 N N . MET B 1 1 ? 22.75 -19.469 9.344 1 60.75 1 MET B N 1
ATOM 2414 C CA . MET B 1 1 ? 21.359 -19.156 9.07 1 60.75 1 MET B CA 1
ATOM 2415 C C . MET B 1 1 ? 20.828 -18.109 10.039 1 60.75 1 MET B C 1
ATOM 2417 O O . MET B 1 1 ? 21.234 -18.062 11.203 1 60.75 1 MET B O 1
ATOM 2421 N N . MET B 1 2 ? 20.203 -17.125 9.453 1 76.75 2 MET B N 1
ATOM 2422 C CA . MET B 1 2 ? 19.688 -16.047 10.289 1 76.75 2 MET B CA 1
ATOM 2423 C C . MET B 1 2 ? 18.719 -16.594 11.336 1 76.75 2 MET B C 1
ATOM 2425 O O . MET B 1 2 ? 17.953 -17.516 11.062 1 76.75 2 MET B O 1
ATOM 2429 N N . GLU B 1 3 ? 18.906 -16.203 12.555 1 84.81 3 GLU B N 1
ATOM 2430 C CA . GLU B 1 3 ? 18.031 -16.641 13.633 1 84.81 3 GLU B CA 1
ATOM 2431 C C . GLU B 1 3 ? 16.641 -16.031 13.508 1 84.81 3 GLU B C 1
ATOM 2433 O O . GLU B 1 3 ? 16.484 -14.805 13.516 1 84.81 3 GLU B O 1
ATOM 2438 N N . LYS B 1 4 ? 15.703 -16.891 13.406 1 91.75 4 LYS B N 1
ATOM 2439 C CA . LYS B 1 4 ? 14.312 -16.484 13.219 1 91.75 4 LYS B CA 1
ATOM 2440 C C . LYS B 1 4 ? 13.867 -15.531 14.32 1 91.75 4 LYS B C 1
ATOM 2442 O O . LYS B 1 4 ? 13.18 -14.539 14.047 1 91.75 4 LYS B O 1
ATOM 2447 N N . GLU B 1 5 ? 14.344 -15.836 15.523 1 94.25 5 GLU B N 1
ATOM 2448 C CA . GLU B 1 5 ? 13.938 -15.016 16.656 1 94.25 5 GLU B CA 1
ATOM 2449 C C . GLU B 1 5 ? 14.492 -13.594 16.547 1 94.25 5 GLU B C 1
ATOM 2451 O O . GLU B 1 5 ? 13.836 -12.633 16.938 1 94.25 5 GLU B O 1
ATOM 2456 N N . THR B 1 6 ? 15.664 -13.492 16.062 1 95.69 6 THR B N 1
ATOM 2457 C CA . THR B 1 6 ? 16.281 -12.18 15.891 1 95.69 6 THR B CA 1
ATOM 2458 C C . THR B 1 6 ? 15.539 -11.375 14.82 1 95.69 6 THR B C 1
ATOM 2460 O O . THR B 1 6 ? 15.305 -10.18 14.992 1 95.69 6 THR B O 1
ATOM 2463 N N . VAL B 1 7 ? 15.203 -12.016 13.734 1 96.88 7 VAL B N 1
ATOM 2464 C CA . VAL B 1 7 ? 14.461 -11.359 12.664 1 96.88 7 VAL B CA 1
ATOM 2465 C C . VAL B 1 7 ? 13.109 -10.891 13.188 1 96.88 7 VAL B C 1
ATOM 2467 O O . VAL B 1 7 ? 12.68 -9.766 12.906 1 96.88 7 VAL B O 1
ATOM 2470 N N . LYS B 1 8 ? 12.422 -11.742 14.016 1 97.5 8 LYS B N 1
ATOM 2471 C CA . LYS B 1 8 ? 11.141 -11.383 14.609 1 97.5 8 LYS B CA 1
ATOM 2472 C C . LYS B 1 8 ? 11.266 -10.148 15.5 1 97.5 8 LYS B C 1
ATOM 2474 O O . LYS B 1 8 ? 10.406 -9.266 15.461 1 97.5 8 LYS B O 1
ATOM 2479 N N . MET B 1 9 ? 12.328 -10.094 16.25 1 97.56 9 MET B N 1
ATOM 2480 C CA . MET B 1 9 ? 12.562 -8.953 17.125 1 97.56 9 MET B CA 1
ATOM 2481 C C . MET B 1 9 ? 12.758 -7.676 16.328 1 97.56 9 MET B C 1
ATOM 2483 O O . MET B 1 9 ? 12.266 -6.613 16.703 1 97.56 9 MET B O 1
ATOM 2487 N N . LYS B 1 10 ? 13.508 -7.801 15.25 1 98 10 LYS B N 1
ATOM 2488 C CA . LYS B 1 10 ? 13.711 -6.645 14.383 1 98 10 LYS B CA 1
ATOM 2489 C C . LYS B 1 10 ? 12.398 -6.199 13.742 1 98 10 LYS B C 1
ATOM 2491 O O . LYS B 1 10 ? 12.164 -5 13.555 1 98 10 LYS B O 1
ATOM 2496 N N . MET B 1 11 ? 11.578 -7.164 13.367 1 98.56 11 MET B N 1
ATOM 2497 C CA . MET B 1 11 ? 10.258 -6.82 12.844 1 98.56 11 MET B CA 1
ATOM 2498 C C . MET B 1 11 ? 9.461 -6.008 13.859 1 98.56 11 MET B C 1
ATOM 2500 O O . MET B 1 11 ? 8.859 -4.988 13.516 1 98.56 11 MET B O 1
ATOM 2504 N N . ARG B 1 12 ? 9.469 -6.422 15.102 1 98.5 12 ARG B N 1
ATOM 2505 C CA . ARG B 1 12 ? 8.75 -5.73 16.156 1 98.5 12 ARG B CA 1
ATOM 2506 C C . ARG B 1 12 ? 9.258 -4.305 16.344 1 98.5 12 ARG B C 1
ATOM 2508 O O . ARG B 1 12 ? 8.469 -3.377 16.531 1 98.5 12 ARG B O 1
ATOM 2515 N N . GLU B 1 13 ? 10.516 -4.18 16.25 1 98.62 13 GLU B N 1
ATOM 2516 C CA . GLU B 1 13 ? 11.125 -2.859 16.391 1 98.62 13 GLU B CA 1
ATOM 2517 C C . GLU B 1 13 ? 10.656 -1.917 15.289 1 98.62 13 GLU B C 1
ATOM 2519 O O . GLU B 1 13 ? 10.344 -0.752 15.547 1 98.62 13 GLU B O 1
ATOM 2524 N N . ILE B 1 14 ? 10.648 -2.424 14.086 1 98.62 14 ILE B N 1
ATOM 2525 C CA . ILE B 1 14 ? 10.219 -1.622 12.945 1 98.62 14 ILE B CA 1
ATOM 2526 C C . ILE B 1 14 ? 8.758 -1.228 13.117 1 98.62 14 ILE B C 1
ATOM 2528 O O . ILE B 1 14 ? 8.391 -0.071 12.898 1 98.62 14 ILE B O 1
ATOM 2532 N N . VAL B 1 15 ? 7.938 -2.148 13.547 1 98.75 15 VAL B N 1
ATOM 2533 C CA . VAL B 1 15 ? 6.512 -1.907 13.727 1 98.75 15 VAL B CA 1
ATOM 2534 C C . VAL B 1 15 ? 6.297 -0.819 14.781 1 98.75 15 VAL B C 1
ATOM 2536 O O . VAL B 1 15 ? 5.52 0.114 14.57 1 98.75 15 VAL B O 1
ATOM 2539 N N . LYS B 1 16 ? 6.992 -0.883 15.859 1 98.38 16 LYS B N 1
ATOM 2540 C CA . LYS B 1 16 ? 6.836 0.073 16.953 1 98.38 16 LYS B CA 1
ATOM 2541 C C . LYS B 1 16 ? 7.266 1.474 16.531 1 98.38 16 LYS B C 1
ATOM 2543 O O . LYS B 1 16 ? 6.715 2.469 17 1 98.38 16 LYS B O 1
ATOM 2548 N N . SER B 1 17 ? 8.125 1.529 15.602 1 98.12 17 SER B N 1
ATOM 2549 C CA . SER B 1 17 ? 8.625 2.822 15.141 1 98.12 17 SER B CA 1
ATOM 2550 C C . SER B 1 17 ? 7.715 3.422 14.078 1 98.12 17 SER B C 1
ATOM 2552 O O . SER B 1 17 ? 7.809 4.613 13.773 1 98.12 17 SER B O 1
ATOM 2554 N N . CYS B 1 18 ? 6.812 2.656 13.516 1 98.31 18 CYS B N 1
ATOM 2555 C CA . CYS B 1 18 ? 6.051 3.123 12.367 1 98.31 18 CYS B CA 1
ATOM 2556 C C . CYS B 1 18 ? 4.57 3.262 12.711 1 98.31 18 CYS B C 1
ATOM 2558 O O . CYS B 1 18 ? 3.842 4.008 12.047 1 98.31 18 CYS B O 1
ATOM 2560 N N . PHE B 1 19 ? 4.117 2.516 13.648 1 98.12 19 PHE B N 1
ATOM 2561 C CA . PHE B 1 19 ? 2.719 2.518 14.055 1 98.12 19 PHE B CA 1
ATOM 2562 C C . PHE B 1 19 ? 2.559 3.121 15.445 1 98.12 19 PHE B C 1
ATOM 2564 O O . PHE B 1 19 ? 2.994 2.531 16.438 1 98.12 19 PHE B O 1
ATOM 2571 N N . PHE B 1 20 ? 1.786 4.254 15.5 1 95.25 20 PHE B N 1
ATOM 2572 C CA . PHE B 1 20 ? 1.789 5.004 16.75 1 95.25 20 PHE B CA 1
ATOM 2573 C C . PHE B 1 20 ? 0.41 4.977 17.391 1 95.25 20 PHE B C 1
ATOM 2575 O O . PHE B 1 20 ? 0.25 5.402 18.547 1 95.25 20 PHE B O 1
ATOM 2582 N N . VAL B 1 21 ? -0.571 4.578 16.688 1 95.75 21 VAL B N 1
ATOM 2583 C CA . VAL B 1 21 ? -1.895 4.391 17.266 1 95.75 21 VAL B CA 1
ATOM 2584 C C . VAL B 1 21 ? -1.954 3.049 17.984 1 95.75 21 VAL B C 1
ATOM 2586 O O . VAL B 1 21 ? -1.811 1.993 17.375 1 95.75 21 VAL B O 1
ATOM 2589 N N . PRO B 1 22 ? -2.17 3.039 19.266 1 95.19 22 PRO B N 1
ATOM 2590 C CA . PRO B 1 22 ? -2.021 1.825 20.062 1 95.19 22 PRO B CA 1
ATOM 2591 C C . PRO B 1 22 ? -2.826 0.649 19.516 1 95.19 22 PRO B C 1
ATOM 2593 O O . PRO B 1 22 ? -2.307 -0.465 19.406 1 95.19 22 PRO B O 1
ATOM 2596 N N . SER B 1 23 ? -4.078 0.823 19.172 1 93.75 23 SER B N 1
ATOM 2597 C CA . SER B 1 23 ? -4.918 -0.263 18.688 1 93.75 23 SER B CA 1
ATOM 2598 C C . SER B 1 23 ? -4.359 -0.85 17.391 1 93.75 23 SER B C 1
ATOM 2600 O O . SER B 1 23 ? -4.355 -2.068 17.203 1 93.75 23 SER B O 1
ATOM 2602 N N . LEU B 1 24 ? -3.881 0.019 16.547 1 96.81 24 LEU B N 1
ATOM 2603 C CA . LEU B 1 24 ? -3.309 -0.435 15.289 1 96.81 24 LEU B CA 1
ATOM 2604 C C . LEU B 1 24 ? -1.971 -1.129 15.516 1 96.81 24 LEU B C 1
ATOM 2606 O O . LEU B 1 24 ? -1.699 -2.174 14.922 1 96.81 24 LEU B O 1
ATOM 2610 N N . GLN B 1 25 ? -1.138 -0.537 16.359 1 98 25 GLN B N 1
ATOM 2611 C CA . GLN B 1 25 ? 0.161 -1.128 16.672 1 98 25 GLN B CA 1
ATOM 2612 C C . GLN B 1 25 ? 0.005 -2.535 17.234 1 98 25 GLN B C 1
ATOM 2614 O O . GLN B 1 25 ? 0.725 -3.455 16.844 1 98 25 GLN B O 1
ATOM 2619 N N . GLU B 1 26 ? -0.921 -2.666 18.141 1 97.31 26 GLU B N 1
ATOM 2620 C CA . GLU B 1 26 ? -1.164 -3.967 18.766 1 97.31 26 GLU B CA 1
ATOM 2621 C C . GLU B 1 26 ? -1.642 -4.988 17.734 1 97.31 26 GLU B C 1
ATOM 2623 O O . GLU B 1 26 ? -1.234 -6.148 17.766 1 97.31 26 GLU B O 1
ATOM 2628 N N . ALA B 1 27 ? -2.521 -4.551 16.891 1 97.25 27 ALA B N 1
ATOM 2629 C CA . ALA B 1 27 ? -3.023 -5.438 15.836 1 97.25 27 ALA B CA 1
ATOM 2630 C C . ALA B 1 27 ? -1.892 -5.906 14.93 1 97.25 27 ALA B C 1
ATOM 2632 O O . ALA B 1 27 ? -1.824 -7.082 14.562 1 97.25 27 ALA B O 1
ATOM 2633 N N . VAL B 1 28 ? -0.97 -4.992 14.555 1 98.44 28 VAL B N 1
ATOM 2634 C CA . VAL B 1 28 ? 0.138 -5.324 13.664 1 98.44 28 VAL B CA 1
ATOM 2635 C C . VAL B 1 28 ? 1.109 -6.262 14.383 1 98.44 28 VAL B C 1
ATOM 2637 O O . VAL B 1 28 ? 1.586 -7.238 13.789 1 98.44 28 VAL B O 1
ATOM 2640 N N . LEU B 1 29 ? 1.404 -5.969 15.633 1 98.38 29 LEU B N 1
ATOM 2641 C CA . LEU B 1 29 ? 2.314 -6.812 16.406 1 98.38 29 LEU B CA 1
ATOM 2642 C C . LEU B 1 29 ? 1.762 -8.227 16.531 1 98.38 29 LEU B C 1
ATOM 2644 O O . LEU B 1 29 ? 2.508 -9.203 16.438 1 98.38 29 LEU B O 1
ATOM 2648 N N . THR B 1 30 ? 0.451 -8.336 16.781 1 97.81 30 THR B N 1
ATOM 2649 C CA . THR B 1 30 ? -0.197 -9.641 16.844 1 97.81 30 THR B CA 1
ATOM 2650 C C . THR B 1 30 ? -0.052 -10.391 15.523 1 97.81 30 THR B C 1
ATOM 2652 O O . THR B 1 30 ? 0.221 -11.594 15.508 1 97.81 30 THR B O 1
ATOM 2655 N N . SER B 1 31 ? -0.218 -9.664 14.445 1 96.94 31 SER B N 1
ATOM 2656 C CA . SER B 1 31 ? -0.097 -10.281 13.125 1 96.94 31 SER B CA 1
ATOM 2657 C C . SER B 1 31 ? 1.333 -10.734 12.852 1 96.94 31 SER B C 1
ATOM 2659 O O . SER B 1 31 ? 1.553 -11.742 12.172 1 96.94 31 SER B O 1
ATOM 2661 N N . VAL B 1 32 ? 2.334 -9.984 13.328 1 97.69 32 VAL B N 1
ATOM 2662 C CA . VAL B 1 32 ? 3.736 -10.367 13.195 1 97.69 32 VAL B CA 1
ATOM 2663 C C . VAL B 1 32 ? 3.994 -11.664 13.969 1 97.69 32 VAL B C 1
ATOM 2665 O O . VAL B 1 32 ? 4.691 -12.555 13.477 1 97.69 32 VAL B O 1
ATOM 2668 N N . GLU B 1 33 ? 3.434 -11.773 15.133 1 97 33 GLU B N 1
ATOM 2669 C CA . GLU B 1 33 ? 3.586 -12.984 15.938 1 97 33 GLU B CA 1
ATOM 2670 C C . GLU B 1 33 ? 2.986 -14.188 15.227 1 97 33 GLU B C 1
ATOM 2672 O O . GLU B 1 33 ? 3.592 -15.266 15.195 1 97 33 GLU B O 1
ATOM 2677 N N . GLU B 1 34 ? 1.821 -13.984 14.711 1 95.38 34 GLU B N 1
ATOM 2678 C CA . GLU B 1 34 ? 1.161 -15.062 13.984 1 95.38 34 GLU B CA 1
ATOM 2679 C C . GLU B 1 34 ? 1.962 -15.461 12.742 1 95.38 34 GLU B C 1
ATOM 2681 O O . GLU B 1 34 ? 2.086 -16.656 12.438 1 95.38 34 GLU B O 1
ATOM 2686 N N . HIS B 1 35 ? 2.463 -14.484 12.047 1 94.44 35 HIS B N 1
ATOM 2687 C CA . HIS B 1 35 ? 3.299 -14.727 10.875 1 94.44 35 HIS B CA 1
ATOM 2688 C C . HIS B 1 35 ? 4.547 -15.523 11.25 1 94.44 35 HIS B C 1
ATOM 2690 O O . HIS B 1 35 ? 4.934 -16.453 10.531 1 94.44 35 HIS B O 1
ATOM 2696 N N . ALA B 1 36 ? 5.148 -15.188 12.305 1 94.44 36 ALA B N 1
ATOM 2697 C CA . ALA B 1 36 ? 6.363 -15.859 12.758 1 94.44 36 ALA B CA 1
ATOM 2698 C C . ALA B 1 36 ? 6.082 -17.312 13.125 1 94.44 36 ALA B C 1
ATOM 2700 O O . ALA B 1 36 ? 6.938 -18.188 12.953 1 94.44 36 ALA B O 1
ATOM 2701 N N . GLU B 1 37 ? 4.887 -17.562 13.602 1 92.06 37 GLU B N 1
ATOM 2702 C CA . GLU B 1 37 ? 4.512 -18.922 13.992 1 92.06 37 GLU B CA 1
ATOM 2703 C C . GLU B 1 37 ? 4.266 -19.797 12.773 1 92.06 37 GLU B C 1
ATOM 2705 O O . GLU B 1 37 ? 4.512 -21 12.812 1 92.06 37 GLU B O 1
ATOM 2710 N N . ARG B 1 38 ? 3.834 -19.234 11.68 1 87.88 38 ARG B N 1
ATOM 2711 C CA . ARG B 1 38 ? 3.381 -20.016 10.531 1 87.88 38 ARG B CA 1
ATOM 2712 C C . ARG B 1 38 ? 4.43 -20.016 9.422 1 87.88 38 ARG B C 1
ATOM 2714 O O . ARG B 1 38 ? 4.34 -20.812 8.484 1 87.88 38 ARG B O 1
ATOM 2721 N N . SER B 1 39 ? 5.387 -19.188 9.602 1 88.69 39 SER B N 1
ATOM 2722 C CA . SER B 1 39 ? 6.336 -18.984 8.516 1 88.69 39 SER B CA 1
ATOM 2723 C C . SER B 1 39 ? 7.762 -19.297 8.961 1 88.69 39 SER B C 1
ATOM 2725 O O . SER B 1 39 ? 8.102 -19.094 10.133 1 88.69 39 SER B O 1
ATOM 2727 N N . ASP B 1 40 ? 8.547 -19.766 8.078 1 88.62 40 ASP B N 1
ATOM 2728 C CA . ASP B 1 40 ? 9.969 -19.969 8.336 1 88.62 40 ASP B CA 1
ATOM 2729 C C . ASP B 1 40 ? 10.781 -18.766 7.859 1 88.62 40 ASP B C 1
ATOM 2731 O O . ASP B 1 40 ? 12.008 -18.828 7.789 1 88.62 40 ASP B O 1
ATOM 2735 N N . PHE B 1 41 ? 10.141 -17.703 7.527 1 94.38 41 PHE B N 1
ATOM 2736 C CA . PHE B 1 41 ? 10.742 -16.438 7.098 1 94.38 41 PHE B CA 1
ATOM 2737 C C . PHE B 1 41 ? 11.633 -16.656 5.879 1 94.38 41 PHE B C 1
ATOM 2739 O O . PHE B 1 41 ? 12.766 -16.172 5.84 1 94.38 41 PHE B O 1
ATOM 2746 N N . LEU B 1 42 ? 11.102 -17.438 4.973 1 93.12 42 LEU B N 1
ATOM 2747 C CA . LEU B 1 42 ? 11.859 -17.828 3.791 1 93.12 42 LEU B CA 1
ATOM 2748 C C . LEU B 1 42 ? 12.289 -16.594 2.998 1 93.12 42 LEU B C 1
ATOM 2750 O O . LEU B 1 42 ? 13.43 -16.516 2.531 1 93.12 42 LEU B O 1
ATOM 2754 N N . PHE B 1 43 ? 11.469 -15.648 2.822 1 96.38 43 PHE B N 1
ATOM 2755 C CA . PHE B 1 43 ? 11.766 -14.477 2.01 1 96.38 43 PHE B CA 1
ATOM 2756 C C . PHE B 1 43 ? 12.797 -13.594 2.693 1 96.38 43 PHE B C 1
ATOM 2758 O O . PHE B 1 43 ? 13.727 -13.102 2.045 1 96.38 43 PHE B O 1
ATOM 2765 N N . GLY B 1 44 ? 12.578 -13.383 3.994 1 96.62 44 GLY B N 1
ATOM 2766 C CA . GLY B 1 44 ? 13.602 -12.672 4.746 1 96.62 44 GLY B CA 1
ATOM 2767 C C . GLY B 1 44 ? 14.961 -13.336 4.68 1 96.62 44 GLY B C 1
ATOM 2768 O O . GLY B 1 44 ? 15.977 -12.656 4.516 1 96.62 44 GLY B O 1
ATOM 2769 N N . CYS B 1 45 ? 14.953 -14.633 4.793 1 94 45 CYS B N 1
ATOM 2770 C CA . CYS B 1 45 ? 16.188 -15.391 4.719 1 94 45 CYS B CA 1
ATOM 2771 C C . CYS B 1 45 ? 16.859 -15.219 3.359 1 94 45 CYS B C 1
ATOM 2773 O O . CYS B 1 45 ? 18.078 -15.047 3.277 1 94 45 CYS B O 1
ATOM 2775 N N . LEU B 1 46 ? 16.078 -15.266 2.352 1 95.62 46 LEU B N 1
ATOM 2776 C CA . LEU B 1 46 ? 16.625 -15.078 1.008 1 95.62 46 LEU B CA 1
ATOM 2777 C C . LEU B 1 46 ? 17.25 -13.703 0.864 1 95.62 46 LEU B C 1
ATOM 2779 O O . LEU B 1 46 ? 18.359 -13.57 0.311 1 95.62 46 LEU B O 1
ATOM 2783 N N . ALA B 1 47 ? 16.594 -12.688 1.351 1 96.81 47 ALA B N 1
ATOM 2784 C CA . ALA B 1 47 ? 17.125 -11.328 1.271 1 96.81 47 ALA B CA 1
ATOM 2785 C C . ALA B 1 47 ? 18.438 -11.203 2.051 1 96.81 47 ALA B C 1
ATOM 2787 O O . ALA B 1 47 ? 19.438 -10.703 1.527 1 96.81 47 ALA B O 1
ATOM 2788 N N . GLY B 1 48 ? 18.375 -11.656 3.312 1 94.88 48 GLY B N 1
ATOM 2789 C CA . GLY B 1 48 ? 19.562 -11.594 4.145 1 94.88 48 GLY B CA 1
ATOM 2790 C C . GLY B 1 48 ? 20.734 -12.375 3.576 1 94.88 48 GLY B C 1
ATOM 2791 O O . GLY B 1 48 ? 21.875 -11.906 3.621 1 94.88 48 GLY B O 1
ATOM 2792 N N . MET B 1 49 ? 20.453 -13.5 3.066 1 92.81 49 MET B N 1
ATOM 2793 C CA . MET B 1 49 ? 21.5 -14.359 2.523 1 92.81 49 MET B CA 1
ATOM 2794 C C . MET B 1 49 ? 22.141 -13.727 1.291 1 92.81 49 MET B C 1
ATOM 2796 O O . MET B 1 49 ? 23.359 -13.766 1.13 1 92.81 49 MET B O 1
ATOM 2800 N N . HIS B 1 50 ? 21.375 -13.203 0.371 1 95.31 50 HIS B N 1
ATOM 2801 C CA . HIS B 1 50 ? 21.922 -12.562 -0.822 1 95.31 50 HIS B CA 1
ATOM 2802 C C . HIS B 1 50 ? 22.75 -11.344 -0.46 1 95.31 50 HIS B C 1
ATOM 2804 O O . HIS B 1 50 ? 23.734 -11.031 -1.136 1 95.31 50 HIS B O 1
ATOM 2810 N N . TYR B 1 51 ? 22.312 -10.625 0.572 1 95.62 51 TYR B N 1
ATOM 2811 C CA . TYR B 1 51 ? 23.156 -9.539 1.073 1 95.62 51 TYR B CA 1
ATOM 2812 C C . TYR B 1 51 ? 24.484 -10.07 1.582 1 95.62 51 TYR B C 1
ATOM 2814 O O . TYR B 1 51 ? 25.547 -9.516 1.274 1 95.62 51 TYR B O 1
ATOM 2822 N N . GLN B 1 52 ? 24.438 -11.18 2.279 1 91.81 52 GLN B N 1
ATOM 2823 C CA . GLN B 1 52 ? 25.625 -11.766 2.879 1 91.81 52 GLN B CA 1
ATOM 2824 C C . GLN B 1 52 ? 26.547 -12.352 1.812 1 91.81 52 GLN B C 1
ATOM 2826 O O . GLN B 1 52 ? 27.781 -12.273 1.931 1 91.81 52 GLN B O 1
ATOM 2831 N N . ILE B 1 53 ? 26 -12.922 0.845 1 90.12 53 ILE B N 1
ATOM 2832 C CA . ILE B 1 53 ? 26.75 -13.578 -0.225 1 90.12 53 ILE B CA 1
ATOM 2833 C C . ILE B 1 53 ? 27.625 -12.555 -0.944 1 90.12 53 ILE B C 1
ATOM 2835 O O . ILE B 1 53 ? 28.766 -12.852 -1.322 1 90.12 53 ILE B O 1
ATOM 2839 N N . PHE B 1 54 ? 27.125 -11.359 -1.064 1 90.62 54 PHE B N 1
ATOM 2840 C CA . PHE B 1 54 ? 27.781 -10.406 -1.958 1 90.62 54 PHE B CA 1
ATOM 2841 C C . PHE B 1 54 ? 28.406 -9.273 -1.168 1 90.62 54 PHE B C 1
ATOM 2843 O O . PHE B 1 54 ? 29.031 -8.383 -1.746 1 90.62 54 PHE B O 1
ATOM 2850 N N . SER B 1 55 ? 28.109 -9.242 0.064 1 87.25 55 SER B N 1
ATOM 2851 C CA . SER B 1 55 ? 28.703 -8.195 0.893 1 87.25 55 SER B CA 1
ATOM 2852 C C . SER B 1 55 ? 29.719 -8.766 1.868 1 87.25 55 SER B C 1
ATOM 2854 O O . SER B 1 55 ? 29.625 -9.922 2.271 1 87.25 55 SER B O 1
ATOM 2856 N N . GLU B 1 56 ? 30.688 -7.906 2.203 1 78.94 56 GLU B N 1
ATOM 2857 C CA . GLU B 1 56 ? 31.656 -8.281 3.232 1 78.94 56 GLU B CA 1
ATOM 2858 C C . GLU B 1 56 ? 31.109 -8 4.629 1 78.94 56 GLU B C 1
ATOM 2860 O O . GLU B 1 56 ? 31.547 -8.609 5.605 1 78.94 56 GLU B O 1
ATOM 2865 N N . GLU B 1 57 ? 30.172 -7.086 4.684 1 72.38 57 GLU B N 1
ATOM 2866 C CA . GLU B 1 57 ? 29.594 -6.652 5.949 1 72.38 57 GLU B CA 1
ATOM 2867 C C . GLU B 1 57 ? 28.312 -7.426 6.266 1 72.38 57 GLU B C 1
ATOM 2869 O O . GLU B 1 57 ? 27.469 -7.629 5.387 1 72.38 57 GLU B O 1
ATOM 2874 N N . VAL B 1 58 ? 28.172 -8.016 7.398 1 73.94 58 VAL B N 1
ATOM 2875 C CA . VAL B 1 58 ? 27.078 -8.891 7.77 1 73.94 58 VAL B CA 1
ATOM 2876 C C . VAL B 1 58 ? 26.188 -8.195 8.797 1 73.94 58 VAL B C 1
ATOM 2878 O O . VAL B 1 58 ? 25.109 -8.703 9.133 1 73.94 58 VAL B O 1
ATOM 2881 N N . LYS B 1 59 ? 26.344 -6.902 9.031 1 84.31 59 LYS B N 1
ATOM 2882 C CA . LYS B 1 59 ? 25.688 -6.332 10.203 1 84.31 59 LYS B CA 1
ATOM 2883 C C . LYS B 1 59 ? 24.234 -5.973 9.898 1 84.31 59 LYS B C 1
ATOM 2885 O O . LYS B 1 59 ? 23.406 -5.855 10.805 1 84.31 59 LYS B O 1
ATOM 2890 N N . GLU B 1 60 ? 23.766 -5.848 8.719 1 92.88 60 GLU B N 1
ATOM 2891 C CA . GLU B 1 60 ? 22.422 -5.355 8.445 1 92.88 60 GLU B CA 1
ATOM 2892 C C . GLU B 1 60 ? 21.516 -6.477 7.938 1 92.88 60 GLU B C 1
ATOM 2894 O O . GLU B 1 60 ? 20.344 -6.246 7.633 1 92.88 60 GLU B O 1
ATOM 2899 N N . SER B 1 61 ? 22 -7.715 7.957 1 94.88 61 SER B N 1
ATOM 2900 C CA . SER B 1 61 ? 21.297 -8.82 7.312 1 94.88 61 SER B CA 1
ATOM 2901 C C . SER B 1 61 ? 19.953 -9.094 7.988 1 94.88 61 SER B C 1
ATOM 2903 O O . SER B 1 61 ? 18.953 -9.344 7.312 1 94.88 61 SER B O 1
ATOM 2905 N N . GLU B 1 62 ? 19.922 -9.031 9.336 1 95.62 62 GLU B N 1
ATOM 2906 C CA . GLU B 1 62 ? 18.703 -9.336 10.062 1 95.62 62 GLU B CA 1
ATOM 2907 C C . GLU B 1 62 ? 17.656 -8.242 9.844 1 95.62 62 GLU B C 1
ATOM 2909 O O . GLU B 1 62 ? 16.453 -8.531 9.773 1 95.62 62 GLU B O 1
ATOM 2914 N N . ARG B 1 63 ? 18.062 -7.023 9.828 1 96.88 63 ARG B N 1
ATOM 2915 C CA . ARG B 1 63 ? 17.141 -5.918 9.578 1 96.88 63 ARG B CA 1
ATOM 2916 C C . ARG B 1 63 ? 16.594 -5.98 8.156 1 96.88 63 ARG B C 1
ATOM 2918 O O . ARG B 1 63 ? 15.414 -5.672 7.93 1 96.88 63 ARG B O 1
ATOM 2925 N N . ILE B 1 64 ? 17.516 -6.352 7.234 1 98.12 64 ILE B N 1
ATOM 2926 C CA . ILE B 1 64 ? 17.078 -6.523 5.852 1 98.12 64 ILE B CA 1
ATOM 2927 C C . ILE B 1 64 ? 16.031 -7.629 5.77 1 98.12 64 ILE B C 1
ATOM 2929 O O . ILE B 1 64 ? 14.984 -7.449 5.145 1 98.12 64 ILE B O 1
ATOM 2933 N N . ALA B 1 65 ? 16.328 -8.711 6.414 1 97.75 65 ALA B N 1
ATOM 2934 C CA . ALA B 1 65 ? 15.398 -9.836 6.441 1 97.75 65 ALA B CA 1
ATOM 2935 C C . ALA B 1 65 ? 14.062 -9.422 7.051 1 97.75 65 ALA B C 1
ATOM 2937 O O . ALA B 1 65 ? 13 -9.766 6.527 1 97.75 65 ALA B O 1
ATOM 2938 N N . ALA B 1 66 ? 14.109 -8.688 8.148 1 98.5 66 ALA B N 1
ATOM 2939 C CA . ALA B 1 66 ? 12.906 -8.234 8.836 1 98.5 66 ALA B CA 1
ATOM 2940 C C . ALA B 1 66 ? 12.055 -7.344 7.93 1 98.5 66 ALA B C 1
ATOM 2942 O O . ALA B 1 66 ? 10.836 -7.484 7.875 1 98.5 66 ALA B O 1
ATOM 2943 N N . ALA B 1 67 ? 12.703 -6.438 7.266 1 98.81 67 ALA B N 1
ATOM 2944 C CA . ALA B 1 67 ? 12.008 -5.52 6.371 1 98.81 67 ALA B CA 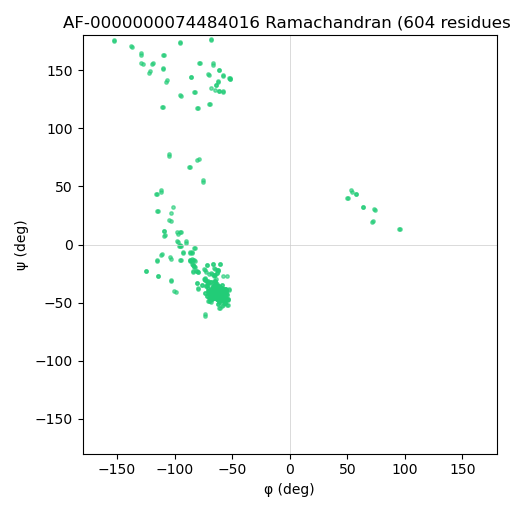1
ATOM 2945 C C . ALA B 1 67 ? 11.258 -6.285 5.281 1 98.81 67 ALA B C 1
ATOM 2947 O O . ALA B 1 67 ? 10.086 -6.012 5.012 1 98.81 67 ALA B O 1
ATOM 2948 N N . VAL B 1 68 ? 11.906 -7.258 4.699 1 98.69 68 VAL B N 1
ATOM 2949 C CA . VAL B 1 68 ? 11.32 -8.031 3.613 1 98.69 68 VAL B CA 1
ATOM 2950 C C . VAL B 1 68 ? 10.172 -8.883 4.148 1 98.69 68 VAL B C 1
ATOM 2952 O O . VAL B 1 68 ? 9.133 -9.016 3.498 1 98.69 68 VAL B O 1
ATOM 2955 N N . GLU B 1 69 ? 10.312 -9.414 5.301 1 98.56 69 GLU B N 1
ATOM 2956 C CA . GLU B 1 69 ? 9.242 -10.219 5.883 1 98.56 69 GLU B CA 1
ATOM 2957 C C . GLU B 1 69 ? 8.008 -9.367 6.168 1 98.56 69 GLU B C 1
ATOM 2959 O O . GLU B 1 69 ? 6.875 -9.844 6.062 1 98.56 69 GLU B O 1
ATOM 2964 N N . LEU B 1 70 ? 8.242 -8.172 6.586 1 98.81 70 LEU B N 1
ATOM 2965 C CA . LEU B 1 70 ? 7.098 -7.285 6.781 1 98.81 70 LEU B CA 1
ATOM 2966 C C . LEU B 1 70 ? 6.367 -7.043 5.465 1 98.81 70 LEU B C 1
ATOM 2968 O O . LEU B 1 70 ? 5.137 -6.98 5.438 1 98.81 70 LEU B O 1
ATOM 2972 N N . LEU B 1 71 ? 7.109 -6.863 4.371 1 98.81 71 LEU B N 1
ATOM 2973 C CA . LEU B 1 71 ? 6.496 -6.715 3.057 1 98.81 71 LEU B CA 1
ATOM 2974 C C . LEU B 1 71 ? 5.684 -7.953 2.693 1 98.81 71 LEU B C 1
ATOM 2976 O O . LEU B 1 71 ? 4.586 -7.844 2.145 1 98.81 71 LEU B O 1
ATOM 2980 N N . MET B 1 72 ? 6.223 -9.102 3.006 1 97.94 72 MET B N 1
ATOM 2981 C CA . MET B 1 72 ? 5.527 -10.352 2.699 1 97.94 72 MET B CA 1
ATOM 2982 C C . MET B 1 72 ? 4.254 -10.477 3.527 1 97.94 72 MET B C 1
ATOM 2984 O O . MET B 1 72 ? 3.227 -10.945 3.025 1 97.94 72 MET B O 1
ATOM 2988 N N . LEU B 1 73 ? 4.355 -10.133 4.77 1 97.81 73 LEU B N 1
ATOM 2989 C CA . LEU B 1 73 ? 3.176 -10.156 5.625 1 97.81 73 LEU B CA 1
ATOM 2990 C C . LEU B 1 73 ? 2.082 -9.25 5.07 1 97.81 73 LEU B C 1
ATOM 2992 O O . LEU B 1 73 ? 0.902 -9.609 5.094 1 97.81 73 LEU B O 1
ATOM 2996 N N . ALA B 1 74 ? 2.492 -8.047 4.629 1 97.94 74 ALA B N 1
ATOM 2997 C CA . ALA B 1 74 ? 1.528 -7.16 3.977 1 97.94 74 ALA B CA 1
ATOM 2998 C C . ALA B 1 74 ? 0.835 -7.867 2.814 1 97.94 74 ALA B C 1
ATOM 3000 O O . ALA B 1 74 ? -0.385 -7.773 2.662 1 97.94 74 ALA B O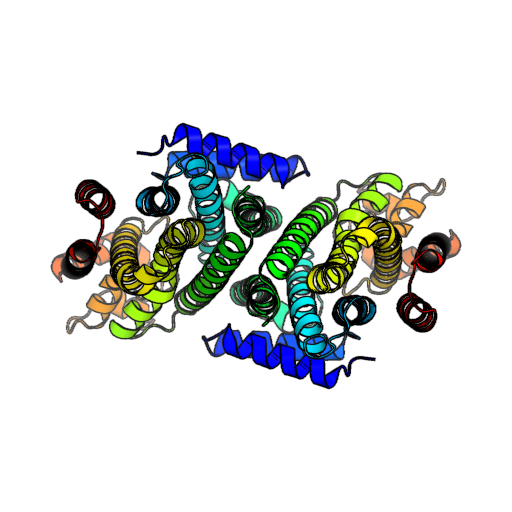 1
ATOM 3001 N N . GLY B 1 75 ? 1.646 -8.516 1.987 1 95.81 75 GLY B N 1
ATOM 3002 C CA . GLY B 1 75 ? 1.096 -9.25 0.861 1 95.81 75 GLY B CA 1
ATOM 3003 C C . GLY B 1 75 ? 0.123 -10.336 1.278 1 95.81 75 GLY B C 1
ATOM 3004 O O . GLY B 1 75 ? -0.917 -10.523 0.644 1 95.81 75 GLY B O 1
ATOM 3005 N N . ASP B 1 76 ? 0.447 -11.078 2.312 1 93.44 76 ASP B N 1
ATOM 3006 C CA . ASP B 1 76 ? -0.417 -12.141 2.814 1 93.44 76 ASP B CA 1
ATOM 3007 C C . ASP B 1 76 ? -1.766 -11.586 3.266 1 93.44 76 ASP B C 1
ATOM 3009 O O . ASP B 1 76 ? -2.812 -12.172 2.975 1 93.44 76 ASP B O 1
ATOM 3013 N N . ILE B 1 77 ? -1.73 -10.523 4.02 1 95.06 77 ILE B N 1
ATOM 3014 C CA . ILE B 1 77 ? -2.957 -9.906 4.512 1 95.06 77 ILE B CA 1
ATOM 3015 C C . ILE B 1 77 ? -3.816 -9.453 3.332 1 95.06 77 ILE B C 1
ATOM 3017 O O . ILE B 1 77 ? -5.023 -9.711 3.299 1 95.06 77 ILE B O 1
ATOM 3021 N N . LEU B 1 78 ? -3.197 -8.805 2.375 1 93.19 78 LEU B N 1
ATOM 3022 C CA . LEU B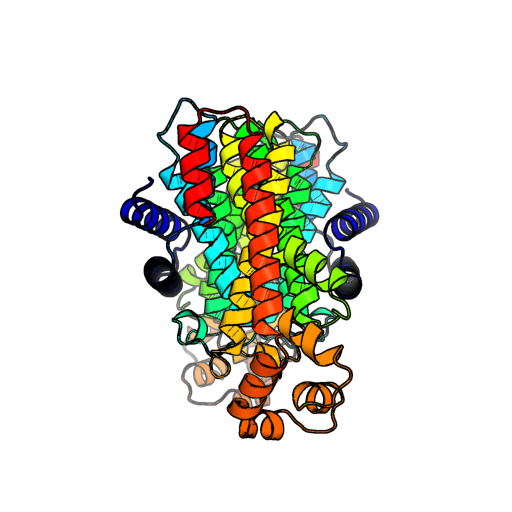 1 78 ? -3.914 -8.312 1.205 1 93.19 78 LEU B CA 1
ATOM 3023 C C . LEU B 1 78 ? -4.523 -9.469 0.414 1 93.19 78 LEU B C 1
ATOM 3025 O O . LEU B 1 78 ? -5.668 -9.383 -0.035 1 93.19 78 LEU B O 1
ATOM 3029 N N . ASP B 1 79 ? -3.738 -10.492 0.271 1 90.5 79 ASP B N 1
ATOM 3030 C CA . ASP B 1 79 ? -4.219 -11.672 -0.446 1 90.5 79 ASP B CA 1
ATOM 3031 C C . ASP B 1 79 ? -5.43 -12.289 0.257 1 90.5 79 ASP B C 1
ATOM 3033 O O . ASP B 1 79 ? -6.414 -12.641 -0.392 1 90.5 79 ASP B O 1
ATOM 3037 N N . ASP B 1 80 ? -5.332 -12.469 1.517 1 90.12 80 ASP B N 1
ATOM 3038 C CA . ASP B 1 80 ? -6.426 -13.055 2.289 1 90.12 80 ASP B CA 1
ATOM 3039 C C . ASP B 1 80 ? -7.691 -12.203 2.174 1 90.12 80 ASP B C 1
ATOM 3041 O O . ASP B 1 80 ? -8.797 -12.742 2.104 1 90.12 80 ASP B O 1
ATOM 3045 N N . LEU B 1 81 ? -7.523 -10.93 2.193 1 88.19 81 LEU B N 1
ATOM 3046 C CA . LEU B 1 81 ? -8.656 -10.016 2.09 1 88.19 81 LEU B CA 1
ATOM 3047 C C . LEU B 1 81 ? -9.312 -10.117 0.717 1 88.19 81 LEU B C 1
ATOM 3049 O O . LEU B 1 81 ? -10.539 -10.125 0.61 1 88.19 81 LEU B O 1
ATOM 3053 N N . MET B 1 82 ? -8.523 -10.25 -0.307 1 87.5 82 MET B N 1
ATOM 3054 C CA . MET B 1 82 ? -9.023 -10.25 -1.678 1 87.5 82 MET B CA 1
ATOM 3055 C C . MET B 1 82 ? -9.688 -11.578 -2.018 1 87.5 82 MET B C 1
ATOM 3057 O O . MET B 1 82 ? -10.664 -11.617 -2.764 1 87.5 82 MET B O 1
ATOM 3061 N N . ASP B 1 83 ? -9.078 -12.602 -1.413 1 85.31 83 ASP B N 1
ATOM 3062 C CA . ASP B 1 83 ? -9.578 -13.945 -1.694 1 85.31 83 ASP B CA 1
ATOM 3063 C C . ASP B 1 83 ? -10.75 -14.297 -0.783 1 85.31 83 ASP B C 1
ATOM 3065 O O . ASP B 1 83 ? -11.453 -15.281 -1.016 1 85.31 83 ASP B O 1
ATOM 3069 N N . GLN B 1 84 ? -11.031 -13.438 0.184 1 82.94 84 GLN B N 1
ATOM 3070 C CA . GLN B 1 84 ? -12.094 -13.68 1.158 1 82.94 84 GLN B CA 1
ATOM 3071 C C . GLN B 1 84 ? -11.961 -15.062 1.786 1 82.94 84 GLN B C 1
ATOM 3073 O O . GLN B 1 84 ? -12.93 -15.82 1.845 1 82.94 84 GLN B O 1
ATOM 3078 N N . ASP B 1 85 ? -10.773 -15.414 2.055 1 84.75 85 ASP B N 1
ATOM 3079 C CA . ASP B 1 85 ? -10.5 -16.703 2.676 1 84.75 85 ASP B CA 1
ATOM 3080 C C . ASP B 1 85 ? -11.047 -16.75 4.102 1 84.75 85 ASP B C 1
ATOM 3082 O O . ASP B 1 85 ? -11.211 -15.711 4.742 1 84.75 85 ASP B O 1
ATOM 3086 N N . SER B 1 86 ? -11.344 -17.906 4.602 1 76.31 86 SER B N 1
ATOM 3087 C CA . SER B 1 86 ? -11.891 -18.094 5.941 1 76.31 86 SER B CA 1
ATOM 3088 C C . SER B 1 86 ? -10.812 -18.562 6.918 1 76.31 86 SER B C 1
ATOM 3090 O O . SER B 1 86 ? -11.086 -19.312 7.852 1 76.31 86 SER B O 1
ATOM 3092 N N . LEU B 1 87 ? -9.641 -18.109 6.668 1 78.69 87 LEU B N 1
ATOM 3093 C CA . LEU B 1 87 ? -8.562 -18.453 7.586 1 78.69 87 LEU B CA 1
ATOM 3094 C C . LEU B 1 87 ? -8.758 -17.781 8.938 1 78.69 87 LEU B C 1
ATOM 3096 O O . LEU B 1 87 ? -9.18 -16.625 9 1 78.69 87 LEU B O 1
ATOM 3100 N N . GLU B 1 88 ? -8.594 -18.484 9.984 1 80.69 88 GLU B N 1
ATOM 3101 C CA . GLU B 1 88 ? -8.719 -17.938 11.336 1 80.69 88 GLU B CA 1
ATOM 3102 C C . GLU B 1 88 ? -7.457 -17.203 11.758 1 80.69 88 GLU B C 1
ATOM 3104 O O . GLU B 1 88 ? -6.684 -17.703 12.578 1 80.69 88 GLU B O 1
ATOM 3109 N N . THR B 1 89 ? -7.25 -16.078 11.195 1 85.81 89 THR B N 1
ATOM 3110 C CA . THR B 1 89 ? -6.156 -15.188 11.586 1 85.81 89 THR B CA 1
ATOM 3111 C C . THR B 1 89 ? -6.691 -13.945 12.297 1 85.81 89 THR B C 1
ATOM 3113 O O . THR B 1 89 ? -7.883 -13.641 12.211 1 85.81 89 THR B O 1
ATOM 3116 N N . SER B 1 90 ? -5.766 -13.305 12.969 1 87.81 90 SER B N 1
ATOM 3117 C CA . SER B 1 90 ? -6.16 -12.094 13.672 1 87.81 90 SER B CA 1
ATOM 3118 C C . SER B 1 90 ? -6.652 -11.023 12.703 1 87.81 90 SER B C 1
ATOM 3120 O O . SER B 1 90 ? -7.605 -10.305 12.992 1 87.81 90 SER B O 1
ATOM 3122 N N . TRP B 1 91 ? -6.07 -10.938 11.539 1 89.12 91 TRP B N 1
ATOM 3123 C CA . TRP B 1 91 ? -6.461 -9.883 10.617 1 89.12 91 TRP B CA 1
ATOM 3124 C C . TRP B 1 91 ? -7.758 -10.242 9.898 1 89.12 91 TRP B C 1
ATOM 3126 O O . TRP B 1 91 ? -8.492 -9.359 9.453 1 89.12 91 TRP B O 1
ATOM 3136 N N . SER B 1 92 ? -8.07 -11.516 9.797 1 87.69 92 SER B N 1
ATOM 3137 C CA . SER B 1 92 ? -9.352 -11.891 9.211 1 87.69 92 SER B CA 1
ATOM 3138 C C . SER B 1 92 ? -10.5 -11.617 10.172 1 87.69 92 SER B C 1
ATOM 3140 O O . SER B 1 92 ? -11.648 -11.469 9.742 1 87.69 92 SER B O 1
ATOM 3142 N N . LYS B 1 93 ? -10.164 -11.516 11.492 1 90.56 93 LYS B N 1
ATOM 3143 C CA . LYS B 1 93 ? -11.172 -11.281 12.523 1 90.56 93 LYS B CA 1
ATOM 3144 C C . LYS B 1 93 ? -11.281 -9.797 12.852 1 90.56 93 LYS B C 1
ATOM 3146 O O . LYS B 1 93 ? -12.258 -9.367 13.484 1 90.56 93 LYS B O 1
ATOM 3151 N N . ALA B 1 94 ? -10.312 -9.047 12.383 1 91.69 94 ALA B N 1
ATOM 3152 C CA . ALA B 1 94 ? -10.312 -7.605 12.641 1 91.69 94 ALA B CA 1
ATOM 3153 C C . ALA B 1 94 ? -11.281 -6.883 11.703 1 91.69 94 ALA B C 1
ATOM 3155 O O . ALA B 1 94 ? -11.641 -7.406 10.648 1 91.69 94 ALA B O 1
ATOM 3156 N N . PRO B 1 95 ? -11.734 -5.695 12.164 1 91.56 95 PRO B N 1
ATOM 3157 C CA . PRO B 1 95 ? -12.477 -4.871 11.211 1 91.56 95 PRO B CA 1
ATOM 3158 C C . PRO B 1 95 ? -11.719 -4.66 9.906 1 91.56 95 PRO B C 1
ATOM 3160 O O . PRO B 1 95 ? -10.492 -4.504 9.914 1 91.56 95 PRO B O 1
ATOM 3163 N N . LEU B 1 96 ? -12.477 -4.645 8.805 1 90.38 96 LEU B N 1
ATOM 3164 C CA . LEU B 1 96 ? -11.875 -4.508 7.484 1 90.38 96 LEU B CA 1
ATOM 3165 C C . LEU B 1 96 ? -10.953 -3.297 7.43 1 90.38 96 LEU B C 1
ATOM 3167 O O . LEU B 1 96 ? -9.867 -3.365 6.852 1 90.38 96 LEU B O 1
ATOM 3171 N N . THR B 1 97 ? -11.32 -2.205 8.062 1 91.94 97 THR B N 1
ATOM 3172 C CA . THR B 1 97 ? -10.531 -0.979 8.094 1 91.94 97 THR B CA 1
ATOM 3173 C C . THR B 1 97 ? -9.172 -1.226 8.742 1 91.94 97 THR B C 1
ATOM 3175 O O . THR B 1 97 ? -8.148 -0.786 8.227 1 91.94 97 THR B O 1
ATOM 3178 N N . THR B 1 98 ? -9.18 -1.9 9.812 1 95.06 98 THR B N 1
ATOM 3179 C CA . THR B 1 98 ? -7.945 -2.189 10.531 1 95.06 98 THR B CA 1
ATOM 3180 C C . THR B 1 98 ? -7.035 -3.092 9.703 1 95.06 98 THR B C 1
ATOM 3182 O O . THR B 1 98 ? -5.832 -2.844 9.602 1 95.06 98 THR B O 1
ATOM 3185 N N . SER B 1 99 ? -7.645 -4.094 9.094 1 94.81 99 SER B N 1
ATOM 3186 C CA . SER B 1 99 ? -6.859 -5.016 8.281 1 94.81 99 SER B CA 1
ATOM 3187 C C . SER B 1 99 ? -6.223 -4.301 7.094 1 94.81 99 SER B C 1
ATOM 3189 O O . SER B 1 99 ? -5.074 -4.574 6.738 1 94.81 99 SER B O 1
ATOM 3191 N N . PHE B 1 100 ? -6.91 -3.396 6.555 1 93.94 100 PHE B N 1
ATOM 3192 C CA . PHE B 1 100 ? -6.398 -2.629 5.426 1 93.94 100 PHE B CA 1
ATOM 3193 C C . PHE B 1 100 ? -5.258 -1.717 5.859 1 93.94 100 PHE B C 1
ATOM 3195 O O . PHE B 1 100 ? -4.219 -1.653 5.199 1 93.94 100 PHE B O 1
ATOM 3202 N N . HIS B 1 101 ? -5.465 -0.987 6.926 1 96.81 101 HIS B N 1
ATOM 3203 C CA . HIS B 1 101 ? -4.426 -0.104 7.441 1 96.81 101 HIS B CA 1
ATOM 3204 C C . HIS B 1 101 ? -3.17 -0.887 7.812 1 96.81 101 HIS B C 1
ATOM 3206 O O . HIS B 1 101 ? -2.051 -0.404 7.621 1 96.81 101 HIS B O 1
ATOM 3212 N N . MET B 1 102 ? -3.424 -2.088 8.352 1 97.38 102 MET B N 1
ATOM 3213 C CA . MET B 1 102 ? -2.287 -2.941 8.68 1 97.38 102 MET B CA 1
ATOM 3214 C C . MET B 1 102 ? -1.485 -3.293 7.434 1 97.38 102 MET B C 1
ATOM 3216 O O . MET B 1 102 ? -0.262 -3.143 7.414 1 97.38 102 MET B O 1
ATOM 3220 N N . ALA B 1 103 ? -2.188 -3.717 6.43 1 97.19 103 ALA B N 1
ATOM 3221 C CA . ALA B 1 103 ? -1.525 -4.172 5.211 1 97.19 103 ALA B CA 1
ATOM 3222 C C . ALA B 1 103 ? -0.753 -3.031 4.551 1 97.19 103 ALA B C 1
ATOM 3224 O O . ALA B 1 103 ? 0.419 -3.189 4.203 1 97.19 103 ALA B O 1
ATOM 3225 N N . ILE B 1 104 ? -1.369 -1.882 4.418 1 97.94 104 ILE B N 1
ATOM 3226 C CA . ILE B 1 104 ? -0.73 -0.731 3.791 1 97.94 104 ILE B CA 1
ATOM 3227 C C . ILE B 1 104 ? 0.426 -0.244 4.66 1 97.94 104 ILE B C 1
ATOM 3229 O O . ILE B 1 104 ? 1.501 0.081 4.152 1 97.94 104 ILE B O 1
ATOM 3233 N N . GLY B 1 105 ? 0.177 -0.18 5.945 1 98.56 105 GLY B N 1
ATOM 3234 C CA . GLY B 1 105 ? 1.231 0.234 6.855 1 98.56 105 GLY B CA 1
ATOM 3235 C C . GLY B 1 105 ? 2.455 -0.659 6.797 1 98.56 105 GLY B C 1
ATOM 3236 O O . GLY B 1 105 ? 3.588 -0.173 6.832 1 98.56 105 GLY B O 1
ATOM 3237 N N . LEU B 1 106 ? 2.195 -1.931 6.77 1 98.81 106 LEU B N 1
ATOM 3238 C CA . LEU B 1 106 ? 3.299 -2.883 6.691 1 98.81 106 LEU B CA 1
ATOM 3239 C C . LEU B 1 106 ? 4.055 -2.732 5.379 1 98.81 106 LEU B C 1
ATOM 3241 O O . LEU B 1 106 ? 5.285 -2.834 5.348 1 98.81 106 LEU B O 1
ATOM 3245 N N . LEU B 1 107 ? 3.33 -2.523 4.305 1 98.69 107 LEU B N 1
ATOM 3246 C CA . LEU B 1 107 ? 3.941 -2.281 3.002 1 98.69 107 LEU B CA 1
ATOM 3247 C C . LEU B 1 107 ? 4.871 -1.073 3.053 1 98.69 107 LEU B C 1
ATOM 3249 O O . LEU B 1 107 ? 5.98 -1.115 2.521 1 98.69 107 LEU B O 1
ATOM 3253 N N . LEU B 1 108 ? 4.434 -0.045 3.688 1 98.81 108 LEU B N 1
ATOM 3254 C CA . LEU B 1 108 ? 5.219 1.177 3.818 1 98.81 108 LEU B CA 1
ATOM 3255 C C . LEU B 1 108 ? 6.359 0.984 4.809 1 98.81 108 LEU B C 1
ATOM 3257 O O . LEU B 1 108 ? 7.484 1.43 4.562 1 98.81 108 LEU B O 1
ATOM 3261 N N . ALA B 1 109 ? 6.094 0.32 5.906 1 98.88 109 ALA B N 1
ATOM 3262 C CA . ALA B 1 109 ? 7.078 0.143 6.973 1 98.88 109 ALA B CA 1
ATOM 3263 C C . ALA B 1 109 ? 8.258 -0.693 6.496 1 98.88 109 ALA B C 1
ATOM 3265 O O . ALA B 1 109 ? 9.414 -0.399 6.828 1 98.88 109 ALA B O 1
ATOM 3266 N N . GLY B 1 110 ? 7.938 -1.755 5.773 1 98.88 110 GLY B N 1
ATOM 3267 C CA . GLY B 1 110 ? 9.016 -2.553 5.215 1 98.88 110 GLY B CA 1
ATOM 3268 C C . GLY B 1 110 ? 9.938 -1.761 4.301 1 98.88 110 GLY B C 1
ATOM 3269 O O . GLY B 1 110 ? 11.156 -1.874 4.391 1 98.88 110 GLY B O 1
ATOM 3270 N N . GLN B 1 111 ? 9.367 -0.952 3.471 1 98.88 111 GLN B N 1
ATOM 3271 C CA . GLN B 1 111 ? 10.148 -0.109 2.574 1 98.88 111 GLN B CA 1
ATOM 3272 C C . GLN B 1 111 ? 10.953 0.925 3.354 1 98.88 111 GLN B C 1
ATOM 3274 O O . GLN B 1 111 ? 12.109 1.196 3.023 1 98.88 111 GLN B O 1
ATOM 3279 N N . LYS B 1 112 ? 10.344 1.518 4.355 1 98.75 112 LYS B N 1
ATOM 3280 C CA . LYS B 1 112 ? 11.023 2.523 5.16 1 98.75 112 LYS B CA 1
ATOM 3281 C C . LYS B 1 112 ? 12.227 1.926 5.883 1 98.75 112 LYS B C 1
ATOM 3283 O O . LYS B 1 112 ? 13.266 2.578 6.02 1 98.75 112 LYS B O 1
ATOM 3288 N N . ALA B 1 113 ? 12.039 0.742 6.363 1 98.62 113 ALA B N 1
ATOM 3289 C CA . ALA B 1 113 ? 13.141 0.068 7.059 1 98.62 113 ALA B CA 1
ATOM 3290 C C . ALA B 1 113 ? 14.352 -0.077 6.148 1 98.62 113 ALA B C 1
ATOM 3292 O O . ALA B 1 113 ? 15.492 0.039 6.602 1 98.62 113 ALA B O 1
ATOM 3293 N N . ILE B 1 114 ? 14.133 -0.368 4.879 1 98.5 114 ILE B N 1
ATOM 3294 C CA . ILE B 1 114 ? 15.219 -0.466 3.908 1 98.5 114 ILE B CA 1
ATOM 3295 C C . ILE B 1 114 ? 15.812 0.918 3.656 1 98.5 114 ILE B C 1
ATOM 3297 O O . ILE B 1 114 ? 17.031 1.078 3.609 1 98.5 114 ILE B O 1
ATOM 3301 N N . ALA B 1 115 ? 14.93 1.92 3.516 1 97.69 115 ALA B N 1
ATOM 3302 C CA . ALA B 1 115 ? 15.367 3.287 3.236 1 97.69 115 ALA B CA 1
ATOM 3303 C C . ALA B 1 115 ? 16.219 3.838 4.379 1 97.69 115 ALA B C 1
ATOM 3305 O O . ALA B 1 115 ? 17.062 4.711 4.168 1 97.69 115 ALA B O 1
ATOM 3306 N N . ASP B 1 116 ? 16.062 3.332 5.562 1 96.75 116 ASP B N 1
ATOM 3307 C CA . ASP B 1 116 ? 16.703 3.879 6.754 1 96.75 116 ASP B CA 1
ATOM 3308 C C . ASP B 1 116 ? 18 3.137 7.066 1 96.75 116 ASP B C 1
ATOM 3310 O O . ASP B 1 116 ? 18.703 3.471 8.023 1 96.75 116 ASP B O 1
ATOM 3314 N N . LEU B 1 117 ? 18.344 2.133 6.277 1 97 117 LEU B N 1
ATOM 3315 C CA . LEU B 1 117 ? 19.562 1.377 6.531 1 97 117 LEU B CA 1
ATOM 3316 C C . LEU B 1 117 ? 20.797 2.271 6.41 1 97 117 LEU B C 1
ATOM 3318 O O . LEU B 1 117 ? 20.828 3.162 5.562 1 97 117 LEU B O 1
ATOM 3322 N N . PRO B 1 118 ? 21.75 2.062 7.32 1 96 118 PRO B N 1
ATOM 3323 C CA . PRO B 1 118 ? 23.031 2.781 7.191 1 96 118 PRO B CA 1
ATOM 3324 C C . PRO B 1 118 ? 23.922 2.215 6.09 1 96 118 PRO B C 1
ATOM 3326 O O . PRO B 1 118 ? 25.047 1.789 6.355 1 96 118 PRO B O 1
ATOM 3329 N N . ILE B 1 119 ? 23.422 2.129 4.887 1 95.62 119 ILE B N 1
ATOM 3330 C CA . ILE B 1 119 ? 24.047 1.662 3.66 1 95.62 119 ILE B CA 1
ATOM 3331 C C . ILE B 1 119 ? 24.047 2.779 2.619 1 95.62 119 ILE B C 1
ATOM 3333 O O . ILE B 1 119 ? 23.297 3.754 2.748 1 95.62 119 ILE B O 1
ATOM 3337 N N . ASP B 1 120 ? 24.953 2.738 1.688 1 96.38 120 ASP B N 1
ATOM 3338 C CA . ASP B 1 120 ? 25.109 3.783 0.683 1 96.38 120 ASP B CA 1
ATOM 3339 C C . ASP B 1 120 ? 23.781 4.074 -0.018 1 96.38 120 ASP B C 1
ATOM 3341 O O . ASP B 1 120 ? 23.031 3.152 -0.339 1 96.38 120 ASP B O 1
ATOM 3345 N N . ASP B 1 121 ? 23.531 5.336 -0.319 1 97.31 121 ASP B N 1
ATOM 3346 C CA . ASP B 1 121 ? 22.25 5.789 -0.859 1 97.31 121 ASP B CA 1
ATOM 3347 C C . ASP B 1 121 ? 22 5.203 -2.246 1 97.31 121 ASP B C 1
ATOM 3349 O O . ASP B 1 121 ? 20.859 4.93 -2.613 1 97.31 121 ASP B O 1
ATOM 3353 N N . ASP B 1 122 ? 23.031 5.062 -3.021 1 97.06 122 ASP B N 1
ATOM 3354 C CA . ASP B 1 122 ? 22.859 4.508 -4.359 1 97.06 122 ASP B CA 1
ATOM 3355 C C . ASP B 1 122 ? 22.359 3.068 -4.297 1 97.06 122 ASP B C 1
ATOM 3357 O O . ASP B 1 122 ? 21.531 2.658 -5.113 1 97.06 122 ASP B O 1
ATOM 3361 N N . LYS B 1 123 ? 22.875 2.295 -3.299 1 96.75 123 LYS B N 1
ATOM 3362 C CA . LYS B 1 123 ? 22.438 0.917 -3.109 1 96.75 123 LYS B CA 1
ATOM 3363 C C . LYS B 1 123 ? 20.984 0.865 -2.611 1 96.75 123 LYS B C 1
ATOM 3365 O O . LYS B 1 123 ? 20.188 0.058 -3.09 1 96.75 123 LYS B O 1
ATOM 3370 N N . LYS B 1 124 ? 20.688 1.752 -1.674 1 97.75 124 LYS B N 1
ATOM 3371 C CA . LYS B 1 124 ? 19.312 1.814 -1.162 1 97.75 124 LYS B CA 1
ATOM 3372 C C . LYS B 1 124 ? 18.328 2.211 -2.26 1 97.75 124 LYS B C 1
ATOM 3374 O O . LYS B 1 124 ? 17.219 1.684 -2.328 1 97.75 124 LYS B O 1
ATOM 3379 N N . ALA B 1 125 ? 18.703 3.135 -3.092 1 97.62 125 ALA B N 1
ATOM 3380 C CA . ALA B 1 125 ? 17.844 3.57 -4.195 1 97.62 125 ALA B CA 1
ATOM 3381 C C . ALA B 1 125 ? 17.562 2.418 -5.152 1 97.62 125 ALA B C 1
ATOM 3383 O O . ALA B 1 125 ? 16.422 2.246 -5.609 1 97.62 125 ALA B O 1
ATOM 3384 N N . LYS B 1 126 ? 18.578 1.639 -5.441 1 97.19 126 LYS B N 1
ATOM 3385 C CA . LYS B 1 126 ? 18.406 0.484 -6.32 1 97.19 126 LYS B CA 1
ATOM 3386 C C . LYS B 1 126 ? 17.5 -0.56 -5.68 1 97.19 126 LYS B C 1
ATOM 3388 O O . LYS B 1 126 ? 16.625 -1.118 -6.344 1 97.19 126 LYS B O 1
ATOM 3393 N N . ALA B 1 127 ? 17.75 -0.814 -4.387 1 98 127 ALA B N 1
ATOM 3394 C CA . ALA B 1 127 ? 16.891 -1.755 -3.664 1 98 127 ALA B CA 1
ATOM 3395 C C . ALA B 1 127 ? 15.43 -1.322 -3.717 1 98 127 ALA B C 1
ATOM 3397 O O . ALA B 1 127 ? 14.539 -2.145 -3.951 1 98 127 ALA B O 1
ATOM 3398 N N . GLN B 1 128 ? 15.195 -0.039 -3.529 1 98.5 128 GLN B N 1
ATOM 3399 C CA . GLN B 1 128 ? 13.836 0.483 -3.566 1 98.5 128 GLN B CA 1
ATOM 3400 C C . GLN B 1 128 ? 13.219 0.31 -4.949 1 98.5 128 GLN B C 1
ATOM 3402 O O . GLN B 1 128 ? 12.031 -0.009 -5.07 1 98.5 128 GLN B O 1
ATOM 3407 N N . SER B 1 129 ? 13.977 0.558 -5.949 1 97.81 129 SER B N 1
ATOM 3408 C CA . SER B 1 129 ? 13.492 0.377 -7.316 1 97.81 129 SER B CA 1
ATOM 3409 C C . SER B 1 129 ? 13.047 -1.062 -7.559 1 97.81 129 SER B C 1
ATOM 3411 O O . SER B 1 129 ? 12 -1.301 -8.156 1 97.81 129 SER B O 1
ATOM 3413 N N . TYR B 1 130 ? 13.844 -1.997 -7.082 1 97.88 130 TYR B N 1
ATOM 3414 C CA . TYR B 1 130 ? 13.5 -3.406 -7.242 1 97.88 130 TYR B CA 1
ATOM 3415 C C . TYR B 1 130 ? 12.25 -3.754 -6.438 1 97.88 130 TYR B C 1
ATOM 3417 O O . TYR B 1 130 ? 11.375 -4.477 -6.918 1 97.88 130 TYR B O 1
ATOM 3425 N N . ILE B 1 131 ? 12.18 -3.248 -5.195 1 98.75 131 ILE B N 1
ATOM 3426 C CA . ILE B 1 131 ? 11.016 -3.504 -4.355 1 98.75 131 ILE B CA 1
ATOM 3427 C C . ILE B 1 131 ? 9.75 -3.029 -5.07 1 98.75 131 ILE B C 1
ATOM 3429 O O . ILE B 1 131 ? 8.805 -3.801 -5.25 1 98.75 131 ILE B O 1
ATOM 3433 N N . LEU B 1 132 ? 9.781 -1.823 -5.543 1 98.75 132 LEU B N 1
ATOM 3434 C CA . LEU B 1 132 ? 8.602 -1.211 -6.148 1 98.75 132 LEU B CA 1
ATOM 3435 C C . LEU B 1 132 ? 8.227 -1.924 -7.441 1 98.75 132 LEU B C 1
ATOM 3437 O O . LEU B 1 132 ? 7.051 -2.221 -7.672 1 98.75 132 LEU B O 1
ATOM 3441 N N . SER B 1 133 ? 9.203 -2.246 -8.25 1 98.25 133 SER B N 1
ATOM 3442 C CA . SER B 1 133 ? 8.938 -2.9 -9.531 1 98.25 133 SER B CA 1
ATOM 3443 C C . SER B 1 133 ? 8.344 -4.289 -9.32 1 98.25 133 SER B C 1
ATOM 3445 O O . SER B 1 133 ? 7.402 -4.676 -10.016 1 98.25 133 SER B O 1
ATOM 3447 N N . ARG B 1 134 ? 8.859 -4.988 -8.391 1 98.5 134 ARG B N 1
ATOM 3448 C CA . ARG B 1 134 ? 8.422 -6.371 -8.219 1 98.5 134 ARG B CA 1
ATOM 3449 C C . ARG B 1 134 ? 7.105 -6.438 -7.445 1 98.5 134 ARG B C 1
ATOM 3451 O O . ARG B 1 134 ? 6.285 -7.324 -7.688 1 98.5 134 ARG B O 1
ATOM 3458 N N . LEU B 1 135 ? 6.891 -5.516 -6.504 1 98.69 135 LEU B N 1
ATOM 3459 C CA . LEU B 1 135 ? 5.582 -5.441 -5.863 1 98.69 135 LEU B CA 1
ATOM 3460 C C . LEU B 1 135 ? 4.5 -5.094 -6.883 1 98.69 135 LEU B C 1
ATOM 3462 O O . LEU B 1 135 ? 3.395 -5.641 -6.828 1 98.69 135 LEU B O 1
ATOM 3466 N N . LEU B 1 136 ? 4.777 -4.148 -7.777 1 98.69 136 LEU B N 1
ATOM 3467 C CA . LEU B 1 136 ? 3.824 -3.801 -8.828 1 98.69 136 LEU B CA 1
ATOM 3468 C C . LEU B 1 136 ? 3.537 -5.004 -9.719 1 98.69 136 LEU B C 1
ATOM 3470 O O . LEU B 1 136 ? 2.389 -5.238 -10.102 1 98.69 136 LEU B O 1
ATOM 3474 N N . GLN B 1 137 ? 4.586 -5.719 -10.047 1 98.31 137 GLN B N 1
ATOM 3475 C CA . GLN B 1 137 ? 4.398 -6.926 -10.836 1 98.31 137 GLN B CA 1
ATOM 3476 C C . GLN B 1 137 ? 3.525 -7.941 -10.102 1 98.31 137 GLN B C 1
ATOM 3478 O O . GLN B 1 137 ? 2.633 -8.547 -10.703 1 98.31 137 GLN B O 1
ATOM 3483 N N . SER B 1 138 ? 3.818 -8.117 -8.852 1 98.25 138 SER B N 1
ATOM 3484 C CA . SER B 1 138 ? 3.035 -9.047 -8.039 1 98.25 138 SER B CA 1
ATOM 3485 C C . SER B 1 138 ? 1.57 -8.625 -7.98 1 98.25 138 SER B C 1
ATOM 3487 O O . SER B 1 138 ? 0.674 -9.469 -8.023 1 98.25 138 SER B O 1
ATOM 3489 N N . LEU B 1 139 ? 1.344 -7.348 -7.844 1 97.75 139 LEU B N 1
ATOM 3490 C CA . LEU B 1 139 ? -0.018 -6.824 -7.812 1 97.75 139 LEU B CA 1
ATOM 3491 C C . LEU B 1 139 ? -0.753 -7.148 -9.109 1 97.75 139 LEU B C 1
ATOM 3493 O O . LEU B 1 139 ? -1.918 -7.551 -9.086 1 97.75 139 LEU B O 1
ATOM 3497 N N . ASN B 1 140 ? -0.085 -6.922 -10.211 1 97.5 140 ASN B N 1
ATOM 3498 C CA . ASN B 1 140 ? -0.677 -7.285 -11.492 1 97.5 140 ASN B CA 1
ATOM 3499 C C . ASN B 1 140 ? -1.004 -8.773 -11.555 1 97.5 140 ASN B C 1
ATOM 3501 O O . ASN B 1 140 ? -2.082 -9.156 -12.008 1 97.5 140 ASN B O 1
ATOM 3505 N N . GLY B 1 141 ? -0.035 -9.602 -11.109 1 96.88 141 GLY B N 1
ATOM 3506 C CA . GLY B 1 141 ? -0.278 -11.031 -11.062 1 96.88 141 GLY B CA 1
ATOM 3507 C C . GLY B 1 141 ? -1.45 -11.406 -10.18 1 96.88 141 GLY B C 1
ATOM 3508 O O . GLY B 1 141 ? -2.26 -12.266 -10.539 1 96.88 141 GLY B O 1
ATOM 3509 N N . GLN B 1 142 ? -1.507 -10.797 -9.023 1 95.75 142 GLN B N 1
ATOM 3510 C CA . GLN B 1 142 ? -2.615 -11.062 -8.109 1 95.75 142 GLN B CA 1
ATOM 3511 C C . GLN B 1 142 ? -3.949 -10.672 -8.742 1 95.75 142 GLN B C 1
ATOM 3513 O O . GLN B 1 142 ? -4.953 -11.367 -8.57 1 95.75 142 GLN B O 1
ATOM 3518 N N . HIS B 1 143 ? -3.963 -9.531 -9.414 1 96.19 143 HIS B N 1
ATOM 3519 C CA . HIS B 1 143 ? -5.191 -9.102 -10.07 1 96.19 143 HIS B CA 1
ATOM 3520 C C . HIS B 1 143 ? -5.609 -10.078 -11.156 1 96.19 143 HIS B C 1
ATOM 3522 O O . HIS B 1 143 ? -6.797 -10.359 -11.328 1 96.19 143 HIS B O 1
ATOM 3528 N N . MET B 1 144 ? -4.68 -10.578 -11.938 1 95.12 144 MET B N 1
ATOM 3529 C CA . MET B 1 144 ? -4.961 -11.617 -12.93 1 95.12 144 MET B CA 1
ATOM 3530 C C . MET B 1 144 ? -5.609 -12.828 -12.273 1 95.12 144 MET B C 1
ATOM 3532 O O . MET B 1 144 ? -6.57 -13.391 -12.797 1 95.12 144 MET B O 1
ATOM 3536 N N . ASP B 1 145 ? -5.098 -13.156 -11.117 1 94.31 145 ASP B N 1
ATOM 3537 C CA . ASP B 1 145 ? -5.555 -14.344 -10.398 1 94.31 145 ASP B CA 1
ATOM 3538 C C . ASP B 1 145 ? -7 -14.18 -9.938 1 94.31 145 ASP B C 1
ATOM 3540 O O . ASP B 1 145 ? -7.828 -15.062 -10.156 1 94.31 145 ASP B O 1
ATOM 3544 N N . VAL B 1 146 ? -7.344 -13.016 -9.359 1 92.56 146 VAL B N 1
ATOM 3545 C CA . VAL B 1 146 ? -8.633 -12.867 -8.688 1 92.56 146 VAL B CA 1
ATOM 3546 C C . VAL B 1 146 ? -9.711 -12.516 -9.711 1 92.56 146 VAL B C 1
ATOM 3548 O O . VAL B 1 146 ? -10.906 -12.672 -9.438 1 92.56 146 VAL B O 1
ATOM 3551 N N . THR B 1 147 ? -9.305 -12.047 -10.898 1 89.5 147 THR B N 1
ATOM 3552 C CA . THR B 1 147 ? -10.312 -11.75 -11.906 1 89.5 147 THR B CA 1
ATOM 3553 C C . THR B 1 147 ? -10.578 -12.977 -12.781 1 89.5 147 THR B C 1
ATOM 3555 O O . THR B 1 147 ? -11.398 -12.922 -13.703 1 89.5 147 THR B O 1
ATOM 3558 N N . ASN B 1 148 ? -9.953 -14.078 -12.477 1 77.75 148 ASN B N 1
ATOM 3559 C CA . ASN B 1 148 ? -10.211 -15.422 -12.984 1 77.75 148 ASN B CA 1
ATOM 3560 C C . ASN B 1 148 ? -10.219 -15.445 -14.508 1 77.75 148 ASN B C 1
ATOM 3562 O O . ASN B 1 148 ? -11.102 -16.062 -15.117 1 77.75 148 ASN B O 1
ATOM 3566 N N . GLY B 1 149 ? -9.219 -14.812 -15.07 1 84.38 149 GLY B N 1
ATOM 3567 C CA . GLY B 1 149 ? -9.172 -14.781 -16.516 1 84.38 149 GLY B CA 1
ATOM 3568 C C . GLY B 1 149 ? -8.25 -15.828 -17.109 1 84.38 149 GLY B C 1
ATOM 3569 O O . GLY B 1 149 ? -8.086 -15.906 -18.328 1 84.38 149 GLY B O 1
ATOM 3570 N N . ILE B 1 150 ? -7.781 -16.75 -16.312 1 94.31 150 ILE B N 1
ATOM 3571 C CA . ILE B 1 150 ? -6.801 -17.734 -16.75 1 94.31 150 ILE B CA 1
ATOM 3572 C C . ILE B 1 150 ? -7.508 -18.891 -17.453 1 94.31 150 ILE B C 1
ATOM 3574 O O . ILE B 1 150 ? -8.445 -19.469 -16.906 1 94.31 150 ILE B O 1
ATOM 3578 N N . GLN B 1 151 ? -6.988 -19.266 -18.656 1 94.62 151 GLN B N 1
ATOM 3579 C CA . GLN B 1 151 ? -7.664 -20.312 -19.422 1 94.62 151 GLN B CA 1
ATOM 3580 C C . GLN B 1 151 ? -6.707 -21.438 -19.766 1 94.62 151 GLN B C 1
ATOM 3582 O O . GLN B 1 151 ? -7.145 -22.562 -20.047 1 94.62 151 GLN B O 1
ATOM 3587 N N . THR B 1 152 ? -5.418 -21.141 -19.766 1 97.06 152 THR B N 1
ATOM 3588 C CA . THR B 1 152 ? -4.438 -22.141 -20.188 1 97.06 152 THR B CA 1
ATOM 3589 C C . THR B 1 152 ? -3.33 -22.281 -19.141 1 97.06 152 THR B C 1
ATOM 3591 O O . THR B 1 152 ? -3.174 -21.422 -18.281 1 97.06 152 THR B O 1
ATOM 3594 N N . GLU B 1 153 ? -2.604 -23.359 -19.281 1 97.5 153 GLU B N 1
ATOM 3595 C CA . GLU B 1 153 ? -1.452 -23.562 -18.406 1 97.5 153 GLU B CA 1
ATOM 3596 C C . GLU B 1 153 ? -0.408 -22.469 -18.594 1 97.5 153 GLU B C 1
ATOM 3598 O O . GLU B 1 153 ? 0.212 -22.016 -17.625 1 97.5 153 GLU B O 1
ATOM 3603 N N . ALA B 1 154 ? -0.21 -22.078 -19.844 1 97.56 154 ALA B N 1
ATOM 3604 C CA . ALA B 1 154 ? 0.749 -21.016 -20.125 1 97.56 154 ALA B CA 1
ATOM 3605 C C . ALA B 1 154 ? 0.356 -19.719 -19.422 1 97.56 154 ALA B C 1
ATOM 3607 O O . ALA B 1 154 ? 1.212 -19.016 -18.875 1 97.56 154 ALA B O 1
ATOM 3608 N N . GLU B 1 155 ? -0.912 -19.391 -19.438 1 97.25 155 GLU B N 1
ATOM 3609 C CA . GLU B 1 155 ? -1.406 -18.203 -18.75 1 97.25 155 GLU B CA 1
ATOM 3610 C C . GLU B 1 155 ? -1.25 -18.328 -17.234 1 97.25 155 GLU B C 1
ATOM 3612 O O . GLU B 1 155 ? -0.934 -17.359 -16.562 1 97.25 155 GLU B O 1
ATOM 3617 N N . TYR B 1 156 ? -1.519 -19.562 -16.797 1 98.31 156 TYR B N 1
ATOM 3618 C CA . TYR B 1 156 ? -1.331 -19.828 -15.367 1 98.31 156 TYR B CA 1
ATOM 3619 C C . TYR B 1 156 ? 0.115 -19.578 -14.953 1 98.31 156 TYR B C 1
ATOM 3621 O O . TYR B 1 156 ? 0.375 -18.922 -13.953 1 98.31 156 TYR B O 1
ATOM 3629 N N . ILE B 1 157 ? 1.021 -20.078 -15.703 1 98.38 157 ILE B N 1
ATOM 3630 C CA . ILE B 1 157 ? 2.438 -19.938 -15.383 1 98.38 157 ILE B CA 1
ATOM 3631 C C . ILE B 1 157 ? 2.84 -18.469 -15.422 1 98.38 157 ILE B C 1
ATOM 3633 O O . ILE B 1 157 ? 3.586 -18 -14.562 1 98.38 157 ILE B O 1
ATOM 3637 N N . GLU B 1 158 ? 2.385 -17.75 -16.375 1 97.19 158 GLU B N 1
ATOM 3638 C CA . GLU B 1 158 ? 2.672 -16.328 -16.469 1 97.19 158 GLU B CA 1
ATOM 3639 C C . GLU B 1 158 ? 2.119 -15.57 -15.266 1 97.19 158 GLU B C 1
ATOM 3641 O O . GLU B 1 158 ? 2.795 -14.703 -14.703 1 97.19 158 GLU B O 1
ATOM 3646 N N . MET B 1 159 ? 0.909 -15.875 -14.906 1 97.75 159 MET B N 1
ATOM 3647 C CA . MET B 1 159 ? 0.284 -15.258 -13.742 1 97.75 159 MET B CA 1
ATOM 3648 C C . MET B 1 159 ? 1.083 -15.547 -12.477 1 97.75 159 MET B C 1
ATOM 3650 O O . MET B 1 159 ? 1.367 -14.641 -11.688 1 97.75 159 MET B O 1
ATOM 3654 N N . VAL B 1 160 ? 1.523 -16.766 -12.312 1 98.06 160 VAL B N 1
ATOM 3655 C CA . VAL B 1 160 ? 2.242 -17.172 -11.117 1 98.06 160 VAL B CA 1
ATOM 3656 C C . VAL B 1 160 ? 3.619 -16.516 -11.086 1 98.06 160 VAL B C 1
ATOM 3658 O O . VAL B 1 160 ? 4.102 -16.125 -10.016 1 98.06 160 VAL B O 1
ATOM 3661 N N . LYS B 1 161 ? 4.227 -16.469 -12.234 1 97.62 161 LYS B N 1
ATOM 3662 C CA . LYS B 1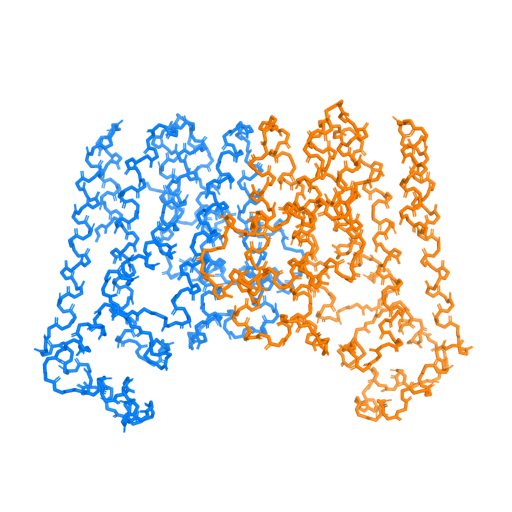 161 ? 5.504 -15.758 -12.32 1 97.62 161 LYS B CA 1
ATOM 3663 C C . LYS B 1 161 ? 5.375 -14.32 -11.828 1 97.62 161 LYS B C 1
ATOM 3665 O O . LYS B 1 161 ? 6.203 -13.844 -11.055 1 97.62 161 LYS B O 1
ATOM 3670 N N . LYS B 1 162 ? 4.363 -13.656 -12.258 1 97.31 162 LYS B N 1
ATOM 3671 C CA . LYS B 1 162 ? 4.129 -12.273 -11.859 1 97.31 162 LYS B CA 1
ATOM 3672 C C . LYS B 1 162 ? 3.723 -12.18 -10.391 1 97.31 162 LYS B C 1
ATOM 3674 O O . LYS B 1 162 ? 4.109 -11.242 -9.688 1 97.31 162 LYS B O 1
ATOM 3679 N N . LYS B 1 163 ? 2.885 -13.07 -9.984 1 97.12 163 LYS B N 1
ATOM 3680 C CA . LYS B 1 163 ? 2.324 -13.039 -8.633 1 97.12 163 LYS B CA 1
ATOM 3681 C C . LYS B 1 163 ? 3.359 -13.469 -7.602 1 97.12 163 LYS B C 1
ATOM 3683 O O . LYS B 1 163 ? 3.787 -12.664 -6.77 1 97.12 163 LYS B O 1
ATOM 3688 N N . SER B 1 164 ? 3.863 -14.703 -7.695 1 97.38 164 SER B N 1
ATOM 3689 C CA . SER B 1 164 ? 4.727 -15.297 -6.68 1 97.38 164 SER B CA 1
ATOM 3690 C C . SER B 1 164 ? 6.195 -15.203 -7.078 1 97.38 164 SER B C 1
ATOM 3692 O O . SER B 1 164 ? 7.059 -14.93 -6.242 1 97.38 164 SER B O 1
ATOM 3694 N N . GLY B 1 165 ? 6.516 -15.43 -8.367 1 97.75 165 GLY B N 1
ATOM 3695 C CA . GLY B 1 165 ? 7.887 -15.312 -8.844 1 97.75 165 GLY B CA 1
ATOM 3696 C C . GLY B 1 165 ? 8.5 -13.953 -8.555 1 97.75 165 GLY B C 1
ATOM 3697 O O . GLY B 1 165 ? 9.656 -13.867 -8.133 1 97.75 165 GLY B O 1
ATOM 3698 N N . SER B 1 166 ? 7.699 -12.953 -8.773 1 98.06 166 SER B N 1
ATOM 3699 C CA . SER B 1 166 ? 8.18 -11.586 -8.578 1 98.06 166 SER B CA 1
ATOM 3700 C C . SER B 1 166 ? 8.508 -11.32 -7.113 1 98.06 166 SER B C 1
ATOM 3702 O O . SER B 1 166 ? 9.438 -10.57 -6.805 1 98.06 166 SER B O 1
ATOM 3704 N N . LEU B 1 167 ? 7.785 -11.914 -6.184 1 98.25 167 LEU B N 1
ATOM 3705 C CA . LEU B 1 167 ? 8.039 -11.711 -4.762 1 98.25 167 LEU B CA 1
ATOM 3706 C C . LEU B 1 167 ? 9.328 -12.391 -4.332 1 98.25 167 LEU B C 1
ATOM 3708 O O . LEU B 1 167 ? 10.086 -11.844 -3.521 1 98.25 167 LEU B O 1
ATOM 3712 N N . VAL B 1 168 ? 9.594 -13.57 -4.836 1 97.88 168 VAL B N 1
ATOM 3713 C CA . VAL B 1 168 ? 10.859 -14.234 -4.555 1 97.88 168 VAL B CA 1
ATOM 3714 C C . VAL B 1 168 ? 12.016 -13.414 -5.133 1 97.88 168 VAL B C 1
ATOM 3716 O O . VAL B 1 168 ? 13.031 -13.211 -4.469 1 97.88 168 VAL B O 1
ATOM 3719 N N . ALA B 1 169 ? 11.805 -12.992 -6.371 1 98.25 169 ALA B N 1
ATOM 3720 C CA . ALA B 1 169 ? 12.812 -12.148 -7 1 98.25 169 ALA B CA 1
ATOM 3721 C C . ALA B 1 169 ? 13.062 -10.883 -6.176 1 98.25 169 ALA B C 1
ATOM 3723 O O . ALA B 1 169 ? 14.211 -10.477 -5.988 1 98.25 169 ALA B O 1
ATOM 3724 N N . MET B 1 170 ? 12.023 -10.273 -5.723 1 98.44 170 MET B N 1
ATOM 3725 C CA . MET B 1 170 ? 12.141 -9.078 -4.898 1 98.44 170 MET B CA 1
ATOM 3726 C C . MET B 1 170 ? 13.047 -9.328 -3.695 1 98.44 170 MET B C 1
ATOM 3728 O O . MET B 1 170 ? 13.984 -8.57 -3.449 1 98.44 170 MET B O 1
ATOM 3732 N N . ALA B 1 171 ? 12.734 -10.383 -2.986 1 98 171 ALA B N 1
ATOM 3733 C CA . ALA B 1 171 ? 13.516 -10.719 -1.797 1 98 171 ALA B CA 1
ATOM 3734 C C . ALA B 1 171 ? 14.992 -10.859 -2.135 1 98 171 ALA B C 1
ATOM 3736 O O . ALA B 1 171 ? 15.852 -10.281 -1.464 1 98 171 ALA B O 1
ATOM 3737 N N . CYS B 1 172 ? 15.32 -11.562 -3.18 1 97.62 172 CYS B N 1
ATOM 3738 C CA . CYS B 1 172 ? 16.703 -11.789 -3.598 1 97.62 172 CYS B CA 1
ATOM 3739 C C . CYS B 1 172 ? 17.359 -10.484 -4.043 1 97.62 172 CYS B C 1
ATOM 3741 O O . CYS B 1 172 ? 18.5 -10.203 -3.686 1 97.62 172 CYS B O 1
ATOM 3743 N N . PHE B 1 173 ? 16.609 -9.703 -4.824 1 98.19 173 PHE B N 1
ATOM 3744 C CA . PHE B 1 173 ? 17.141 -8.477 -5.402 1 98.19 173 PHE B CA 1
ATOM 3745 C C . PHE B 1 173 ? 17.453 -7.453 -4.312 1 98.19 173 PHE B C 1
ATOM 3747 O O . PHE B 1 173 ? 18.406 -6.688 -4.43 1 98.19 173 PHE B O 1
ATOM 3754 N N . VAL B 1 174 ? 16.641 -7.379 -3.262 1 98.19 174 VAL B N 1
ATOM 3755 C CA . VAL B 1 174 ? 16.891 -6.426 -2.182 1 98.19 174 VAL B CA 1
ATOM 3756 C C . VAL B 1 174 ? 18.266 -6.656 -1.582 1 98.19 174 VAL B C 1
ATOM 3758 O O . VAL B 1 174 ? 19.078 -5.73 -1.495 1 98.19 174 VAL B O 1
ATOM 3761 N N . GLY B 1 175 ? 18.562 -7.93 -1.19 1 96.81 175 GLY B N 1
ATOM 3762 C CA . GLY B 1 175 ? 19.891 -8.242 -0.658 1 96.81 175 GLY B CA 1
ATOM 3763 C C . GLY B 1 175 ? 21 -7.984 -1.646 1 96.81 175 GLY B C 1
ATOM 3764 O O . GLY B 1 175 ? 22.047 -7.422 -1.285 1 96.81 175 GLY B O 1
ATOM 3765 N N . THR B 1 176 ? 20.797 -8.344 -2.896 1 96.88 176 THR B N 1
ATOM 3766 C CA . THR B 1 176 ? 21.797 -8.211 -3.953 1 96.88 176 THR B CA 1
ATOM 3767 C C . THR B 1 176 ? 22.125 -6.742 -4.203 1 96.88 176 THR B C 1
ATOM 3769 O O . THR B 1 176 ? 23.297 -6.371 -4.316 1 96.88 176 THR B O 1
ATOM 3772 N N . ALA B 1 177 ? 21.078 -5.91 -4.281 1 96.94 177 ALA B N 1
ATOM 3773 C CA . ALA B 1 177 ? 21.25 -4.484 -4.539 1 96.94 177 ALA B CA 1
ATOM 3774 C C . ALA B 1 177 ? 21.984 -3.807 -3.377 1 96.94 177 ALA B C 1
ATOM 3776 O O . ALA B 1 177 ? 22.859 -2.975 -3.592 1 96.94 177 ALA B O 1
ATOM 3777 N N . LEU B 1 178 ? 21.594 -4.117 -2.17 1 97.06 178 LEU B N 1
ATOM 3778 C CA . LEU B 1 178 ? 22.188 -3.506 -0.989 1 97.06 178 LEU B CA 1
ATOM 3779 C C . LEU B 1 178 ? 23.656 -3.902 -0.857 1 97.06 178 LEU B C 1
ATOM 3781 O O . LEU B 1 178 ? 24.438 -3.207 -0.2 1 97.06 178 LEU B O 1
ATOM 3785 N N . ALA B 1 179 ? 24.031 -5 -1.502 1 95.69 179 ALA B N 1
ATOM 3786 C CA . ALA B 1 179 ? 25.406 -5.461 -1.505 1 95.69 179 ALA B CA 1
ATOM 3787 C C . ALA B 1 179 ? 26.172 -4.914 -2.711 1 95.69 179 ALA B C 1
ATOM 3789 O O . ALA B 1 179 ? 27.375 -5.133 -2.846 1 95.69 179 ALA B O 1
ATOM 3790 N N . GLY B 1 180 ? 25.5 -4.254 -3.623 1 94.62 180 GLY B N 1
ATOM 3791 C CA . GLY B 1 180 ? 26.141 -3.686 -4.805 1 94.62 180 GLY B CA 1
ATOM 3792 C C . GLY B 1 180 ? 26.516 -4.73 -5.84 1 94.62 180 GLY B C 1
ATOM 3793 O O . GLY B 1 180 ? 27.531 -4.602 -6.516 1 94.62 180 GLY B O 1
ATOM 3794 N N . ALA B 1 181 ? 25.797 -5.816 -5.941 1 94.12 181 ALA B N 1
ATOM 3795 C CA . ALA B 1 181 ? 26.141 -6.938 -6.809 1 94.12 181 ALA B CA 1
ATOM 3796 C C . ALA B 1 181 ? 25.094 -7.129 -7.902 1 94.12 181 ALA B C 1
ATOM 3798 O O . ALA B 1 181 ? 24.719 -8.258 -8.219 1 94.12 181 ALA B O 1
ATOM 3799 N N . GLU B 1 182 ? 24.625 -6.082 -8.531 1 90.94 182 GLU B N 1
ATOM 3800 C CA . GLU B 1 182 ? 23.516 -6.102 -9.477 1 90.94 182 GLU B CA 1
ATOM 3801 C C . GLU B 1 182 ? 23.875 -6.879 -10.742 1 90.94 182 GLU B C 1
ATOM 3803 O O . GLU B 1 182 ? 22.984 -7.27 -11.508 1 90.94 182 GLU B O 1
ATOM 3808 N N . LYS B 1 183 ? 25.172 -7.141 -11.023 1 90.94 183 LYS B N 1
ATOM 3809 C CA . LYS B 1 183 ? 25.594 -7.895 -12.203 1 90.94 183 LYS B CA 1
ATOM 3810 C C . LYS B 1 183 ? 25.016 -9.305 -12.188 1 90.94 183 LYS B C 1
ATOM 3812 O O . LYS B 1 183 ? 24.922 -9.961 -13.227 1 90.94 183 LYS B O 1
ATOM 3817 N N . ASN B 1 184 ? 24.547 -9.773 -11.039 1 91.69 184 ASN B N 1
ATOM 3818 C CA . ASN B 1 184 ? 24.047 -11.141 -10.859 1 91.69 184 ASN B CA 1
ATOM 3819 C C . ASN B 1 184 ? 22.531 -11.211 -11.031 1 91.69 184 ASN B C 1
ATOM 3821 O O . ASN B 1 184 ? 21.953 -12.289 -10.953 1 91.69 184 ASN B O 1
ATOM 3825 N N . THR B 1 185 ? 21.859 -10.141 -11.281 1 93.38 185 THR B N 1
ATOM 3826 C CA . THR B 1 185 ? 20.406 -10.055 -11.203 1 93.38 185 THR B CA 1
ATOM 3827 C C . THR B 1 185 ? 19.75 -10.93 -12.273 1 93.38 185 THR B C 1
ATOM 3829 O O . THR B 1 185 ? 18.656 -11.477 -12.055 1 93.38 185 THR B O 1
ATOM 3832 N N . VAL B 1 186 ? 20.422 -11.18 -13.375 1 94.56 186 VAL B N 1
ATOM 3833 C CA . VAL B 1 186 ? 19.828 -11.953 -14.453 1 94.56 186 VAL B CA 1
ATOM 3834 C C . VAL B 1 186 ? 19.703 -13.422 -14.031 1 94.56 186 VAL B C 1
ATOM 3836 O O . VAL B 1 186 ? 18.641 -14.031 -14.18 1 94.56 186 VAL B O 1
ATOM 3839 N N . ILE B 1 187 ? 20.781 -13.977 -13.508 1 95.38 187 ILE B N 1
ATOM 3840 C CA . ILE B 1 187 ? 20.766 -15.359 -13.055 1 95.38 187 ILE B CA 1
ATOM 3841 C C . ILE B 1 187 ? 19.828 -15.516 -11.859 1 95.38 187 ILE B C 1
ATOM 3843 O O . ILE B 1 187 ? 19.109 -16.5 -11.758 1 95.38 187 ILE B O 1
ATOM 3847 N N . ILE B 1 188 ? 19.797 -14.539 -10.992 1 96.56 188 ILE B N 1
ATOM 3848 C CA . ILE B 1 188 ? 18.969 -14.57 -9.797 1 96.56 188 ILE B CA 1
ATOM 3849 C C . ILE B 1 188 ? 17.484 -14.547 -10.195 1 96.56 188 ILE B C 1
ATOM 3851 O O . ILE B 1 188 ? 16.672 -15.289 -9.641 1 96.56 188 ILE B O 1
ATOM 3855 N N . GLU B 1 189 ? 17.156 -13.734 -11.102 1 97.25 189 GLU B N 1
ATOM 3856 C CA . GLU B 1 189 ? 15.773 -13.625 -11.539 1 97.25 189 GLU B CA 1
ATOM 3857 C C . GLU B 1 189 ? 15.258 -14.961 -12.062 1 97.25 189 GLU B C 1
ATOM 3859 O O . GLU B 1 189 ? 14.109 -15.336 -11.812 1 97.25 189 GLU B O 1
ATOM 3864 N N . LYS B 1 190 ? 16.094 -15.641 -12.805 1 97.31 190 LYS B N 1
ATOM 3865 C CA . LYS B 1 190 ? 15.688 -16.906 -13.398 1 97.31 190 LYS B CA 1
ATOM 3866 C C . LYS B 1 190 ? 15.336 -17.922 -12.32 1 97.31 190 LYS B C 1
ATOM 3868 O O . LYS B 1 190 ? 14.242 -18.5 -12.336 1 97.31 190 LYS B O 1
ATOM 3873 N N . TYR B 1 191 ? 16.297 -18.141 -11.383 1 97.12 191 TYR B N 1
ATOM 3874 C CA . TYR B 1 191 ? 15.961 -19.172 -10.398 1 97.12 191 TYR B CA 1
ATOM 3875 C C . TYR B 1 191 ? 14.914 -18.656 -9.414 1 97.12 191 TYR B C 1
ATOM 3877 O O . TYR B 1 191 ? 14.133 -19.453 -8.875 1 97.12 191 TYR B O 1
ATOM 3885 N N . ALA B 1 192 ? 14.859 -17.359 -9.133 1 97.5 192 ALA B N 1
ATOM 3886 C CA . ALA B 1 192 ? 13.812 -16.828 -8.266 1 97.5 192 ALA B CA 1
ATOM 3887 C C . ALA B 1 192 ? 12.43 -17.078 -8.852 1 97.5 192 ALA B C 1
ATOM 3889 O O . ALA B 1 192 ? 11.5 -17.469 -8.141 1 97.5 192 ALA B O 1
ATOM 3890 N N . ASN B 1 193 ? 12.281 -16.797 -10.156 1 97.88 193 ASN B N 1
ATOM 3891 C CA . ASN B 1 193 ? 11.016 -17.047 -10.836 1 97.88 193 ASN B CA 1
ATOM 3892 C C . ASN B 1 193 ? 10.617 -18.516 -10.75 1 97.88 193 ASN B C 1
ATOM 3894 O O . ASN B 1 193 ? 9.469 -18.844 -10.469 1 97.88 193 ASN B O 1
ATOM 3898 N N . ASP B 1 194 ? 11.594 -19.375 -11.016 1 98 194 ASP B N 1
ATOM 3899 C CA . ASP B 1 194 ? 11.32 -20.797 -10.969 1 98 194 ASP B CA 1
ATOM 3900 C C . ASP B 1 194 ? 10.922 -21.234 -9.555 1 98 194 ASP B C 1
ATOM 3902 O O . ASP B 1 194 ? 10.008 -22.047 -9.391 1 98 194 ASP B O 1
ATOM 3906 N N . ILE B 1 195 ? 11.594 -20.734 -8.586 1 97.56 195 ILE B N 1
ATOM 3907 C CA . ILE B 1 195 ? 11.266 -21.031 -7.195 1 97.56 195 ILE B CA 1
ATOM 3908 C C . ILE B 1 195 ? 9.844 -20.562 -6.887 1 97.56 195 ILE B C 1
ATOM 3910 O O . ILE B 1 195 ? 9.062 -21.281 -6.262 1 97.56 195 ILE B O 1
ATOM 3914 N N . GLY B 1 196 ? 9.539 -19.359 -7.285 1 97.5 196 GLY B N 1
ATOM 3915 C CA . GLY B 1 196 ? 8.203 -18.812 -7.055 1 97.5 196 GLY B CA 1
ATOM 3916 C C . GLY B 1 196 ? 7.105 -19.625 -7.711 1 97.5 196 GLY B C 1
ATOM 3917 O O . GLY B 1 196 ? 6.047 -19.844 -7.117 1 97.5 196 GLY B O 1
ATOM 3918 N N . ILE B 1 197 ? 7.352 -20.031 -8.922 1 98.12 197 ILE B N 1
ATOM 3919 C CA . ILE B 1 197 ? 6.379 -20.859 -9.641 1 98.12 197 ILE B CA 1
ATOM 3920 C C . ILE B 1 197 ? 6.152 -22.172 -8.891 1 98.12 197 ILE B C 1
ATOM 3922 O O . ILE B 1 197 ? 5.008 -22.547 -8.641 1 98.12 197 ILE B O 1
ATOM 3926 N N . ALA B 1 198 ? 7.234 -22.844 -8.516 1 97.88 198 ALA B N 1
ATOM 3927 C CA . ALA B 1 198 ? 7.133 -24.109 -7.793 1 97.88 198 ALA B CA 1
ATOM 3928 C C . ALA B 1 198 ? 6.359 -23.938 -6.488 1 97.88 198 ALA B C 1
ATOM 3930 O O . ALA B 1 198 ? 5.488 -24.734 -6.16 1 97.88 198 ALA B O 1
ATOM 3931 N N . ALA B 1 199 ? 6.68 -22.875 -5.773 1 96.31 199 ALA B N 1
ATOM 3932 C CA . ALA B 1 199 ? 6.039 -22.609 -4.484 1 96.31 199 ALA B CA 1
ATOM 3933 C C . ALA B 1 199 ? 4.539 -22.406 -4.652 1 96.31 199 ALA B C 1
ATOM 3935 O O . ALA B 1 199 ? 3.744 -22.875 -3.834 1 96.31 199 ALA B O 1
ATOM 3936 N N . GLN B 1 200 ? 4.18 -21.656 -5.668 1 97 200 GLN B N 1
ATOM 3937 C CA . GLN B 1 200 ? 2.756 -21.406 -5.867 1 97 200 GLN B CA 1
ATOM 3938 C C . GLN B 1 200 ? 2.016 -22.688 -6.258 1 97 200 GLN B C 1
ATOM 3940 O O . GLN B 1 200 ? 0.882 -22.906 -5.832 1 97 200 GLN B O 1
ATOM 3945 N N . ILE B 1 201 ? 2.623 -23.5 -7.105 1 98.12 201 ILE B N 1
ATOM 3946 C CA . ILE B 1 201 ? 2.01 -24.766 -7.473 1 98.12 201 ILE B CA 1
ATOM 3947 C C . ILE B 1 201 ? 1.765 -25.594 -6.219 1 98.12 201 ILE B C 1
ATOM 3949 O O . ILE B 1 201 ? 0.674 -26.141 -6.031 1 98.12 201 ILE B O 1
ATOM 3953 N N . ASP B 1 202 ? 2.723 -25.688 -5.383 1 97.12 202 ASP B N 1
ATOM 3954 C CA . ASP B 1 202 ? 2.584 -26.438 -4.141 1 97.12 202 ASP B CA 1
ATOM 3955 C C . ASP B 1 202 ? 1.467 -25.859 -3.271 1 97.12 202 ASP B C 1
ATOM 3957 O O . ASP B 1 202 ? 0.678 -26.609 -2.691 1 97.12 202 ASP B O 1
ATOM 3961 N N . ASN B 1 203 ? 1.439 -24.578 -3.195 1 94.94 203 ASN B N 1
ATOM 3962 C CA . ASN B 1 203 ? 0.376 -23.938 -2.436 1 94.94 203 ASN B CA 1
ATOM 3963 C C . ASN B 1 203 ? -0.999 -24.25 -3.02 1 94.94 203 ASN B C 1
ATOM 3965 O O . ASN B 1 203 ? -1.971 -24.406 -2.279 1 94.94 203 ASN B O 1
ATOM 3969 N N . ASP B 1 204 ? -1.08 -24.234 -4.309 1 96.69 204 ASP B N 1
ATOM 3970 C CA . ASP B 1 204 ? -2.352 -24.531 -4.965 1 96.69 204 ASP B CA 1
ATOM 3971 C C . ASP B 1 204 ? -2.812 -25.953 -4.672 1 96.69 204 ASP B C 1
ATOM 3973 O O . ASP B 1 204 ? -4.008 -26.203 -4.492 1 96.69 204 ASP B O 1
ATOM 3977 N N . ILE B 1 205 ? -1.861 -26.859 -4.695 1 97.38 205 ILE B N 1
ATOM 3978 C CA . ILE B 1 205 ? -2.182 -28.234 -4.348 1 97.38 205 ILE B CA 1
ATOM 3979 C C . ILE B 1 205 ? -2.717 -28.297 -2.918 1 97.38 205 ILE B C 1
ATOM 3981 O O . ILE B 1 205 ? -3.768 -28.891 -2.664 1 97.38 205 ILE B O 1
ATOM 3985 N N . ASP B 1 206 ? -2.041 -27.641 -2.012 1 95.69 206 ASP B N 1
ATOM 3986 C CA . ASP B 1 206 ? -2.43 -27.625 -0.605 1 95.69 206 ASP B CA 1
ATOM 3987 C C . ASP B 1 206 ? -3.822 -27.031 -0.43 1 95.69 206 ASP B C 1
ATOM 3989 O O . ASP B 1 206 ? -4.613 -27.5 0.387 1 95.69 206 ASP B O 1
ATOM 3993 N N . ALA B 1 207 ? -4.098 -26 -1.2 1 94 207 ALA B N 1
ATOM 3994 C CA . ALA B 1 207 ? -5.375 -25.312 -1.099 1 94 207 ALA B CA 1
ATOM 3995 C C . ALA B 1 207 ? -6.535 -26.234 -1.468 1 94 207 ALA B C 1
ATOM 3997 O O . ALA B 1 207 ? -7.625 -26.125 -0.903 1 94 207 ALA B O 1
ATOM 3998 N N . LEU B 1 208 ? -6.316 -27.109 -2.371 1 95.25 208 LEU B N 1
ATOM 3999 C CA . LEU B 1 208 ? -7.367 -28.031 -2.811 1 95.25 208 LEU B CA 1
ATOM 4000 C C . LEU B 1 208 ? -7.684 -29.047 -1.729 1 95.25 208 LEU B C 1
ATOM 4002 O O . LEU B 1 208 ? -8.812 -29.531 -1.637 1 95.25 208 LEU B O 1
ATOM 4006 N N . TYR B 1 209 ? -6.711 -29.297 -0.874 1 93.81 209 TYR B N 1
ATOM 4007 C CA . TYR B 1 209 ? -6.941 -30.203 0.258 1 93.81 209 TYR B CA 1
ATOM 4008 C C . TYR B 1 209 ? -7.531 -29.438 1.44 1 93.81 209 TYR B C 1
ATOM 4010 O O . TYR B 1 209 ? -8.008 -30.047 2.402 1 93.81 209 TYR B O 1
ATOM 4018 N N . ARG B 1 210 ? -7.469 -28.125 1.365 1 92.12 210 ARG B N 1
ATOM 4019 C CA . ARG B 1 210 ? -8 -27.25 2.414 1 92.12 210 ARG B CA 1
ATOM 4020 C C . ARG B 1 210 ? -9.211 -26.469 1.92 1 92.12 210 ARG B C 1
ATOM 4022 O O . ARG B 1 210 ? -9.359 -25.281 2.223 1 92.12 210 ARG B O 1
ATOM 4029 N N . TRP B 1 211 ? -9.992 -27.25 1.339 1 87.94 211 TRP B N 1
ATOM 4030 C CA . TRP B 1 211 ? -11.164 -26.719 0.634 1 87.94 211 TRP B CA 1
ATOM 4031 C C . TRP B 1 211 ? -12.055 -25.922 1.575 1 87.94 211 TRP B C 1
ATOM 4033 O O . TRP B 1 211 ? -12.688 -24.953 1.162 1 87.94 211 TRP B O 1
ATOM 4043 N N . ASP B 1 212 ? -12.125 -26.125 2.809 1 89.38 212 ASP B N 1
ATOM 4044 C CA . ASP B 1 212 ? -13.008 -25.484 3.783 1 89.38 212 ASP B CA 1
ATOM 4045 C C . ASP B 1 212 ? -12.445 -24.141 4.227 1 89.38 212 ASP B C 1
ATOM 4047 O O . ASP B 1 212 ? -13.188 -23.281 4.715 1 89.38 212 ASP B O 1
ATOM 4051 N N . GLU B 1 213 ? -11.148 -23.938 4.012 1 90.31 213 GLU B N 1
ATOM 4052 C CA . GLU B 1 213 ? -10.469 -22.719 4.441 1 90.31 213 GLU B CA 1
ATOM 4053 C C . GLU B 1 213 ? -10.219 -21.781 3.264 1 90.31 213 GLU B C 1
ATOM 4055 O O . GLU B 1 213 ? -10.164 -20.562 3.436 1 90.31 213 GLU B O 1
ATOM 4060 N N . LYS B 1 214 ? -10.039 -22.422 2.107 1 91.19 214 LYS B N 1
ATOM 4061 C CA . LYS B 1 214 ? -9.656 -21.672 0.919 1 91.19 214 LYS B CA 1
ATOM 4062 C C . LYS B 1 214 ? -10.828 -21.562 -0.057 1 91.19 214 LYS B C 1
ATOM 4064 O O . LYS B 1 214 ? -11.539 -22.531 -0.293 1 91.19 214 LYS B O 1
ATOM 4069 N N . ASN B 1 215 ? -10.969 -20.422 -0.654 1 90.75 215 ASN B N 1
ATOM 4070 C CA . ASN B 1 215 ? -12.125 -20.172 -1.503 1 90.75 215 ASN B CA 1
ATOM 4071 C C . ASN B 1 215 ? -11.773 -20.266 -2.982 1 90.75 215 ASN B C 1
ATOM 4073 O O . ASN B 1 215 ? -12.5 -19.75 -3.834 1 90.75 215 ASN B O 1
ATOM 4077 N N . ASP B 1 216 ? -10.727 -20.906 -3.291 1 92.25 216 ASP B N 1
ATOM 4078 C CA . ASP B 1 216 ? -10.211 -20.938 -4.656 1 92.25 216 ASP B CA 1
ATOM 4079 C C . ASP B 1 216 ? -11.203 -21.625 -5.602 1 92.25 216 ASP B C 1
ATOM 4081 O O . ASP B 1 216 ? -11.461 -21.125 -6.699 1 92.25 216 ASP B O 1
ATOM 4085 N N . ILE B 1 217 ? -11.719 -22.719 -5.141 1 93.81 217 ILE B N 1
ATOM 4086 C CA . ILE B 1 217 ? -12.664 -23.438 -5.984 1 93.81 217 ILE B CA 1
ATOM 4087 C C . ILE B 1 217 ? -13.961 -22.625 -6.109 1 93.81 217 ILE B C 1
ATOM 4089 O O . ILE B 1 217 ? -14.516 -22.5 -7.199 1 93.81 217 ILE B O 1
ATOM 4093 N N . LYS B 1 218 ? -14.414 -22.109 -4.93 1 93.69 218 LYS B N 1
ATOM 4094 C CA . LYS B 1 218 ? -15.625 -21.297 -4.941 1 93.69 218 LYS B CA 1
ATOM 4095 C C . LYS B 1 218 ? -15.484 -20.125 -5.906 1 93.69 218 LYS B C 1
ATOM 4097 O O . LYS B 1 218 ? -16.422 -19.781 -6.625 1 93.69 218 LYS B O 1
ATOM 4102 N N . ALA B 1 219 ? -14.312 -19.578 -5.934 1 92.56 219 ALA B N 1
ATOM 4103 C CA . ALA B 1 219 ? -14.031 -18.422 -6.766 1 92.56 219 ALA B CA 1
ATOM 4104 C C . ALA B 1 219 ? -13.719 -18.828 -8.203 1 92.56 219 ALA B C 1
ATOM 4106 O O . ALA B 1 219 ? -13.461 -17.984 -9.055 1 92.56 219 ALA B O 1
ATOM 4107 N N . LYS B 1 220 ? -13.688 -20.172 -8.469 1 94.5 220 LYS B N 1
ATOM 4108 C CA . LYS B 1 220 ? -13.445 -20.75 -9.781 1 94.5 220 LYS B CA 1
ATOM 4109 C C . LYS B 1 220 ? -12.055 -20.406 -10.297 1 94.5 220 LYS B C 1
ATOM 4111 O O . LYS B 1 220 ? -11.875 -20.109 -11.484 1 94.5 220 LYS B O 1
ATOM 4116 N N . LYS B 1 221 ? -11.164 -20.297 -9.359 1 94.31 221 LYS B N 1
ATOM 4117 C CA . LYS B 1 221 ? -9.773 -20.156 -9.781 1 94.31 221 LYS B CA 1
ATOM 4118 C C . LYS B 1 221 ? -9.281 -21.406 -10.516 1 94.31 221 LYS B C 1
ATOM 4120 O O . LYS B 1 221 ? -9.594 -22.516 -10.117 1 94.31 221 LYS B O 1
ATOM 4125 N N . LYS B 1 222 ? -8.547 -21.172 -11.609 1 96.81 222 LYS B N 1
ATOM 4126 C CA . LYS B 1 222 ? -8.07 -22.297 -12.414 1 96.81 222 LYS B CA 1
ATOM 4127 C C . LYS B 1 222 ? -6.578 -22.531 -12.188 1 96.81 222 LYS B C 1
ATOM 4129 O O . LYS B 1 222 ? -5.754 -22.219 -13.047 1 96.81 222 LYS B O 1
ATOM 4134 N N . SER B 1 223 ? -6.32 -23.172 -11.016 1 97.12 223 SER B N 1
ATOM 4135 C CA . SER B 1 223 ? -4.953 -23.594 -10.727 1 97.12 223 SER B CA 1
ATOM 4136 C C . SER B 1 223 ? -4.52 -24.719 -11.648 1 97.12 223 SER B C 1
ATOM 4138 O O . SER B 1 223 ? -5.324 -25.25 -12.422 1 97.12 223 SER B O 1
ATOM 4140 N N . LEU B 1 224 ? -3.299 -25.109 -11.539 1 98.06 224 LEU B N 1
ATOM 4141 C CA . LEU B 1 224 ? -2.729 -26.094 -12.461 1 98.06 224 LEU B CA 1
ATOM 4142 C C . LEU B 1 224 ? -3.48 -27.406 -12.391 1 98.06 224 LEU B C 1
ATOM 4144 O O . LEU B 1 224 ? -3.875 -27.969 -13.422 1 98.06 224 LEU B O 1
ATOM 4148 N N . PRO B 1 225 ? -3.758 -27.953 -11.172 1 98 225 PRO B N 1
ATOM 4149 C CA . PRO B 1 225 ? -4.531 -29.188 -11.125 1 98 225 PRO B CA 1
ATOM 4150 C C . PRO B 1 225 ? -5.945 -29.016 -11.672 1 98 225 PRO B C 1
ATOM 4152 O O . PRO B 1 225 ? -6.488 -29.953 -12.281 1 98 225 PRO B O 1
ATOM 4155 N N . VAL B 1 226 ? -6.547 -27.906 -11.43 1 97.81 226 VAL B N 1
ATOM 4156 C CA . VAL B 1 226 ? -7.895 -27.641 -11.922 1 97.81 226 VAL B CA 1
ATOM 4157 C C . VAL B 1 226 ? -7.883 -27.562 -13.445 1 97.81 226 VAL B C 1
ATOM 4159 O O . VAL B 1 226 ? -8.75 -28.141 -14.109 1 97.81 226 VAL B O 1
ATOM 4162 N N . LEU B 1 227 ? -6.922 -26.844 -14.008 1 98.06 227 LEU B N 1
ATOM 4163 C CA . LEU B 1 227 ? -6.789 -26.766 -15.453 1 98.06 227 LEU B CA 1
ATOM 4164 C C . LEU B 1 227 ? -6.629 -28.141 -16.062 1 98.06 227 LEU B C 1
ATOM 4166 O O . LEU B 1 227 ? -7.184 -28.422 -17.125 1 98.06 227 LEU B O 1
ATOM 4170 N N . TYR B 1 228 ? -5.879 -28.984 -15.406 1 97.94 228 TYR B N 1
ATOM 4171 C CA . TYR B 1 228 ? -5.676 -30.359 -15.852 1 97.94 228 TYR B CA 1
ATOM 4172 C C . TYR B 1 228 ? -7.004 -31.094 -15.93 1 97.94 228 TYR B C 1
ATOM 4174 O O . TYR B 1 228 ? -7.273 -31.797 -16.922 1 97.94 228 TYR B O 1
ATOM 4182 N N . MET B 1 229 ? -7.852 -30.984 -14.922 1 98.06 229 MET B N 1
ATOM 4183 C CA . MET B 1 229 ? -9.148 -31.656 -14.867 1 98.06 229 MET B CA 1
ATOM 4184 C C . MET B 1 229 ? -10.078 -31.125 -15.953 1 98.06 229 MET B C 1
ATOM 4186 O O . MET B 1 229 ? -10.844 -31.875 -16.547 1 98.06 229 MET B O 1
ATOM 4190 N N . LEU B 1 230 ? -10.031 -29.828 -16.141 1 97.31 230 LEU B N 1
ATOM 4191 C CA . LEU B 1 230 ? -10.906 -29.188 -17.125 1 97.31 230 LEU B CA 1
ATOM 4192 C C . LEU B 1 230 ? -10.531 -29.609 -18.547 1 97.31 230 LEU B C 1
ATOM 4194 O O . LEU B 1 230 ? -11.375 -29.578 -19.438 1 97.31 230 LEU B O 1
ATOM 4198 N N . ALA B 1 231 ? -9.297 -29.984 -18.734 1 96.12 231 ALA B N 1
ATOM 4199 C CA . ALA B 1 231 ? -8.82 -30.391 -20.047 1 96.12 231 ALA B CA 1
ATOM 4200 C C . ALA B 1 231 ? -9.078 -31.859 -20.297 1 96.12 231 ALA B C 1
ATOM 4202 O O . ALA B 1 231 ? -8.922 -32.344 -21.422 1 96.12 231 ALA B O 1
ATOM 4203 N N . SER B 1 232 ? -9.555 -32.594 -19.266 1 94.19 232 SER B N 1
ATOM 4204 C CA . SER B 1 232 ? -9.805 -34 -19.375 1 94.19 232 SER B CA 1
ATOM 4205 C C . SER B 1 232 ? -10.859 -34.312 -20.422 1 94.19 232 SER B C 1
ATOM 4207 O O . SER B 1 232 ? -11.781 -33.531 -20.625 1 94.19 232 SER B O 1
ATOM 4209 N N . LYS B 1 233 ? -10.727 -35.469 -21.016 1 92.12 233 LYS B N 1
ATOM 4210 C CA . LYS B 1 233 ? -11.734 -35.938 -21.969 1 92.12 233 LYS B CA 1
ATOM 4211 C C . LYS B 1 233 ? -12.945 -36.531 -21.25 1 92.12 233 LYS B C 1
ATOM 4213 O O . LYS B 1 233 ? -14.031 -36.625 -21.812 1 92.12 233 LYS B O 1
ATOM 4218 N N . ARG B 1 234 ? -12.711 -36.938 -20.078 1 92.88 234 ARG B N 1
ATOM 4219 C CA . ARG B 1 234 ? -13.781 -37.5 -19.266 1 92.88 234 ARG B CA 1
ATOM 4220 C C . ARG B 1 234 ? -14.547 -36.406 -18.516 1 92.88 234 ARG B C 1
ATOM 4222 O O . ARG B 1 234 ? -13.953 -35.406 -18.094 1 92.88 234 ARG B O 1
ATOM 4229 N N . ASP B 1 235 ? -15.805 -36.656 -18.422 1 94.25 235 ASP B N 1
ATOM 4230 C CA . ASP B 1 235 ? -16.594 -35.719 -17.594 1 94.25 235 ASP B CA 1
ATOM 4231 C C . ASP B 1 235 ? -16.25 -35.906 -16.109 1 94.25 235 ASP B C 1
ATOM 4233 O O . ASP B 1 235 ? -15.898 -37 -15.68 1 94.25 235 ASP B O 1
ATOM 4237 N N . ASN B 1 236 ? -16.297 -34.875 -15.398 1 97.31 236 ASN B N 1
ATOM 4238 C CA . ASN B 1 236 ? -16.062 -34.875 -13.961 1 97.31 236 ASN B CA 1
ATOM 4239 C C . ASN B 1 236 ? -16.797 -33.719 -13.273 1 97.31 236 ASN B C 1
ATOM 4241 O O . ASN B 1 236 ? -17.344 -32.844 -13.938 1 97.31 236 ASN B O 1
ATOM 4245 N N . LEU B 1 237 ? -16.75 -33.656 -11.992 1 97.81 237 LEU B N 1
ATOM 4246 C CA . LEU B 1 237 ? -17.547 -32.719 -11.211 1 97.81 237 LEU B CA 1
ATOM 4247 C C . LEU B 1 237 ? -17.031 -31.297 -11.383 1 97.81 237 LEU B C 1
ATOM 4249 O O . LEU B 1 237 ? -17.812 -30.344 -11.359 1 97.81 237 LEU B O 1
ATOM 4253 N N . LEU B 1 238 ? -15.75 -31.109 -11.531 1 97.94 238 LEU B N 1
ATOM 4254 C CA . LEU B 1 238 ? -15.203 -29.781 -11.727 1 97.94 238 LEU B CA 1
ATOM 4255 C C . LEU B 1 238 ? -15.656 -29.188 -13.062 1 97.94 238 LEU B C 1
ATOM 4257 O O . LEU B 1 238 ? -16 -28 -13.141 1 97.94 238 LEU B O 1
ATOM 4261 N N . LYS B 1 239 ? -15.648 -30.016 -14.055 1 97.62 239 LYS B N 1
ATOM 4262 C CA . LYS B 1 239 ? -16.141 -29.562 -15.359 1 97.62 239 LYS B CA 1
ATOM 4263 C C . LYS B 1 239 ? -17.594 -29.125 -15.273 1 97.62 239 LYS B C 1
ATOM 4265 O O . LYS B 1 239 ? -17.969 -28.109 -15.844 1 97.62 239 LYS B O 1
ATOM 4270 N N . GLN B 1 240 ? -18.359 -29.875 -14.562 1 97.69 240 GLN B N 1
ATOM 4271 C CA . GLN B 1 240 ? -19.766 -29.547 -14.398 1 97.69 240 GLN B CA 1
ATOM 4272 C C . GLN B 1 240 ? -19.953 -28.234 -13.656 1 97.69 240 GLN B C 1
ATOM 4274 O O . GLN B 1 240 ? -20.812 -27.422 -14.016 1 97.69 240 GLN B O 1
ATOM 4279 N N . TYR B 1 241 ? -19.156 -28.047 -12.672 1 98.06 241 TYR B N 1
ATOM 4280 C CA . TYR B 1 241 ? -19.219 -26.828 -11.883 1 98.06 241 TYR B CA 1
ATOM 4281 C C . TYR B 1 241 ? -18.781 -25.625 -12.703 1 98.06 241 TYR B C 1
ATOM 4283 O O . TYR B 1 241 ? -19.469 -24.594 -12.742 1 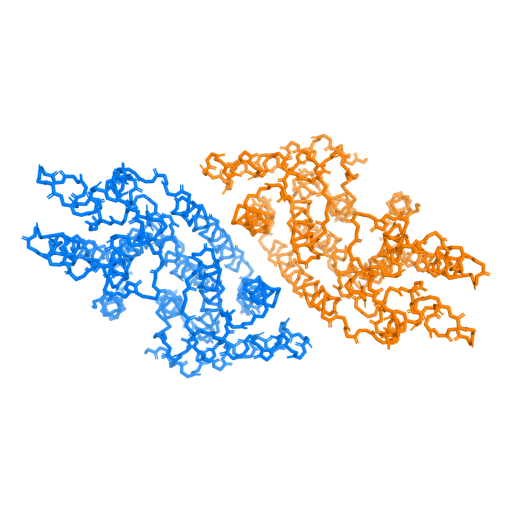98.06 241 TYR B O 1
ATOM 4291 N N . PHE B 1 242 ? -17.641 -25.75 -13.422 1 96.5 242 PHE B N 1
ATOM 4292 C CA . PHE B 1 242 ? -17.078 -24.625 -14.172 1 96.5 242 PHE B CA 1
ATOM 4293 C C . PHE B 1 242 ? -17.922 -24.312 -15.398 1 96.5 242 PHE B C 1
ATOM 4295 O O . PHE B 1 242 ? -17.875 -23.203 -15.93 1 96.5 242 PHE B O 1
ATOM 4302 N N . SER B 1 243 ? -18.766 -25.25 -15.805 1 96.06 243 SER B N 1
ATOM 4303 C CA . SER B 1 243 ? -19.688 -25.016 -16.906 1 96.06 243 SER B CA 1
ATOM 4304 C C . SER B 1 243 ? -21.078 -24.625 -16.391 1 96.06 243 SER B C 1
ATOM 4306 O O . SER B 1 243 ? -22.031 -24.547 -17.172 1 96.06 243 SER B O 1
ATOM 4308 N N . ASN B 1 244 ? -21.234 -24.5 -15.109 1 96.5 244 ASN B N 1
ATOM 4309 C CA . ASN B 1 244 ? -22.438 -24.031 -14.422 1 96.5 244 ASN B CA 1
ATOM 4310 C C . ASN B 1 244 ? -23.562 -25.047 -14.492 1 96.5 244 ASN B C 1
ATOM 4312 O O . ASN B 1 244 ? -24.734 -24.672 -14.445 1 96.5 244 ASN B O 1
ATOM 4316 N N . HIS B 1 245 ? -23.203 -26.25 -14.758 1 97.12 245 HIS B N 1
ATOM 4317 C CA . HIS B 1 245 ? -24.219 -27.312 -14.711 1 97.12 245 HIS B CA 1
ATOM 4318 C C . HIS B 1 245 ? -24.625 -27.609 -13.273 1 97.12 245 HIS B C 1
ATOM 4320 O O . HIS B 1 245 ? -25.75 -28.062 -13.031 1 97.12 245 HIS B O 1
ATOM 4326 N N . ILE B 1 246 ? -23.734 -27.453 -12.344 1 97.31 246 ILE B N 1
ATOM 4327 C CA . ILE B 1 246 ? -24.031 -27.547 -10.914 1 97.31 246 ILE B CA 1
ATOM 4328 C C . ILE B 1 246 ? -23.516 -26.297 -10.195 1 97.31 246 ILE B C 1
ATOM 4330 O O . ILE B 1 246 ? -22.625 -25.609 -10.695 1 97.31 246 ILE B O 1
ATOM 4334 N N . ASP B 1 247 ? -24.094 -26 -9.094 1 97.31 247 ASP B N 1
ATOM 4335 C CA . ASP B 1 247 ? -23.625 -24.828 -8.352 1 97.31 247 ASP B CA 1
ATOM 4336 C C . ASP B 1 247 ? -22.609 -25.234 -7.277 1 97.31 247 ASP B C 1
ATOM 4338 O O . ASP B 1 247 ? -22.266 -26.406 -7.148 1 97.31 247 ASP B O 1
ATOM 4342 N N . TYR B 1 248 ? -22.094 -24.25 -6.68 1 96.5 248 TYR B N 1
ATOM 4343 C CA . TYR B 1 248 ? -21.031 -24.5 -5.719 1 96.5 248 TYR B CA 1
ATOM 4344 C C . TYR B 1 248 ? -21.516 -25.406 -4.586 1 96.5 248 TYR B C 1
ATOM 4346 O O . TYR B 1 248 ? -20.766 -26.25 -4.094 1 96.5 248 TYR B O 1
ATOM 4354 N N . ASN B 1 249 ? -22.703 -25.172 -4.082 1 96.94 249 ASN B N 1
ATOM 4355 C CA . ASN B 1 249 ? -23.234 -25.984 -2.994 1 96.94 249 ASN B CA 1
ATOM 4356 C C . ASN B 1 249 ? -23.297 -27.453 -3.373 1 96.94 249 ASN B C 1
ATOM 4358 O O . ASN B 1 249 ? -22.984 -28.328 -2.557 1 96.94 249 ASN B O 1
ATOM 4362 N N . GLU B 1 250 ? -23.688 -27.719 -4.602 1 97.44 250 GLU B N 1
ATOM 4363 C CA . GLU B 1 250 ? -23.734 -29.078 -5.109 1 97.44 250 GLU B CA 1
ATOM 4364 C C . GLU B 1 250 ? -22.328 -29.688 -5.211 1 97.44 250 GLU B C 1
ATOM 4366 O O . GLU B 1 250 ? -22.125 -30.844 -4.863 1 97.44 250 GLU B O 1
ATOM 4371 N N . LEU B 1 251 ? -21.453 -28.922 -5.699 1 97.56 251 LEU B N 1
ATOM 4372 C CA . LEU B 1 251 ? -20.062 -29.391 -5.805 1 97.56 251 LEU B CA 1
ATOM 4373 C C . LEU B 1 251 ? -19.484 -29.672 -4.422 1 97.56 251 LEU B C 1
ATOM 4375 O O . LEU B 1 251 ? -18.859 -30.719 -4.215 1 97.56 251 LEU B O 1
ATOM 4379 N N . TYR B 1 252 ? -19.703 -28.719 -3.52 1 96.38 252 TYR B N 1
ATOM 4380 C CA . TYR B 1 252 ? -19.141 -28.812 -2.174 1 96.38 252 TYR B CA 1
ATOM 4381 C C . TYR B 1 252 ? -19.656 -30.062 -1.462 1 96.38 252 TYR B C 1
ATOM 4383 O O . TYR B 1 252 ? -18.922 -30.703 -0.708 1 96.38 252 TYR B O 1
ATOM 4391 N N . ALA B 1 253 ? -20.891 -30.375 -1.725 1 96.81 253 ALA B N 1
ATOM 4392 C CA . ALA B 1 253 ? -21.484 -31.562 -1.134 1 96.81 253 ALA B CA 1
ATOM 4393 C C . ALA B 1 253 ? -20.75 -32.812 -1.585 1 96.81 253 ALA B C 1
ATOM 4395 O O . ALA B 1 253 ? -20.781 -33.844 -0.897 1 96.81 253 ALA B O 1
ATOM 4396 N N . GLN B 1 254 ? -20.062 -32.75 -2.695 1 97.44 254 GLN B N 1
ATOM 4397 C CA . GLN B 1 254 ? -19.328 -33.875 -3.254 1 97.44 254 GLN B CA 1
ATOM 4398 C C . GLN B 1 254 ? -17.828 -33.625 -3.254 1 97.44 254 GLN B C 1
ATOM 4400 O O . GLN B 1 254 ? -17.109 -34.125 -4.121 1 97.44 254 GLN B O 1
ATOM 4405 N N . LYS B 1 255 ? -17.375 -32.875 -2.359 1 96.5 255 LYS B N 1
ATOM 4406 C CA . LYS B 1 255 ? -15.969 -32.438 -2.35 1 96.5 255 LYS B CA 1
ATOM 4407 C C . LYS B 1 255 ? -15.031 -33.656 -2.301 1 96.5 255 LYS B C 1
ATOM 4409 O O . LYS B 1 255 ? -13.984 -33.656 -2.957 1 96.5 255 LYS B O 1
ATOM 4414 N N . GLU B 1 256 ? -15.367 -34.688 -1.535 1 96.38 256 GLU B N 1
ATOM 4415 C CA . GLU B 1 256 ? -14.516 -35.875 -1.446 1 96.38 256 GLU B CA 1
ATOM 4416 C C . GLU B 1 256 ? -14.414 -36.594 -2.793 1 96.38 256 GLU B C 1
ATOM 4418 O O . GLU B 1 256 ? -13.344 -37.062 -3.168 1 96.38 256 GLU B O 1
ATOM 4423 N N . LYS B 1 257 ? -15.547 -36.656 -3.451 1 97.69 257 LYS B N 1
ATOM 4424 C CA . LYS B 1 257 ? -15.562 -37.25 -4.777 1 97.69 257 LYS B CA 1
ATOM 4425 C C . LYS B 1 257 ? -14.727 -36.438 -5.766 1 97.69 257 LYS B C 1
ATOM 4427 O O . LYS B 1 257 ? -14.07 -37.031 -6.641 1 97.69 257 LYS B O 1
ATOM 4432 N N . VAL B 1 258 ? -14.797 -35.188 -5.668 1 97.81 258 VAL B N 1
ATOM 4433 C CA . VAL B 1 258 ? -13.992 -34.312 -6.52 1 97.81 258 VAL B CA 1
ATOM 4434 C C . VAL B 1 258 ? -12.508 -34.625 -6.324 1 97.81 258 VAL B C 1
ATOM 4436 O O . VAL B 1 258 ? -11.773 -34.812 -7.297 1 97.81 258 VAL B O 1
ATOM 4439 N N . ILE B 1 259 ? -12.07 -34.719 -5.074 1 97.06 259 ILE B N 1
ATOM 4440 C CA . ILE B 1 259 ? -10.672 -34.969 -4.742 1 97.06 259 ILE B CA 1
ATOM 4441 C C . ILE B 1 259 ? -10.273 -36.344 -5.277 1 97.06 259 ILE B C 1
ATOM 4443 O O . ILE B 1 259 ? -9.188 -36.5 -5.836 1 97.06 259 ILE B O 1
ATOM 4447 N N . GLN B 1 260 ? -11.148 -37.281 -5.109 1 97.31 260 GLN B N 1
ATOM 4448 C CA . GLN B 1 260 ? -10.891 -38.625 -5.602 1 97.31 260 GLN B CA 1
ATOM 4449 C C . GLN B 1 260 ? -10.719 -38.625 -7.117 1 97.31 260 GLN B C 1
ATOM 4451 O O . GLN B 1 260 ? -9.82 -39.281 -7.645 1 97.31 260 GLN B O 1
ATOM 4456 N N . GLN B 1 261 ? -11.625 -37.938 -7.789 1 97.75 261 GLN B N 1
ATOM 4457 C CA . GLN B 1 261 ? -11.523 -37.844 -9.242 1 97.75 261 GLN B CA 1
ATOM 4458 C C . GLN B 1 261 ? -10.195 -37.219 -9.656 1 97.75 261 GLN B C 1
ATOM 4460 O O . GLN B 1 261 ? -9.562 -37.656 -10.609 1 97.75 261 GLN B O 1
ATOM 4465 N N . MET B 1 262 ? -9.773 -36.219 -8.961 1 97.5 262 MET B N 1
ATOM 4466 C CA . MET B 1 262 ? -8.531 -35.5 -9.273 1 97.5 262 MET B CA 1
ATOM 4467 C C . MET B 1 262 ? -7.324 -36.406 -9.039 1 97.5 262 MET B C 1
ATOM 4469 O O . MET B 1 262 ? -6.375 -36.406 -9.828 1 97.5 262 MET B O 1
ATOM 4473 N N . GLU B 1 263 ? -7.34 -37.219 -8.016 1 97.19 263 GLU B N 1
ATOM 4474 C CA . GLU B 1 263 ? -6.27 -38.156 -7.727 1 97.19 263 GLU B CA 1
ATOM 4475 C C . GLU B 1 263 ? -6.211 -39.25 -8.781 1 97.19 263 GLU B C 1
ATOM 4477 O O . GLU B 1 263 ? -5.141 -39.562 -9.305 1 97.19 263 GLU B O 1
ATOM 4482 N N . GLN B 1 264 ? -7.398 -39.781 -9.055 1 96.94 264 GLN B N 1
ATOM 4483 C CA . GLN B 1 264 ? -7.484 -40.906 -9.984 1 96.94 264 GLN B CA 1
ATOM 4484 C C . GLN B 1 264 ? -7.051 -40.5 -11.391 1 96.94 264 GLN B C 1
ATOM 4486 O O . GLN B 1 264 ? -6.418 -41.281 -12.102 1 96.94 264 GLN B O 1
ATOM 4491 N N . GLU B 1 265 ? -7.379 -39.281 -11.711 1 97.06 265 GLU B N 1
ATOM 4492 C CA . GLU B 1 265 ? -7.059 -38.812 -13.055 1 97.06 265 GLU B CA 1
ATOM 4493 C C . GLU B 1 265 ? -5.633 -38.281 -13.133 1 97.06 265 GLU B C 1
ATOM 4495 O O . GLU B 1 265 ? -5.133 -38 -14.219 1 97.06 265 GLU B O 1
ATOM 4500 N N . GLY B 1 266 ? -4.98 -38.062 -11.977 1 97.25 266 GLY B N 1
ATOM 4501 C CA . GLY B 1 266 ? -3.57 -37.719 -11.945 1 97.25 266 GLY B CA 1
ATOM 4502 C C . GLY B 1 266 ? -3.328 -36.219 -11.883 1 97.25 266 GLY B C 1
ATOM 4503 O O . GLY B 1 266 ? -2.225 -35.75 -12.18 1 97.25 266 GLY B O 1
ATOM 4504 N N . ALA B 1 267 ? -4.371 -35.469 -11.586 1 97.94 267 ALA B N 1
ATOM 4505 C CA . ALA B 1 267 ? -4.25 -34 -11.57 1 97.94 267 ALA B CA 1
ATOM 4506 C C . ALA B 1 267 ? -3.227 -33.562 -10.531 1 97.94 267 ALA B C 1
ATOM 4508 O O . ALA B 1 267 ? -2.389 -32.688 -10.805 1 97.94 267 ALA B O 1
ATOM 4509 N N . PHE B 1 268 ? -3.24 -34.125 -9.336 1 97.94 268 PHE B N 1
ATOM 4510 C CA . PHE B 1 268 ? -2.312 -33.781 -8.273 1 97.94 268 PHE B CA 1
ATOM 4511 C C . PHE B 1 268 ? -0.898 -34.219 -8.609 1 97.94 268 PHE B C 1
ATOM 4513 O O . PHE B 1 268 ? 0.07 -33.5 -8.352 1 97.94 268 PHE B O 1
ATOM 4520 N N . TYR B 1 269 ? -0.82 -35.375 -9.164 1 98.06 269 TYR B N 1
ATOM 4521 C CA . TYR B 1 269 ? 0.486 -35.906 -9.555 1 98.06 269 TYR B CA 1
ATOM 4522 C C . TYR B 1 269 ? 1.135 -35 -10.609 1 98.06 269 TYR B C 1
ATOM 4524 O O . TYR B 1 269 ? 2.318 -34.688 -10.516 1 98.06 269 TYR B O 1
ATOM 4532 N N . TYR B 1 270 ? 0.353 -34.656 -11.586 1 98.19 270 TYR B N 1
ATOM 4533 C CA . TYR B 1 270 ? 0.854 -33.781 -12.633 1 98.19 270 TYR B CA 1
ATOM 4534 C C . TYR B 1 270 ? 1.387 -32.5 -12.047 1 98.19 270 TYR B C 1
ATOM 4536 O O . TYR B 1 270 ? 2.496 -32.062 -12.375 1 98.19 270 TYR B O 1
ATOM 4544 N N . ALA B 1 271 ? 0.606 -31.844 -11.195 1 98.44 271 ALA B N 1
ATOM 4545 C CA . ALA B 1 271 ? 1.009 -30.578 -10.578 1 98.44 271 ALA B CA 1
ATOM 4546 C C . ALA B 1 271 ? 2.281 -30.75 -9.758 1 98.44 271 ALA B C 1
ATOM 4548 O O . ALA B 1 271 ? 3.166 -29.891 -9.781 1 98.44 271 ALA B O 1
ATOM 4549 N N . LYS B 1 272 ? 2.396 -31.859 -9.047 1 98.25 272 LYS B N 1
ATOM 4550 C CA . LYS B 1 272 ? 3.582 -32.125 -8.242 1 98.25 272 LYS B CA 1
ATOM 4551 C C . LYS B 1 272 ? 4.82 -32.281 -9.117 1 98.25 272 LYS B C 1
ATOM 4553 O O . LYS B 1 272 ? 5.898 -31.797 -8.766 1 98.25 272 LYS B O 1
ATOM 4558 N N . VAL B 1 273 ? 4.652 -33 -10.172 1 98.5 273 VAL B N 1
ATOM 4559 C CA . VAL B 1 273 ? 5.754 -33.188 -11.109 1 98.5 273 VAL B CA 1
ATOM 4560 C C . VAL B 1 273 ? 6.184 -31.828 -11.68 1 98.5 273 VAL B C 1
ATOM 4562 O O . VAL B 1 273 ? 7.379 -31.547 -11.797 1 98.5 273 VAL B O 1
ATOM 4565 N N . MET B 1 274 ? 5.199 -31.016 -12.055 1 98.38 274 MET B N 1
ATOM 4566 C CA . MET B 1 274 ? 5.504 -29.688 -12.578 1 98.38 274 MET B CA 1
ATOM 4567 C C . MET B 1 274 ? 6.266 -28.859 -11.547 1 98.38 274 MET B C 1
ATOM 4569 O O . MET B 1 274 ? 7.246 -28.188 -11.883 1 98.38 274 MET B O 1
ATOM 4573 N N . SER B 1 275 ? 5.789 -28.859 -10.289 1 98.19 275 SER B N 1
ATOM 4574 C CA . SER B 1 275 ? 6.5 -28.172 -9.219 1 98.19 275 SER B CA 1
ATOM 4575 C C . SER B 1 275 ? 7.949 -28.641 -9.133 1 98.19 275 SER B C 1
ATOM 4577 O O . SER B 1 275 ? 8.859 -27.812 -9.016 1 98.19 275 SER B O 1
ATOM 4579 N N . HIS B 1 276 ? 8.18 -29.969 -9.242 1 98.06 276 HIS B N 1
ATOM 4580 C CA . HIS B 1 276 ? 9.523 -30.547 -9.164 1 98.06 276 HIS B CA 1
ATOM 4581 C C . HIS B 1 276 ? 10.383 -30.094 -10.344 1 98.06 276 HIS B C 1
ATOM 4583 O O . HIS B 1 276 ? 11.586 -29.875 -10.188 1 98.06 276 HIS B O 1
ATOM 4589 N N . ILE B 1 277 ? 9.781 -30.047 -11.477 1 98.31 277 ILE B N 1
ATOM 4590 C CA . ILE B 1 277 ? 10.5 -29.594 -12.664 1 98.31 277 ILE B CA 1
ATOM 4591 C C . ILE B 1 277 ? 11.016 -28.172 -12.453 1 98.31 277 ILE B C 1
ATOM 4593 O O . ILE B 1 277 ? 12.18 -27.891 -12.727 1 98.31 277 ILE B O 1
ATOM 4597 N N . TYR B 1 278 ? 10.172 -27.281 -11.969 1 98.06 278 TYR B N 1
ATOM 4598 C CA . TYR B 1 278 ? 10.586 -25.906 -11.734 1 98.06 278 TYR B CA 1
ATOM 4599 C C . TYR B 1 278 ? 11.625 -25.828 -10.625 1 98.06 278 TYR B C 1
ATOM 4601 O O . TYR B 1 278 ? 12.531 -24.984 -10.68 1 98.06 278 TYR B O 1
ATOM 4609 N N . LYS B 1 279 ? 11.531 -26.656 -9.594 1 97.75 279 LYS B N 1
ATOM 4610 C CA . LYS B 1 279 ? 12.555 -26.719 -8.555 1 97.75 279 LYS B CA 1
ATOM 4611 C C . LYS B 1 279 ? 13.906 -27.125 -9.141 1 97.75 279 LYS B C 1
ATOM 4613 O O . LYS B 1 279 ? 14.938 -26.531 -8.812 1 97.75 279 LYS B O 1
ATOM 4618 N N . GLU B 1 280 ? 13.859 -28.141 -10 1 97.56 280 GLU B N 1
ATOM 4619 C CA . GLU B 1 280 ? 15.094 -28.609 -10.625 1 97.56 280 GLU B CA 1
ATOM 4620 C C . GLU B 1 280 ? 15.711 -27.531 -11.508 1 97.56 280 GLU B C 1
ATOM 4622 O O . GLU B 1 280 ? 16.938 -27.375 -11.547 1 97.56 280 GLU B O 1
ATOM 4627 N N . LYS B 1 281 ? 14.867 -26.859 -12.266 1 97.56 281 LYS B N 1
ATOM 4628 C CA . LYS B 1 281 ? 15.352 -25.75 -13.07 1 97.56 281 LYS B CA 1
ATOM 4629 C C . LYS B 1 281 ? 16.047 -24.703 -12.195 1 97.56 281 LYS B C 1
ATOM 4631 O O . LYS B 1 281 ? 17.109 -24.188 -12.555 1 97.56 281 LYS B O 1
ATOM 4636 N N . ALA B 1 282 ? 15.391 -24.359 -11.078 1 97.56 282 ALA B N 1
ATOM 4637 C CA . ALA B 1 282 ? 15.969 -23.391 -10.156 1 97.56 282 ALA B CA 1
ATOM 4638 C C . ALA B 1 282 ? 17.328 -23.859 -9.648 1 97.56 282 ALA B C 1
ATOM 4640 O O . ALA B 1 282 ? 18.281 -23.078 -9.57 1 97.56 282 ALA B O 1
ATOM 4641 N N . LEU B 1 283 ? 17.453 -25.172 -9.273 1 96.75 283 LEU B N 1
ATOM 4642 C CA . LEU B 1 283 ? 18.703 -25.75 -8.758 1 96.75 283 LEU B CA 1
ATOM 4643 C C . LEU B 1 283 ? 19.812 -25.656 -9.797 1 96.75 283 LEU B C 1
ATOM 4645 O O . LEU B 1 283 ? 20.953 -25.312 -9.461 1 96.75 283 LEU B O 1
ATOM 4649 N N . GLN B 1 284 ? 19.484 -25.922 -11.031 1 96.62 284 GLN B N 1
ATOM 4650 C CA . GLN B 1 284 ? 20.453 -25.828 -12.109 1 96.62 284 GLN B CA 1
ATOM 4651 C C . GLN B 1 284 ? 20.938 -24.406 -12.312 1 96.62 284 GLN B C 1
ATOM 4653 O O . GLN B 1 284 ? 22.125 -24.172 -12.547 1 96.62 284 GLN B O 1
ATOM 4658 N N . GLU B 1 285 ? 20.016 -23.469 -12.25 1 96.06 285 GLU B N 1
ATOM 4659 C CA . GLU B 1 285 ? 20.375 -22.062 -12.414 1 96.06 285 GLU B CA 1
ATOM 4660 C C . GLU B 1 285 ? 21.266 -21.578 -11.266 1 96.06 285 GLU B C 1
ATOM 4662 O O . GLU B 1 285 ? 22.156 -20.766 -11.469 1 96.06 285 GLU B O 1
ATOM 4667 N N . ILE B 1 286 ? 20.969 -21.984 -10.031 1 95.75 286 ILE B N 1
ATOM 4668 C CA . ILE B 1 286 ? 21.734 -21.594 -8.852 1 95.75 286 ILE B CA 1
ATOM 4669 C C . ILE B 1 286 ? 23.188 -22.031 -9.016 1 95.75 286 ILE B C 1
ATOM 4671 O O . ILE B 1 286 ? 24.094 -21.312 -8.602 1 95.75 286 ILE B O 1
ATOM 4675 N N . GLU B 1 287 ? 23.406 -23.188 -9.672 1 94.88 287 GLU B N 1
ATOM 4676 C CA . GLU B 1 287 ? 24.75 -23.719 -9.883 1 94.88 287 GLU B CA 1
ATOM 4677 C C . GLU B 1 287 ? 25.594 -22.766 -10.727 1 94.88 287 GLU B C 1
ATOM 4679 O O . GLU B 1 287 ? 26.812 -22.781 -10.664 1 94.88 287 GLU B O 1
ATOM 4684 N N . LYS B 1 288 ? 24.938 -21.922 -11.492 1 93.88 288 LYS B N 1
ATOM 4685 C CA . LYS B 1 288 ? 25.625 -21.016 -12.391 1 93.88 288 LYS B CA 1
ATOM 4686 C C . LYS B 1 288 ? 26.109 -19.766 -11.656 1 93.88 288 LYS B C 1
ATOM 4688 O O . LYS B 1 288 ? 26.906 -18.984 -12.18 1 93.88 288 LYS B O 1
ATOM 4693 N N . LEU B 1 289 ? 25.594 -19.562 -10.445 1 91.88 289 LEU B N 1
ATOM 4694 C CA . LEU B 1 289 ? 26.031 -18.406 -9.656 1 91.88 289 LEU B CA 1
ATOM 4695 C C . LEU B 1 289 ? 27.516 -18.469 -9.359 1 91.88 289 LEU B C 1
ATOM 4697 O O . LEU B 1 289 ? 28.047 -19.531 -9.008 1 91.88 289 LEU B O 1
ATOM 4701 N N . ASP B 1 290 ? 28.234 -17.375 -9.57 1 89 290 ASP B N 1
ATOM 4702 C CA . ASP B 1 290 ? 29.672 -17.328 -9.305 1 89 290 ASP B CA 1
ATOM 4703 C C . ASP B 1 290 ? 29.953 -16.938 -7.855 1 89 290 ASP B C 1
ATOM 4705 O O . ASP B 1 290 ? 30.484 -15.852 -7.59 1 89 290 ASP B O 1
ATOM 4709 N N . VAL B 1 291 ? 29.625 -17.719 -6.949 1 90.69 291 VAL B N 1
ATOM 4710 C CA . VAL B 1 291 ? 29.828 -17.516 -5.52 1 90.69 291 VAL B CA 1
ATOM 4711 C C . VAL B 1 291 ? 30.328 -18.812 -4.875 1 90.69 291 VAL B C 1
ATOM 4713 O O . VAL B 1 291 ? 30.422 -19.844 -5.543 1 90.69 291 VAL B O 1
ATOM 4716 N N . ASP B 1 292 ? 30.734 -18.688 -3.635 1 90.56 292 ASP B N 1
ATOM 4717 C CA . ASP B 1 292 ? 31.203 -19.859 -2.889 1 90.56 292 ASP B CA 1
ATOM 4718 C C . ASP B 1 292 ? 30.125 -20.938 -2.83 1 90.56 292 ASP B C 1
ATOM 4720 O O . ASP B 1 292 ? 28.938 -20.641 -2.664 1 90.56 292 ASP B O 1
ATOM 4724 N N . ASP B 1 293 ? 30.5 -22.203 -2.867 1 91.75 293 ASP B N 1
ATOM 4725 C CA . ASP B 1 293 ? 29.594 -23.344 -2.904 1 91.75 293 ASP B CA 1
ATOM 4726 C C . ASP B 1 293 ? 28.766 -23.438 -1.629 1 91.75 293 ASP B C 1
ATOM 4728 O O . ASP B 1 293 ? 27.656 -23.953 -1.643 1 91.75 293 ASP B O 1
ATOM 4732 N N . ARG B 1 294 ? 29.375 -22.969 -0.618 1 90.19 294 ARG B N 1
ATOM 4733 C CA . ARG B 1 294 ? 28.625 -23 0.635 1 90.19 294 ARG B CA 1
ATOM 4734 C C . ARG B 1 294 ? 27.312 -22.234 0.512 1 90.19 294 ARG B C 1
ATOM 4736 O O . ARG B 1 294 ? 26.297 -22.641 1.069 1 90.19 294 ARG B O 1
ATOM 4743 N N . TYR B 1 295 ? 27.328 -21.125 -0.193 1 88.56 295 TYR B N 1
ATOM 4744 C CA . TYR B 1 295 ? 26.125 -20.328 -0.37 1 88.56 295 TYR B CA 1
ATOM 4745 C C . TYR B 1 295 ? 25.156 -21 -1.322 1 88.56 295 TYR B C 1
ATOM 4747 O O . TYR B 1 295 ? 23.938 -20.938 -1.124 1 88.56 295 TYR B O 1
ATOM 4755 N N . LYS B 1 296 ? 25.672 -21.656 -2.307 1 92.5 296 LYS B N 1
ATOM 4756 C CA . LYS B 1 296 ? 24.812 -22.406 -3.221 1 92.5 296 LYS B CA 1
ATOM 4757 C C . LYS B 1 296 ? 24.078 -23.516 -2.49 1 92.5 296 LYS B C 1
ATOM 4759 O O . LYS B 1 296 ? 22.891 -23.766 -2.734 1 92.5 296 LYS B O 1
ATOM 4764 N N . SER B 1 297 ? 24.75 -24.188 -1.601 1 92 297 SER B N 1
ATOM 4765 C CA . SER B 1 297 ? 24.156 -25.266 -0.819 1 92 297 SER B CA 1
ATOM 4766 C C . SER B 1 297 ? 23.031 -24.75 0.063 1 92 297 SER B C 1
ATOM 4768 O O . SER B 1 297 ? 21.984 -25.406 0.194 1 92 297 SER B O 1
ATOM 4770 N N . VAL B 1 298 ? 23.234 -23.672 0.631 1 87.94 298 VAL B N 1
ATOM 4771 C CA . VAL B 1 298 ? 22.203 -23.094 1.49 1 87.94 298 VAL B CA 1
ATOM 4772 C C . VAL B 1 298 ? 20.984 -22.719 0.658 1 87.94 298 VAL B C 1
ATOM 4774 O O . VAL B 1 298 ? 19.844 -23 1.057 1 87.94 298 VAL B O 1
ATOM 4777 N N . LEU B 1 299 ? 21.219 -22.078 -0.489 1 91.12 299 LEU B N 1
ATOM 4778 C CA . LEU B 1 299 ? 20.125 -21.703 -1.372 1 91.12 299 LEU B CA 1
ATOM 4779 C C . LEU B 1 299 ? 19.344 -22.938 -1.828 1 91.12 299 LEU B C 1
ATOM 4781 O O . LEU B 1 299 ? 18.109 -22.906 -1.893 1 91.12 299 LEU B O 1
ATOM 4785 N N . LYS B 1 300 ? 20.078 -23.953 -2.084 1 91.81 300 LYS B N 1
ATOM 4786 C CA . LYS B 1 300 ? 19.438 -25.203 -2.521 1 91.81 300 LYS B CA 1
ATOM 4787 C C . LYS B 1 300 ? 18.625 -25.828 -1.396 1 91.81 300 LYS B C 1
ATOM 4789 O O . LYS B 1 300 ? 17.562 -26.391 -1.643 1 91.81 300 LYS B O 1
ATOM 4794 N N . THR B 1 301 ? 19.016 -25.672 -0.195 1 87.19 301 THR B N 1
ATOM 4795 C CA . THR B 1 301 ? 18.297 -26.219 0.959 1 87.19 301 THR B CA 1
ATOM 4796 C C . THR B 1 301 ? 16.984 -25.469 1.178 1 87.19 301 THR B C 1
ATOM 4798 O O . THR B 1 301 ? 15.984 -26.062 1.581 1 87.19 301 THR B O 1
ATOM 4801 N N . ILE B 1 302 ? 17.016 -24.234 0.835 1 80.56 302 ILE B N 1
ATOM 4802 C CA . ILE B 1 302 ? 15.828 -23.422 1.012 1 80.56 302 ILE B CA 1
ATOM 4803 C C . ILE B 1 302 ? 14.773 -23.812 -0.016 1 80.56 302 ILE B C 1
ATOM 4805 O O . ILE B 1 302 ? 13.57 -23.797 0.277 1 80.56 302 ILE B O 1
ATOM 4809 N N . ILE B 1 303 ? 15.18 -24.219 -1.169 1 80.81 303 ILE B N 1
ATOM 4810 C CA . ILE B 1 303 ? 14.297 -24.531 -2.283 1 80.81 303 ILE B CA 1
ATOM 4811 C C . ILE B 1 303 ? 13.695 -25.922 -2.082 1 80.81 303 ILE B C 1
ATOM 4813 O O . ILE B 1 303 ? 12.547 -26.172 -2.447 1 80.81 303 ILE B O 1
ATOM 4817 N N . LEU B 1 304 ? 14.523 -26.828 -1.569 1 73.62 304 LEU B N 1
ATOM 4818 C CA . LEU B 1 304 ? 14.102 -28.219 -1.435 1 73.62 304 LEU B CA 1
ATOM 4819 C C . LEU B 1 304 ? 13.211 -28.406 -0.208 1 73.62 304 LEU B C 1
ATOM 4821 O O . LEU B 1 304 ? 12.273 -29.203 -0.23 1 73.62 304 LEU B O 1
#

Sequence (608 aa):
MMEKETVKMKMREIVKSCFFVPSLQEAVLTSVEEHAERSDFLFGCLAGMHYQIFSEEVKESERIAAAVELLMLAGDILDDLMDQDSLETSWSKAPLTTSFHMAIGLLLAGQKAIADLPIDDDKKAKAQSYILSRLLQSLNGQHMDVTNGIQTEAEYIEMVKKKSGSLVAMACFVGTALAGAEKNTVIIEKYANDIGIAAQIDNDIDALYRWDEKNDIKAKKKSLPVLYMLASKRDNLLKQYFSNHIDYNELYAQKEKVIQQMEQEGAFYYAKVMSHIYKEKALQEIEKLDVDDRYKSVLKTIILMMEKETVKMKMREIVKSCFFVPSLQEAVLTSVEEHAERSDFLFGCLAGMHYQIFSEEVKESERIAAAVELLMLAGDILDDLMDQDSLETSWSKAPLTTSFHMAIGLLLAGQKAIADLPIDDDKKAKAQSYILSRLLQSLNGQHMDVTNGIQTEAEYIEMVKKKSGSLVAMACFVGTALAGAEKNTVIIEKYANDIGIAAQIDNDIDALYRWDEKNDIKAKKKSLPVLYMLASKRDNLLKQYFSNHIDYNELYAQKEKVIQQMEQEGAFYYAKVMSHIYKEKALQEIEKLDVDDRYKSVLKTIIL

Foldseek 3Di:
DDDLVLLLVLLLVLLVVQDDPVVLSVLLNQLSVVCSVVDPLLLLQLLLLLLVQQAPDNVCSSLLSSLLSLLVSLVVLVLCVLQVFQDPGSLNVDPPVSSNCSSVSSNVSSLVSLCPDPADNQLSVQLSVLLVVLVVLLVVLSVCQLVQPDQDPVSQLSSQLSNQLSSLLSSNRNSCSSSVNCVCSVLSSLLSSLLSSLVVLVVVLVCLVVVVGGCCVVSPGCHQLNSVQCPDPDDDLSVCDNVVVDDPVVCVVCSVVRVVVSVVVCSSVVSNVSSVVSLVSSLVSLVVDPTDVVSSVVVNVSSD/DDDLVLLLVLLLVLLVVQDDPVVLSVLLNQLSVVCSVVDPLLLLQLLLLLLVQQAPDNPCSSLLSSLLSLLVSLVVLVLCVLQVFQDPGSLNVDPPVSSNCSSVSSNVSSLVSLCPDPADNQLSVQLSVLLVVLVVLLVVLSVCQLVQPDQDPVSQLSSQLSNQLSSQLSSNRNSCSSSVNCVCSVLSSLLSSLLSSLVVLVVVLVCLVVVVGGCCVVSPGCHQLNSVQCPDPDDDLSVCDNVVVDDPVVCVVCSVVRVVVSVVSCSSVVSNVSSVVSLVSSLVSLVVDPTDVVSSVVVNVSSD

Nearest PDB structures (foldseek):
  5jfq-assembly1_A  TM=8.482E-01  e=1.745E-10  Geoglobus acetivorans
  5jfq-assembly1_B  TM=8.551E-01  e=4.810E-10  Geoglobus acetivorans
  1wy0-assembly1_A-2  TM=8.251E-01  e=1.728E-09  Pyrococcus horikoshii OT3
  3n3d-assembly1_A  TM=7.593E-01  e=8.448E-09  Levilactobacillus brevis ATCC 367
  5ero-assembly1_B  TM=7.108E-01  e=4.317E-08  Diaporthe amygdali